Protein 1RU4 (pdb70)

Nearest PDB structures (foldseek):
  1ru4-assembly1_A  TM=1.003E+00  e=2.182E-68  Dickeya chrysanthemi
  5olq-assembly3_C  TM=8.728E-01  e=2.268E-19  Bacteroides thetaiotaomicron
  6k0v-assembly4_D  TM=4.420E-01  e=9.194E-05  Paenibacillus glycanilyticus
  7w1d-assembly1_C  TM=5.650E-01  e=5.476E-02  Klebsiella phage NTUH-K2044-K1-1
  4pew-assembly2_B  TM=5.636E-01  e=8.466E-01  Streptomyces sp. SirexAA-E

Foldseek 3Di:
DQQLVFFQLPADADEEAAAELPADDVARRPDVVGHHHPVVCLVPFAFRYEYEYAADEREFDDDAADARADENADAHDVVTAYEYEYTSLHAYEYEDDADLLAAYVPNEHYEYAYARHEYGRYEFEATREEPYEHAYENYEAELYEFEHYQAERYAAANAYAQYEYYLYEFEHHAHSVQQQAGYERYHDEDHGHENYEYENYEAEHRQAEHYAHEHDQHEYEYELYEFEHYNDDPPPRPPHDHHFERHAPYEDQHAYAYEYALYEAEHTAAEPAHPHNHQAAYEYEFAEAEHYQADADQPDHHDPVHAYEYWLEEYEDHHYDHPRYDDDCYLPHPNPHDDPLQFPDCPVVQQPPDAHSSSHGDDDRHRAGDPPDPQAQGTDADPPDDADDNHAGRHSDHHD

CATH classification: 2.160.20.10

Organism: Dickeya dadantii (strain 3937) (NCBI:txid198628)

Solvent-accessible surface area: 15024 Å² total; per-residue (Å²): 82,108,24,52,112,54,68,21,1,57,17,101,41,161,118,41,20,33,0,3,68,115,13,66,120,97,41,101,1,71,37,64,146,23,14,18,30,22,81,38,0,24,82,43,0,76,37,12,17,0,0,0,0,98,61,31,71,14,88,29,105,60,71,120,50,132,46,24,45,35,63,0,102,69,53,6,138,123,78,27,23,0,36,0,0,1,0,58,9,19,82,0,33,2,20,0,20,0,51,117,84,56,82,30,107,50,3,29,0,4,62,0,43,4,50,50,1,52,2,24,4,3,23,0,12,84,0,0,5,6,0,0,22,0,49,3,19,75,0,19,2,31,5,4,2,4,20,76,0,14,0,1,0,0,10,0,6,76,43,0,13,110,0,40,0,45,28,0,13,0,47,70,0,25,0,32,79,102,53,0,37,48,0,0,0,0,0,0,19,73,153,5,7,51,28,1,102,0,44,4,0,10,0,23,17,0,0,6,0,0,0,8,0,73,50,2,87,59,107,1,23,1,39,67,0,17,0,0,54,0,7,55,64,79,70,150,24,126,59,49,52,18,74,0,9,0,0,16,0,2,0,96,137,17,44,0,72,2,54,0,8,26,0,0,0,5,25,3,86,36,47,0,0,5,1,35,76,0,10,0,8,0,32,0,5,0,0,2,0,18,114,10,48,63,0,0,3,0,52,34,136,29,105,115,80,48,127,0,67,0,13,0,0,0,15,19,65,33,69,36,71,32,51,66,26,50,37,100,14,0,18,73,58,106,13,34,85,21,55,62,92,13,14,79,22,48,72,46,79,47,4,53,50,96,25,58,52,31,0,61,42,23,176,26,46,0,2,50,4,23,64,146,12,174,0,45,60,36,10,38,140,29,89,147,16,84,96,46,64,75,10,0,1,0,2,4,43,29,98,164

GO terms:
  GO:0030570 pectate lyase activity (F, IDA)
  GO:0052009 symbiont-mediated disruption of host cell wall (P, IDA)

Secondary structure (DSSP, 8-state):
---TT-TTTT---S-EEEE-TT--TT--SSSTTSPBPHHHHHHH--TT-EEEEPSEEEEPP-BTTB--PEEE----BTTB-EEEEEGGG--EEEE----TT---TT--SEEE-SS-EEEESEEEES-SS-SEEE-SSS-EEES-EEES-SS-SEEE-TT--S-EEES-EEE----TTTTTSS--SEEE-TT--S--EEES-EEES-SS-SEE-TT--S--EEES-EEESTT---S--TT------SEE---TT-----EEES-EEES-SSEEEE-TT-SS--EEES-EEESSSEEEEE-S---TT--EEEES-EEESS-EEE-SEEEESSTTTTSPP--GGGBSB--GGGGGPPPPTT-PPP--SBTPBPTT-TTTT-S---TT---STTSPPSSS----

Radius of gyration: 21.17 Å; Cα contacts (8 Å, |Δi|>4): 1353; chains: 1; bounding box: 63×59×49 Å

Sequence (400 aa):
ADCSSDLTSGISTKRIYYVAPNGNSSNNGSSFNAPMSFSAAMAAVNPGELILLKPGTYTIPYTQGKGNTITFNKSGKDGAPIYVAAANCGRAVFDFSFPDSQWVQASYGFYVTGDYWYFKGVEVTRAGYQGAYVIGSHNTFENTAFHHNRNTGLEINNGGSYNTVINSDAYRNYDPKKNGSMADGFGPKQKQGPGNRFVGCRAWENSDDGFDLFDSPQKVVIENSWAFRNGINYWNDSAFAGNGNGFKLGGNQAVGNHRITRSVAFGNVSKGFDQNNNAGGVTVINNTSYKNGINYGFGSNVQSGQKHYFRNNVSLSASVTVSNADAKSNSWDTGPAASASDFVSLDTSLATVSRDNDGTLPETSLFRLSANSKLINAGTKESNISYSGSAPDLGAFERN

InterPro domains:
  IPR006626 Parallel beta-helix repeat [SM00710] (161-183)
  IPR006626 Parallel beta-helix repeat [SM00710] (185-215)
  IPR006626 Parallel beta-helix repeat [SM00710] (218-240)
  IPR006626 Parallel beta-helix repeat [SM00710] (304-327)
  IPR011050 Pectin lyase fold/virulence factor [SSF51126] (32-424)
  IPR012334 Pectin lyase fold [G3DSA:2.160.20.10] (26-425)
  IPR052052 Polysaccharide Lyase 9 [PTHR40088] (20-399)
  IPR053868 Pel9A-like, right handed beta-helix region [PF22842] (42-326)

B-factor: mean 10.75, std 8.22, range [1.51, 46.59]

Structure (mmCIF, N/CA/C/O backbone):
data_1RU4
#
_entry.id   1RU4
#
_cell.length_a   55.330
_cell.length_b   57.830
_cell.length_c   114.930
_cell.angle_alpha   90.00
_cell.angle_beta   90.00
_cell.angle_gamma   90.00
#
_symmetry.space_group_name_H-M   'P 21 21 21'
#
loop_
_entity.id
_entity.type
_entity.pdbx_description
1 polymer 'Pectate lyase'
2 non-polymer 'CALCIUM ION'
3 water water
#
loop_
_atom_site.group_PDB
_atom_site.id
_atom_site.type_symbol
_atom_site.label_atom_id
_atom_site.label_alt_id
_atom_site.label_comp_id
_atom_site.label_asym_id
_atom_site.label_entity_id
_atom_site.label_seq_id
_atom_site.pdbx_PDB_ins_code
_atom_site.Cartn_x
_atom_site.Cartn_y
_atom_site.Cartn_z
_atom_site.occupancy
_atom_site.B_iso_or_equiv
_atom_site.auth_seq_id
_atom_site.auth_comp_id
_atom_site.auth_asym_id
_atom_site.auth_atom_id
_atom_site.pdbx_PDB_model_num
ATOM 1 N N . ALA A 1 1 ? 56.862 18.028 20.035 1.00 8.48 26 ALA A N 1
ATOM 2 C CA . ALA A 1 1 ? 58.245 18.365 20.470 1.00 8.66 26 ALA A CA 1
ATOM 3 C C . ALA A 1 1 ? 59.231 17.286 20.045 1.00 9.04 26 ALA A C 1
ATOM 4 O O . ALA A 1 1 ? 58.843 16.237 19.526 1.00 8.27 26 ALA A O 1
ATOM 6 N N . ASP A 1 2 ? 60.511 17.559 20.279 1.00 9.15 27 ASP A N 1
ATOM 7 C CA . ASP A 1 2 ? 61.596 16.649 19.929 1.00 8.42 27 ASP A CA 1
ATOM 8 C C . ASP A 1 2 ? 62.064 15.916 21.186 1.00 7.93 27 ASP A C 1
ATOM 9 O O . ASP A 1 2 ? 62.719 16.510 22.047 1.00 10.69 27 ASP A O 1
ATOM 14 N N . CYS A 1 3 ? 61.726 14.631 21.286 1.00 6.94 28 CYS A N 1
ATOM 15 C CA . CYS A 1 3 ? 62.140 13.816 22.428 1.00 5.80 28 CYS A CA 1
ATOM 16 C C . CYS A 1 3 ? 63.259 12.823 22.111 1.00 5.91 28 CYS A C 1
ATOM 17 O O . CYS A 1 3 ? 63.437 11.839 22.828 1.00 6.12 28 CYS A O 1
ATOM 20 N N . SER A 1 4 ? 64.041 13.109 21.071 1.00 7.74 29 SER A N 1
ATOM 21 C CA . SER A 1 4 ? 65.136 12.221 20.674 1.00 7.63 29 SER A CA 1
ATOM 22 C C . SER A 1 4 ? 66.240 12.076 21.725 1.00 8.89 29 SER A C 1
ATOM 23 O O . SER A 1 4 ? 66.951 11.074 21.740 1.00 8.81 29 SER A O 1
ATOM 26 N N . SER A 1 5 ? 66.373 13.062 22.610 1.00 7.98 30 SER A N 1
ATOM 27 C CA . SER A 1 5 ? 67.399 13.011 23.652 1.00 9.91 30 SER A CA 1
ATOM 28 C C . SER A 1 5 ? 66.997 12.167 24.865 1.00 9.70 30 SER A C 1
ATOM 29 O O . SER A 1 5 ? 67.801 11.954 25.773 1.00 11.50 30 SER A O 1
ATOM 32 N N . ASP A 1 6 ? 65.756 11.688 24.871 1.00 8.35 31 ASP A N 1
ATOM 33 C CA . ASP A 1 6 ? 65.230 10.890 25.974 1.00 8.37 31 ASP A CA 1
ATOM 34 C C . ASP A 1 6 ? 65.285 9.402 25.636 1.00 7.37 31 ASP A C 1
ATOM 35 O O . ASP A 1 6 ? 64.519 8.920 24.800 1.00 7.33 31 ASP A O 1
ATOM 40 N N . LEU A 1 7 ? 66.171 8.678 26.317 1.00 7.19 32 LEU A N 1
ATOM 41 C CA . LEU A 1 7 ? 66.336 7.241 26.099 1.00 7.07 32 LEU A CA 1
ATOM 42 C C . LEU A 1 7 ? 65.012 6.481 26.133 1.00 6.77 32 LEU A C 1
ATOM 43 O O . LEU A 1 7 ? 64.716 5.709 25.221 1.00 6.18 32 LEU A O 1
ATOM 48 N N . THR A 1 8 ? 64.215 6.720 27.173 1.00 6.98 33 THR A N 1
ATOM 49 C CA . THR A 1 8 ? 62.952 6.007 27.360 1.00 7.03 33 THR A CA 1
ATOM 50 C C . THR A 1 8 ? 61.737 6.662 26.707 1.00 7.53 33 THR A C 1
ATOM 51 O O . THR A 1 8 ? 60.596 6.304 27.011 1.00 7.20 33 THR A O 1
ATOM 55 N N . SER A 1 9 ? 61.982 7.645 25.845 1.00 5.89 34 SER A N 1
ATOM 56 C CA . SER A 1 9 ? 60.920 8.275 25.068 1.00 5.84 34 SER A CA 1
ATOM 57 C C . SER A 1 9 ? 59.749 8.813 25.900 1.00 7.94 34 SER A C 1
ATOM 58 O O . SER A 1 9 ? 58.586 8.641 25.532 1.00 7.61 34 SER A O 1
ATOM 61 N N . GLY A 1 10 ? 60.066 9.452 27.023 1.00 8.28 35 GLY A N 1
ATOM 62 C CA . GLY A 1 10 ? 59.040 10.048 27.865 1.00 10.17 35 GLY A CA 1
ATOM 63 C C . GLY A 1 10 ? 58.450 9.156 28.943 1.00 10.73 35 GLY A C 1
ATOM 64 O O . GLY A 1 10 ? 57.649 9.614 29.761 1.00 13.36 35 GLY A O 1
ATOM 65 N N . ILE A 1 11 ? 58.864 7.894 28.966 1.00 9.40 36 ILE A N 1
ATOM 66 C CA . ILE A 1 11 ? 58.331 6.918 29.912 1.00 9.55 36 ILE A CA 1
ATOM 67 C C . ILE A 1 11 ? 59.120 6.827 31.221 1.00 10.19 36 ILE A C 1
ATOM 68 O O . ILE A 1 11 ? 60.348 6.769 31.213 1.00 10.31 36 ILE A O 1
ATOM 73 N N . SER A 1 12 ? 58.398 6.836 32.341 1.00 11.87 37 SER A N 1
ATOM 74 C CA . SER A 1 12 ? 58.998 6.649 33.663 1.00 13.53 37 SER A CA 1
ATOM 75 C C . SER A 1 12 ? 58.820 5.189 34.062 1.00 14.15 37 SER A C 1
ATOM 76 O O . SER A 1 12 ? 57.694 4.696 34.135 1.00 15.10 37 SER A O 1
ATOM 79 N N . THR A 1 13 ? 59.926 4.498 34.325 1.00 13.98 38 THR A N 1
ATOM 80 C CA . THR A 1 13 ? 59.862 3.078 34.660 1.00 15.32 38 THR A CA 1
ATOM 81 C C . THR A 1 13 ? 60.901 2.642 35.692 1.00 16.34 38 THR A C 1
ATOM 82 O O . THR A 1 13 ? 61.958 3.259 35.831 1.00 16.57 38 THR A O 1
ATOM 86 N N . LYS A 1 14 ? 60.586 1.564 36.406 1.00 17.45 39 LYS A N 1
ATOM 87 C CA . LYS A 1 14 ? 61.466 1.027 37.441 1.00 18.29 39 LYS A CA 1
ATOM 88 C C . LYS A 1 14 ? 62.439 -0.021 36.907 1.00 18.27 39 LYS A C 1
ATOM 89 O O . LYS A 1 14 ? 63.388 -0.400 37.595 1.00 20.04 39 LYS A O 1
ATOM 95 N N . ARG A 1 15 ? 62.206 -0.483 35.681 1.00 17.09 40 ARG A N 1
ATOM 96 C CA . ARG A 1 15 ? 63.031 -1.529 35.089 1.00 16.19 40 ARG A CA 1
ATOM 97 C C . ARG A 1 15 ? 62.958 -1.502 33.566 1.00 14.00 40 ARG A C 1
ATOM 98 O O . ARG A 1 15 ? 61.873 -1.459 32.986 1.00 13.73 40 ARG A O 1
ATOM 106 N N . ILE A 1 16 ? 64.124 -1.538 32.929 1.00 11.51 41 ILE A N 1
ATOM 107 C CA . ILE A 1 16 ? 64.218 -1.530 31.475 1.00 11.11 41 ILE A CA 1
ATOM 108 C C . ILE A 1 16 ? 64.781 -2.845 30.947 1.00 10.99 41 ILE A C 1
ATOM 109 O O . ILE A 1 16 ? 65.807 -3.332 31.427 1.00 11.96 41 ILE A O 1
ATOM 114 N N . TYR A 1 17 ? 64.088 -3.422 29.971 1.00 10.02 42 TYR A N 1
ATOM 115 C CA . TYR A 1 17 ? 64.574 -4.607 29.271 1.00 9.32 42 TYR A CA 1
ATOM 116 C C . TYR A 1 17 ? 65.000 -4.154 27.881 1.00 9.58 42 TYR A C 1
ATOM 117 O O . TYR A 1 17 ? 64.161 -3.783 27.056 1.00 9.51 42 TYR A O 1
ATOM 126 N N . TYR A 1 18 ? 66.308 -4.147 27.637 1.00 7.35 43 TYR A N 1
ATOM 127 C CA . TYR A 1 18 ? 66.846 -3.731 26.347 1.00 8.81 43 TYR A CA 1
ATOM 128 C C . TYR A 1 18 ? 66.708 -4.830 25.300 1.00 8.87 43 TYR A C 1
ATOM 129 O O . TYR A 1 18 ? 67.213 -5.945 25.473 1.00 8.82 43 TYR A O 1
ATOM 138 N N . VAL A 1 19 ? 66.026 -4.495 24.209 1.00 7.28 44 VAL A N 1
ATOM 139 C CA . VAL A 1 19 ? 65.738 -5.433 23.133 1.00 7.64 44 VAL A CA 1
ATOM 140 C C . VAL A 1 19 ? 66.226 -4.888 21.791 1.00 6.99 44 VAL A C 1
ATOM 141 O O . VAL A 1 19 ? 66.219 -3.679 21.562 1.00 6.37 44 VAL A O 1
ATOM 145 N N . ALA A 1 20 ? 66.675 -5.792 20.923 1.00 7.94 45 ALA A N 1
ATOM 146 C CA . ALA A 1 20 ? 67.116 -5.436 19.578 1.00 8.05 45 ALA A CA 1
ATOM 147 C C . ALA A 1 20 ? 66.733 -6.570 18.630 1.00 8.31 45 ALA A C 1
ATOM 148 O O . ALA A 1 20 ? 66.443 -7.680 19.075 1.00 9.13 45 ALA A O 1
ATOM 150 N N . PRO A 1 21 ? 66.697 -6.298 17.312 1.00 9.89 46 PRO A N 1
ATOM 151 C CA . PRO A 1 21 ? 66.340 -7.331 16.333 1.00 10.92 46 PRO A CA 1
ATOM 152 C C . PRO A 1 21 ? 67.228 -8.576 16.407 1.00 13.33 46 PRO A C 1
ATOM 153 O O . PRO A 1 21 ? 66.755 -9.694 16.199 1.00 14.14 46 PRO A O 1
ATOM 157 N N . ASN A 1 22 ? 68.510 -8.377 16.705 1.00 14.61 47 ASN A N 1
ATOM 158 C CA . ASN A 1 22 ? 69.449 -9.490 16.816 1.00 16.56 47 ASN A CA 1
ATOM 159 C C . ASN A 1 22 ? 69.644 -9.965 18.257 1.00 17.89 47 ASN A C 1
ATOM 160 O O . ASN A 1 22 ? 70.608 -10.672 18.558 1.00 18.11 47 ASN A O 1
ATOM 165 N N . GLY A 1 23 ? 68.729 -9.572 19.142 1.00 18.08 48 GLY A N 1
ATOM 166 C CA . GLY A 1 23 ? 68.804 -9.989 20.532 1.00 19.73 48 GLY A CA 1
ATOM 167 C C . GLY A 1 23 ? 68.654 -11.492 20.683 1.00 21.06 48 GLY A C 1
ATOM 168 O O . GLY A 1 23 ? 67.929 -12.125 19.914 1.00 20.49 48 GLY A O 1
ATOM 169 N N . ASN A 1 24 ? 69.336 -12.069 21.669 1.00 22.87 49 ASN A N 1
ATOM 170 C CA . ASN A 1 24 ? 69.290 -13.515 21.870 1.00 26.32 49 ASN A CA 1
ATOM 171 C C . ASN A 1 24 ? 69.533 -13.964 23.310 1.00 28.48 49 ASN A C 1
ATOM 172 O O . ASN A 1 24 ? 69.860 -13.157 24.182 1.00 28.54 49 ASN A O 1
ATOM 177 N N . SER A 1 25 ? 69.399 -15.271 23.529 1.00 30.35 50 SER A N 1
ATOM 178 C CA . SER A 1 25 ? 69.502 -15.889 24.851 1.00 31.91 50 SER A CA 1
ATOM 179 C C . SER A 1 25 ? 70.840 -15.748 25.578 1.00 32.84 50 SER A C 1
ATOM 180 O O . SER A 1 25 ? 70.915 -15.988 26.785 1.00 32.72 50 SER A O 1
ATOM 183 N N . SER A 1 26 ? 71.896 -15.382 24.855 1.00 33.10 51 SER A N 1
ATOM 184 C CA . SER A 1 26 ? 73.207 -15.205 25.477 1.00 33.24 51 SER A CA 1
ATOM 185 C C . SER A 1 26 ? 73.331 -13.830 26.139 1.00 33.11 51 SER A C 1
ATOM 186 O O . SER A 1 26 ? 74.409 -13.451 26.603 1.00 33.39 51 SER A O 1
ATOM 189 N N . ASN A 1 27 ? 72.219 -13.099 26.189 1.00 31.78 52 ASN A N 1
ATOM 190 C CA . ASN A 1 27 ? 72.186 -11.760 26.772 1.00 30.28 52 ASN A CA 1
ATOM 191 C C . ASN A 1 27 ? 71.086 -11.631 27.828 1.00 28.39 52 ASN A C 1
ATOM 192 O O . ASN A 1 27 ? 70.099 -12.367 27.799 1.00 28.65 52 ASN A O 1
ATOM 197 N N . ASN A 1 28 ? 71.257 -10.681 28.747 1.00 24.87 53 ASN A N 1
ATOM 198 C CA . ASN A 1 28 ? 70.293 -10.457 29.826 1.00 21.25 53 ASN A CA 1
ATOM 199 C C . ASN A 1 28 ? 69.465 -9.179 29.661 1.00 19.32 53 ASN A C 1
ATOM 200 O O . ASN A 1 28 ? 68.641 -8.853 30.516 1.00 20.29 53 ASN A O 1
ATOM 205 N N . GLY A 1 29 ? 69.700 -8.455 28.569 1.00 18.60 54 GLY A N 1
ATOM 206 C CA . GLY A 1 29 ? 68.962 -7.229 28.307 1.00 15.67 54 GLY A CA 1
ATOM 207 C C . GLY A 1 29 ? 69.304 -6.073 29.231 1.00 14.02 54 GLY A C 1
ATOM 208 O O . GLY A 1 29 ? 68.454 -5.225 29.508 1.00 12.24 54 GLY A O 1
ATOM 209 N N . SER A 1 30 ? 70.547 -6.035 29.705 1.00 13.14 55 SER A N 1
ATOM 210 C CA . SER A 1 30 ? 70.998 -4.983 30.615 1.00 12.57 55 SER A CA 1
ATOM 211 C C . SER A 1 30 ? 71.396 -3.685 29.911 1.00 11.46 55 SER A C 1
ATOM 212 O O . SER A 1 30 ? 71.549 -2.648 30.556 1.00 12.31 55 SER A O 1
ATOM 215 N N . SER A 1 31 ? 71.587 -3.759 28.596 1.00 11.59 56 SER A N 1
ATOM 216 C CA . SER A 1 31 ? 71.907 -2.594 27.768 1.00 11.72 56 SER A CA 1
ATOM 217 C C . SER A 1 31 ? 71.803 -3.007 26.305 1.00 12.04 56 SER A C 1
ATOM 218 O O . SER A 1 31 ? 71.547 -4.173 26.006 1.00 11.15 56 SER A O 1
ATOM 221 N N . PHE A 1 32 ? 71.979 -2.051 25.396 1.00 13.56 57 PHE A N 1
ATOM 222 C CA . PHE A 1 32 ? 71.951 -2.358 23.970 1.00 14.80 57 PHE A CA 1
ATOM 223 C C . PHE A 1 32 ? 73.212 -3.096 23.508 1.00 16.56 57 PHE A C 1
ATOM 224 O O . PHE A 1 32 ? 73.307 -3.517 22.356 1.00 18.08 57 PHE A O 1
ATOM 232 N N . ASN A 1 33 ? 74.173 -3.256 24.416 1.00 18.17 58 ASN A N 1
ATOM 233 C CA . ASN A 1 33 ? 75.377 -4.034 24.136 1.00 19.04 58 ASN A CA 1
ATOM 234 C C . ASN A 1 33 ? 75.143 -5.502 24.490 1.00 19.67 58 ASN A C 1
ATOM 235 O O . ASN A 1 33 ? 75.926 -6.379 24.115 1.00 20.84 58 ASN A O 1
ATOM 240 N N . ALA A 1 34 ? 74.050 -5.757 25.206 1.00 18.12 59 ALA A N 1
ATOM 241 C CA . ALA A 1 34 ? 73.640 -7.109 25.580 1.00 18.16 59 ALA A CA 1
ATOM 242 C C . ALA A 1 34 ? 72.117 -7.218 25.443 1.00 17.34 59 ALA A C 1
ATOM 243 O O . ALA A 1 34 ? 71.419 -7.560 26.399 1.00 15.67 59 ALA A O 1
ATOM 245 N N . PRO A 1 35 ? 71.588 -6.965 24.231 1.00 17.11 60 PRO A N 1
ATOM 246 C CA . PRO A 1 35 ? 70.146 -7.026 23.973 1.00 16.61 60 PRO A CA 1
ATOM 247 C C . PRO A 1 35 ? 69.542 -8.425 23.976 1.00 15.83 60 PRO A C 1
ATOM 248 O O . PRO A 1 35 ? 70.125 -9.369 23.441 1.00 16.21 60 PRO A O 1
ATOM 252 N N . MET A 1 36 ? 68.366 -8.547 24.583 1.00 15.21 61 MET A N 1
ATOM 253 C CA . MET A 1 36 ? 67.635 -9.807 24.590 1.00 14.80 61 MET A CA 1
ATOM 254 C C . MET A 1 36 ? 66.610 -9.780 23.455 1.00 13.33 61 MET A C 1
ATOM 255 O O . MET A 1 36 ? 66.394 -8.736 22.830 1.00 12.39 61 MET A O 1
ATOM 260 N N . SER A 1 37 ? 66.012 -10.931 23.161 1.00 12.19 62 SER A N 1
ATOM 261 C CA . SER A 1 37 ? 65.004 -11.011 22.107 1.00 11.56 62 SER A CA 1
ATOM 262 C C . SER A 1 37 ? 63.681 -10.430 22.595 1.00 11.10 62 SER A C 1
ATOM 263 O O . SER A 1 37 ? 63.457 -10.302 23.802 1.00 11.65 62 SER A O 1
ATOM 266 N N . PHE A 1 38 ? 62.803 -10.090 21.656 1.00 10.71 63 PHE A N 1
ATOM 267 C CA . PHE A 1 38 ? 61.496 -9.549 22.011 1.00 10.35 63 PHE A CA 1
ATOM 268 C C . PHE A 1 38 ? 60.698 -10.562 22.826 1.00 10.76 63 PHE A C 1
ATOM 269 O O . PHE A 1 38 ? 60.064 -10.202 23.816 1.00 8.97 63 PHE A O 1
ATOM 277 N N . SER A 1 39 ? 60.753 -11.830 22.419 1.00 10.72 64 SER A N 1
ATOM 278 C CA . SER A 1 39 ? 60.040 -12.893 23.123 1.00 11.41 64 SER A CA 1
ATOM 279 C C . SER A 1 39 ? 60.531 -13.079 24.561 1.00 10.12 64 SER A C 1
ATOM 280 O O . SER A 1 39 ? 59.729 -13.291 25.470 1.00 10.56 64 SER A O 1
ATOM 283 N N . ALA A 1 40 ? 61.844 -12.981 24.765 1.00 11.22 65 ALA A N 1
ATOM 284 C CA . ALA A 1 40 ? 62.422 -13.120 26.102 1.00 10.33 65 ALA A CA 1
ATOM 285 C C . ALA A 1 40 ? 61.960 -11.980 27.008 1.00 10.48 65 ALA A C 1
ATOM 286 O O . ALA A 1 40 ? 61.613 -12.200 28.171 1.00 9.74 65 ALA A O 1
ATOM 288 N N . ALA A 1 41 ? 61.935 -10.767 26.461 1.00 7.79 66 ALA A N 1
ATOM 289 C CA . ALA A 1 41 ? 61.484 -9.598 27.213 1.00 7.98 66 ALA A CA 1
ATOM 290 C C . ALA A 1 41 ? 60.008 -9.722 27.576 1.00 7.88 66 ALA A C 1
ATOM 291 O O . ALA A 1 41 ? 59.606 -9.401 28.694 1.00 8.54 66 ALA A O 1
ATOM 293 N N . MET A 1 42 ? 59.205 -10.195 26.626 1.00 8.16 67 MET A N 1
ATOM 294 C CA . MET A 1 42 ? 57.779 -10.413 26.850 1.00 8.62 67 MET A CA 1
ATOM 295 C C . MET A 1 42 ? 57.523 -11.399 27.991 1.00 9.25 67 MET A C 1
ATOM 296 O O . MET A 1 42 ? 56.586 -11.229 28.772 1.00 8.24 67 MET A O 1
ATOM 301 N N . ALA A 1 43 ? 58.365 -12.424 28.085 1.00 9.09 68 ALA A N 1
ATOM 302 C CA . ALA A 1 43 ? 58.233 -13.424 29.137 1.00 8.78 68 ALA A CA 1
ATOM 303 C C . ALA A 1 43 ? 58.557 -12.856 30.519 1.00 9.84 68 ALA A C 1
ATOM 304 O O . ALA A 1 43 ? 57.893 -13.183 31.501 1.00 9.52 68 ALA A O 1
ATOM 306 N N . ALA A 1 44 ? 59.550 -11.971 30.577 1.00 9.79 69 ALA A N 1
ATOM 307 C CA . ALA A 1 44 ? 60.022 -11.411 31.842 1.00 10.12 69 ALA A CA 1
ATOM 308 C C . ALA A 1 44 ? 59.281 -10.179 32.364 1.00 9.65 69 ALA A C 1
ATOM 309 O O . ALA A 1 44 ? 59.132 -10.010 33.575 1.00 10.23 69 ALA A O 1
ATOM 311 N N . VAL A 1 45 ? 58.817 -9.325 31.456 1.00 9.14 70 VAL A N 1
ATOM 312 C CA . VAL A 1 45 ? 58.226 -8.040 31.830 1.00 8.12 70 VAL A CA 1
ATOM 313 C C . VAL A 1 45 ? 57.042 -8.096 32.803 1.00 8.43 70 VAL A C 1
ATOM 314 O O . VAL A 1 45 ? 56.173 -8.963 32.703 1.00 9.78 70 VAL A O 1
ATOM 318 N N . ASN A 1 46 ? 57.027 -7.154 33.743 1.00 8.55 71 ASN A N 1
ATOM 319 C CA . ASN A 1 46 ? 55.969 -7.046 34.745 1.00 8.79 71 ASN A CA 1
ATOM 320 C C . ASN A 1 46 ? 55.352 -5.645 34.735 1.00 8.59 71 ASN A C 1
ATOM 321 O O . ASN A 1 46 ? 55.913 -4.725 34.136 1.00 8.31 71 ASN A O 1
ATOM 326 N N . PRO A 1 47 ? 54.183 -5.466 35.383 1.00 7.97 72 PRO A N 1
ATOM 327 C CA . PRO A 1 47 ? 53.515 -4.158 35.425 1.00 8.86 72 PRO A CA 1
ATOM 328 C C . PRO A 1 47 ? 54.431 -3.014 35.850 1.00 9.24 72 PRO A C 1
ATOM 329 O O . PRO A 1 47 ? 55.174 -3.129 36.828 1.00 11.24 72 PRO A O 1
ATOM 333 N N . GLY A 1 48 ? 54.394 -1.928 35.082 1.00 8.74 73 GLY A N 1
ATOM 334 C CA . GLY A 1 48 ? 55.212 -0.764 35.377 1.00 8.54 73 GLY A CA 1
ATOM 335 C C . GLY A 1 48 ? 56.598 -0.788 34.758 1.00 9.46 73 GLY A C 1
ATOM 336 O O . GLY A 1 48 ? 57.337 0.194 34.849 1.00 11.40 73 GLY A O 1
ATOM 337 N N . GLU A 1 49 ? 56.958 -1.911 34.144 1.00 8.01 74 GLU A N 1
ATOM 338 C CA . GLU A 1 49 ? 58.267 -2.062 33.519 1.00 7.68 74 GLU A CA 1
ATOM 339 C C . GLU A 1 49 ? 58.207 -1.782 32.019 1.00 7.62 74 GLU A C 1
ATOM 340 O O . GLU A 1 49 ? 57.121 -1.680 31.443 1.00 7.81 74 GLU A O 1
ATOM 346 N N . LEU A 1 50 ? 59.376 -1.671 31.395 1.00 7.42 75 LEU A N 1
ATOM 347 C CA . LEU A 1 50 ? 59.466 -1.260 29.998 1.00 6.85 75 LEU A CA 1
ATOM 348 C C . LEU A 1 50 ? 60.321 -2.151 29.106 1.00 7.35 75 LEU A C 1
ATOM 349 O O . LEU A 1 50 ? 61.482 -2.436 29.412 1.00 7.66 75 LEU A O 1
ATOM 354 N N . ILE A 1 51 ? 59.736 -2.574 27.989 1.00 7.01 76 ILE A N 1
ATOM 355 C CA . ILE A 1 51 ? 60.480 -3.279 26.954 1.00 6.56 76 ILE A CA 1
ATOM 356 C C . ILE A 1 51 ? 60.952 -2.184 25.995 1.00 8.00 76 ILE A C 1
ATOM 357 O O . ILE A 1 51 ? 60.157 -1.616 25.237 1.00 7.31 76 ILE A O 1
ATOM 362 N N . LEU A 1 52 ? 62.231 -1.839 26.092 1.00 7.43 77 LEU A N 1
ATOM 363 C CA . LEU A 1 52 ? 62.805 -0.774 25.279 1.00 6.68 77 LEU A CA 1
ATOM 364 C C . LEU A 1 52 ? 63.424 -1.335 24.004 1.00 5.50 77 LEU A C 1
ATOM 365 O O . LEU A 1 52 ? 64.409 -2.078 24.045 1.00 6.82 77 LEU A O 1
ATOM 370 N N . LEU A 1 53 ? 62.829 -0.968 22.875 1.00 5.63 78 LEU A N 1
ATOM 371 C CA . LEU A 1 53 ? 63.243 -1.467 21.572 1.00 4.90 78 LEU A CA 1
ATOM 372 C C . LEU A 1 53 ? 64.258 -0.571 20.872 1.00 5.97 78 LEU A C 1
ATOM 373 O O . LEU A 1 53 ? 64.048 0.633 20.734 1.00 5.63 78 LEU A O 1
ATOM 378 N N . LYS A 1 54 ? 65.359 -1.163 20.425 1.00 6.43 79 LYS A N 1
ATOM 379 C CA . LYS A 1 54 ? 66.320 -0.433 19.609 1.00 6.84 79 LYS A CA 1
ATOM 380 C C . LYS A 1 54 ? 65.602 -0.108 18.300 1.00 6.59 79 LYS A C 1
ATOM 381 O O . LYS A 1 54 ? 64.919 -0.967 17.737 1.00 7.13 79 LYS A O 1
ATOM 387 N N . PRO A 1 55 ? 65.699 1.146 17.826 1.00 6.61 80 PRO A N 1
ATOM 388 C CA . PRO A 1 55 ? 65.029 1.500 16.569 1.00 6.08 80 PRO A CA 1
ATOM 389 C C . PRO A 1 55 ? 65.497 0.591 15.431 1.00 7.17 80 PRO A C 1
ATOM 390 O O . PRO A 1 55 ? 66.687 0.296 15.311 1.00 8.14 80 PRO A O 1
ATOM 394 N N . GLY A 1 56 ? 64.545 0.119 14.631 1.00 6.38 81 GLY A N 1
ATOM 395 C CA . GLY A 1 56 ? 64.866 -0.773 13.532 1.00 6.21 81 GLY A CA 1
ATOM 396 C C . GLY A 1 56 ? 63.672 -1.614 13.126 1.00 6.27 81 GLY A C 1
ATOM 397 O O . GLY A 1 56 ? 62.533 -1.295 13.476 1.00 6.39 81 GLY A O 1
ATOM 398 N N . THR A 1 57 ? 63.939 -2.689 12.388 1.00 5.63 82 THR A N 1
ATOM 399 C CA . THR A 1 57 ? 62.894 -3.593 11.920 1.00 5.71 82 THR A CA 1
ATOM 400 C C . THR A 1 57 ? 63.003 -4.954 12.599 1.00 5.20 82 THR A C 1
ATOM 401 O O . THR A 1 57 ? 64.078 -5.562 12.642 1.00 6.91 82 THR A O 1
ATOM 405 N N . TYR A 1 58 ? 61.877 -5.401 13.148 1.00 5.31 83 TYR A N 1
ATOM 406 C CA . TYR A 1 58 ? 61.759 -6.693 13.807 1.00 5.77 83 TYR A CA 1
ATOM 407 C C . TYR A 1 58 ? 60.943 -7.593 12.882 1.00 6.10 83 TYR A C 1
ATOM 408 O O . TYR A 1 58 ? 59.740 -7.398 12.711 1.00 6.70 83 TYR A O 1
ATOM 417 N N . THR A 1 59 ? 61.621 -8.547 12.250 1.00 7.10 84 THR A N 1
ATOM 418 C CA . THR A 1 59 ? 60.989 -9.394 11.243 1.00 7.05 84 THR A CA 1
ATOM 419 C C . THR A 1 59 ? 60.498 -10.742 11.767 1.00 6.63 84 THR A C 1
ATOM 420 O O . THR A 1 59 ? 61.280 -11.552 12.265 1.00 8.54 84 THR A O 1
ATOM 424 N N . ILE A 1 60 ? 59.190 -10.964 11.664 1.00 5.93 85 ILE A N 1
ATOM 425 C CA . ILE A 1 60 ? 58.588 -12.242 12.037 1.00 6.78 85 ILE A CA 1
ATOM 426 C C . ILE A 1 60 ? 58.467 -13.072 10.759 1.00 6.73 85 ILE A C 1
ATOM 427 O O . ILE A 1 60 ? 57.826 -12.647 9.798 1.00 7.12 85 ILE A O 1
ATOM 432 N N . PRO A 1 61 ? 59.099 -14.259 10.725 1.00 7.45 86 PRO A N 1
ATOM 433 C CA . PRO A 1 61 ? 59.055 -15.137 9.551 1.00 8.17 86 PRO A CA 1
ATOM 434 C C . PRO A 1 61 ? 57.645 -15.520 9.111 1.00 8.11 86 PRO A C 1
ATOM 435 O O . PRO A 1 61 ? 56.751 -15.718 9.938 1.00 8.33 86 PRO A O 1
ATOM 439 N N . TYR A 1 62 ? 57.466 -15.620 7.799 1.00 9.05 87 TYR A N 1
ATOM 440 C CA . TYR A 1 62 ? 56.201 -16.028 7.203 1.00 8.77 87 TYR A CA 1
ATOM 441 C C . TYR A 1 62 ? 56.297 -17.467 6.705 1.00 10.02 87 TYR A C 1
ATOM 442 O O . TYR A 1 62 ? 57.325 -17.880 6.165 1.00 11.28 87 TYR A O 1
ATOM 451 N N . THR A 1 63 ? 55.221 -18.222 6.908 1.00 9.65 88 THR A N 1
ATOM 452 C CA . THR A 1 63 ? 55.104 -19.586 6.402 1.00 11.51 88 THR A CA 1
ATOM 453 C C . THR A 1 63 ? 53.722 -19.699 5.765 1.00 11.09 88 THR A C 1
ATOM 454 O O . THR A 1 63 ? 52.712 -19.428 6.415 1.00 11.28 88 THR A O 1
ATOM 458 N N . GLN A 1 64 ? 53.687 -20.083 4.491 1.00 11.30 89 GLN A N 1
ATOM 459 C CA . GLN A 1 64 ? 52.440 -20.164 3.729 1.00 12.29 89 GLN A CA 1
ATOM 460 C C . GLN A 1 64 ? 51.354 -20.963 4.448 1.00 11.40 89 GLN A C 1
ATOM 461 O O . GLN A 1 64 ? 51.591 -22.081 4.911 1.00 12.62 89 GLN A O 1
ATOM 467 N N . GLY A 1 65 ? 50.171 -20.361 4.557 1.00 11.05 90 GLY A N 1
ATOM 468 C CA . GLY A 1 65 ? 49.034 -21.025 5.172 1.00 10.48 90 GLY A CA 1
ATOM 469 C C . GLY A 1 65 ? 49.035 -21.094 6.689 1.00 8.92 90 GLY A C 1
ATOM 470 O O . GLY A 1 65 ? 48.210 -21.794 7.273 1.00 10.40 90 GLY A O 1
ATOM 471 N N . LYS A 1 66 ? 49.950 -20.374 7.334 1.00 10.32 91 LYS A N 1
ATOM 472 C CA . LYS A 1 66 ? 50.041 -20.384 8.792 1.00 10.31 91 LYS A CA 1
ATOM 473 C C . LYS A 1 66 ? 50.116 -18.974 9.370 1.00 10.13 91 LYS A C 1
ATOM 474 O O . LYS A 1 66 ? 50.758 -18.094 8.795 1.00 11.81 91 LYS A O 1
ATOM 480 N N . GLY A 1 67 ? 49.447 -18.768 10.502 1.00 8.49 92 GLY A N 1
ATOM 481 C CA . GLY A 1 67 ? 49.497 -17.478 11.173 1.00 6.58 92 GLY A CA 1
ATOM 482 C C . GLY A 1 67 ? 50.790 -17.304 11.950 1.00 7.47 92 GLY A C 1
ATOM 483 O O . GLY A 1 67 ? 51.411 -18.291 12.351 1.00 9.47 92 GLY A O 1
ATOM 484 N N . ASN A 1 68 ? 51.207 -16.057 12.161 1.00 6.13 93 ASN A N 1
ATOM 485 C CA . ASN A 1 68 ? 52.437 -15.775 12.906 1.00 6.29 93 ASN A CA 1
ATOM 486 C C . ASN A 1 68 ? 52.254 -14.643 13.925 1.00 7.16 93 ASN A C 1
ATOM 487 O O . ASN A 1 68 ? 53.210 -13.966 14.315 1.00 7.30 93 ASN A O 1
ATOM 492 N N . THR A 1 69 ? 51.014 -14.508 14.385 1.00 5.00 94 THR A N 1
ATOM 493 C CA . THR A 1 69 ? 50.578 -13.511 15.363 1.00 6.07 94 THR A CA 1
ATOM 494 C C . THR A 1 69 ? 51.385 -13.507 16.662 1.00 6.25 94 THR A C 1
ATOM 495 O O . THR A 1 69 ? 51.801 -14.559 17.146 1.00 6.80 94 THR A O 1
ATOM 499 N N . ILE A 1 70 ? 51.612 -12.315 17.208 1.00 6.32 95 ILE A N 1
ATOM 500 C CA . ILE A 1 70 ? 52.192 -12.180 18.541 1.00 5.82 95 ILE A CA 1
ATOM 501 C C . ILE A 1 70 ? 51.036 -11.810 19.468 1.00 6.60 95 ILE A C 1
ATOM 502 O O . ILE A 1 70 ? 50.352 -10.806 19.247 1.00 5.75 95 ILE A O 1
ATOM 507 N N . THR A 1 71 ? 50.798 -12.641 20.478 1.00 6.69 96 THR A N 1
ATOM 508 C CA . THR A 1 71 ? 49.712 -12.409 21.425 1.00 7.54 96 THR A CA 1
ATOM 509 C C . THR A 1 71 ? 50.188 -11.703 22.692 1.00 8.32 96 THR A C 1
ATOM 510 O O . THR A 1 71 ? 51.163 -12.115 23.323 1.00 9.22 96 THR A O 1
ATOM 514 N N . PHE A 1 72 ? 49.490 -10.628 23.045 1.00 7.80 97 PHE A N 1
ATOM 515 C CA . PHE A 1 72 ? 49.768 -9.872 24.260 1.00 7.20 97 PHE A CA 1
ATOM 516 C C . PHE A 1 72 ? 48.665 -10.195 25.266 1.00 8.25 97 PHE A C 1
ATOM 517 O O . PHE A 1 72 ? 47.646 -9.504 25.330 1.00 7.58 97 PHE A O 1
ATOM 525 N N . ASN A 1 73 ? 48.858 -11.271 26.027 1.00 8.73 98 ASN A N 1
ATOM 526 C CA . ASN A 1 73 ? 47.839 -11.721 26.973 1.00 9.20 98 ASN A 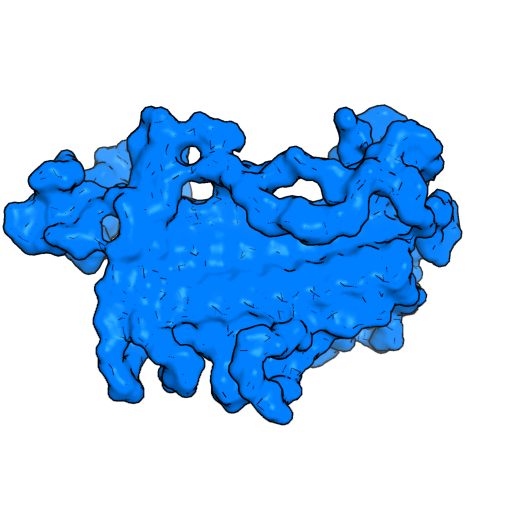CA 1
ATOM 527 C C . ASN A 1 73 ? 48.101 -11.326 28.421 1.00 8.52 98 ASN A C 1
ATOM 528 O O . ASN A 1 73 ? 47.188 -11.349 29.246 1.00 9.07 98 ASN A O 1
ATOM 533 N N . LYS A 1 74 ? 49.349 -10.991 28.737 1.00 9.04 99 LYS A N 1
ATOM 534 C CA . LYS A 1 74 ? 49.685 -10.513 30.076 1.00 9.04 99 LYS A CA 1
ATOM 535 C C . LYS A 1 74 ? 49.046 -9.141 30.282 1.00 10.49 99 LYS A C 1
ATOM 536 O O . LYS A 1 74 ? 48.660 -8.478 29.316 1.00 9.79 99 LYS A O 1
ATOM 542 N N . SER A 1 75 ? 48.895 -8.735 31.537 1.00 9.76 100 SER A N 1
ATOM 543 C CA . SER A 1 75 ? 48.268 -7.453 31.835 1.00 9.68 100 SER A CA 1
ATOM 544 C C . SER A 1 75 ? 49.088 -6.571 32.763 1.00 9.95 100 SER A C 1
ATOM 545 O O . SER A 1 75 ? 49.777 -7.059 33.663 1.00 10.97 100 SER A O 1
ATOM 548 N N . GLY A 1 76 ? 49.027 -5.267 32.508 1.00 9.98 101 GLY A N 1
ATOM 549 C CA . GLY A 1 76 ? 49.598 -4.300 33.425 1.00 10.00 101 GLY A CA 1
ATOM 550 C C . GLY A 1 76 ? 48.522 -3.964 34.445 1.00 11.31 101 GLY A C 1
ATOM 551 O O . GLY A 1 76 ? 47.515 -4.672 34.541 1.00 11.49 101 GLY A O 1
ATOM 552 N N . LYS A 1 77 ? 48.721 -2.885 35.196 1.00 12.18 102 LYS A N 1
ATOM 553 C CA . LYS A 1 77 ? 47.756 -2.442 36.201 1.00 13.07 102 LYS A CA 1
ATOM 554 C C . LYS A 1 77 ? 47.530 -0.940 36.090 1.00 13.01 102 LYS A C 1
ATOM 555 O O . LYS A 1 77 ? 48.294 -0.239 35.427 1.00 12.09 102 LYS A O 1
ATOM 561 N N . ASP A 1 78 ? 46.481 -0.450 36.746 1.00 13.51 103 ASP A N 1
ATOM 562 C CA . ASP A 1 78 ? 46.212 0.983 36.785 1.00 15.90 103 ASP A CA 1
ATOM 563 C C . ASP A 1 78 ? 47.383 1.667 37.490 1.00 15.90 103 ASP A C 1
ATOM 564 O O . ASP A 1 78 ? 47.722 1.319 38.623 1.00 17.44 103 ASP A O 1
ATOM 569 N N . GLY A 1 79 ? 48.016 2.611 36.799 1.00 15.17 104 GLY A N 1
ATOM 570 C CA . GLY A 1 79 ? 49.171 3.295 37.356 1.00 14.71 104 GLY A CA 1
ATOM 571 C C . GLY A 1 79 ? 50.472 2.541 37.141 1.00 13.70 104 GLY A C 1
ATOM 572 O O . GLY A 1 79 ? 51.543 3.015 37.525 1.00 14.68 104 GLY A O 1
ATOM 573 N N . ALA A 1 80 ? 50.380 1.364 36.525 1.00 12.11 105 ALA A N 1
ATOM 574 C CA . ALA A 1 80 ? 51.549 0.536 36.252 1.00 11.44 105 ALA A CA 1
ATOM 575 C C . ALA A 1 80 ? 51.347 -0.278 34.977 1.00 10.33 105 ALA A C 1
ATOM 576 O O . ALA A 1 80 ? 51.223 -1.503 35.019 1.00 10.01 105 ALA A O 1
ATOM 578 N N . PRO A 1 81 ? 51.291 0.399 33.819 1.00 9.56 106 PRO A N 1
ATOM 579 C CA . PRO A 1 81 ? 51.099 -0.310 32.549 1.00 8.99 106 PRO A CA 1
ATOM 580 C C . PRO A 1 81 ? 52.361 -1.067 32.157 1.00 8.53 106 PRO A C 1
ATOM 5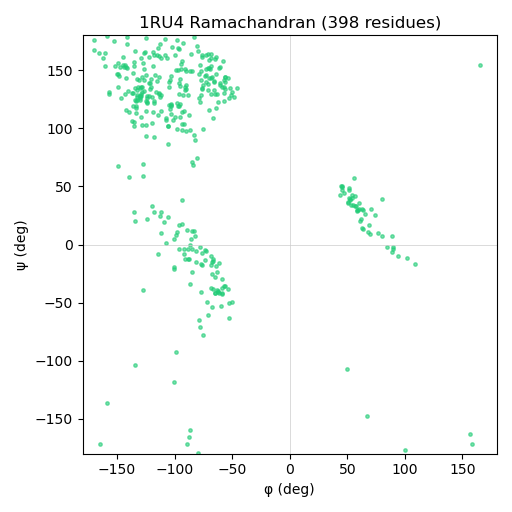81 O O . PRO A 1 81 ? 53.433 -0.824 32.716 1.00 8.95 106 PRO A O 1
ATOM 585 N N . ILE A 1 82 ? 52.223 -2.016 31.235 1.00 7.44 107 ILE A N 1
ATOM 586 C CA . ILE A 1 82 ? 53.393 -2.669 30.658 1.00 7.63 107 ILE A CA 1
ATOM 587 C C . ILE A 1 82 ? 53.735 -1.853 29.417 1.00 7.61 107 ILE A C 1
ATOM 588 O O . ILE A 1 82 ? 52.940 -1.769 28.478 1.00 8.11 107 ILE A O 1
ATOM 593 N N . TYR A 1 83 ? 54.896 -1.210 29.449 1.00 6.85 108 TYR A N 1
ATOM 594 C CA . TYR A 1 83 ? 55.338 -0.346 28.358 1.00 7.02 108 TYR A CA 1
ATOM 595 C C . TYR A 1 83 ? 56.148 -1.080 27.294 1.00 7.27 108 TYR A C 1
ATOM 596 O O . TYR A 1 83 ? 57.012 -1.894 27.610 1.00 7.36 108 TYR A O 1
ATOM 605 N N . VAL A 1 84 ? 55.866 -0.773 26.030 1.00 5.74 109 VAL A N 1
ATOM 606 C CA . VAL A 1 84 ? 56.626 -1.303 24.900 1.00 5.71 109 VAL A CA 1
ATOM 607 C C . VAL A 1 84 ? 56.904 -0.090 24.017 1.00 6.25 109 VAL A C 1
ATOM 608 O O . VAL A 1 84 ? 55.975 0.508 23.471 1.00 5.88 109 VAL A O 1
ATOM 612 N N . ALA A 1 85 ? 58.172 0.294 23.898 1.00 5.70 110 ALA A N 1
ATOM 613 C CA . ALA A 1 85 ? 58.502 1.512 23.164 1.00 5.67 110 ALA A CA 1
ATOM 614 C C . ALA A 1 85 ? 59.860 1.522 22.476 1.00 5.93 110 ALA A C 1
ATOM 615 O O . ALA A 1 85 ? 60.828 0.939 22.967 1.00 6.52 110 ALA A O 1
ATOM 617 N N . ALA A 1 86 ? 59.916 2.194 21.328 1.00 5.72 111 ALA A N 1
ATOM 618 C CA . ALA A 1 86 ? 61.170 2.395 20.615 1.00 5.69 111 ALA A CA 1
ATOM 619 C C . ALA A 1 86 ? 61.952 3.484 21.347 1.00 6.33 111 ALA A C 1
ATOM 620 O O . ALA A 1 86 ? 61.390 4.513 21.728 1.00 5.73 111 ALA A O 1
ATOM 622 N N . ALA A 1 87 ? 63.244 3.245 21.545 1.00 5.29 112 ALA A N 1
ATOM 623 C CA . ALA A 1 87 ? 64.107 4.169 22.280 1.00 4.86 112 ALA A CA 1
ATOM 624 C C . ALA A 1 87 ? 64.358 5.497 21.576 1.00 4.34 112 ALA A C 1
ATOM 625 O O . ALA A 1 87 ? 64.304 5.581 20.349 1.00 4.94 112 ALA A O 1
ATOM 627 N N . ASN A 1 88 ? 64.644 6.526 22.374 1.00 4.45 113 ASN A N 1
ATOM 628 C CA . ASN A 1 88 ? 64.990 7.857 21.874 1.00 5.26 113 ASN A CA 1
ATOM 629 C C . ASN A 1 88 ? 64.007 8.403 20.842 1.00 5.09 113 ASN A C 1
ATOM 630 O O . ASN A 1 88 ? 64.399 9.079 19.888 1.00 5.98 113 ASN A O 1
ATOM 635 N N . CYS A 1 89 ? 62.727 8.103 21.048 1.00 4.95 114 CYS A N 1
ATOM 636 C CA . CYS A 1 89 ? 61.661 8.525 20.146 1.00 5.14 114 CYS A CA 1
ATOM 637 C C . CYS A 1 89 ? 61.892 8.146 18.686 1.00 5.35 114 CYS A C 1
ATOM 638 O O . CYS A 1 89 ? 61.491 8.860 17.763 1.00 6.17 114 CYS A O 1
ATOM 641 N N . GLY A 1 90 ? 62.534 6.994 18.503 1.00 6.09 115 GLY A N 1
ATOM 642 C CA . GLY A 1 90 ? 62.739 6.435 17.180 1.00 5.75 115 GLY A CA 1
ATOM 643 C C . GLY A 1 90 ? 61.542 5.586 16.783 1.00 5.07 115 GLY A C 1
ATOM 644 O O . GLY A 1 90 ? 60.452 5.726 17.354 1.00 5.27 115 GLY A O 1
ATOM 645 N N . ARG A 1 91 ? 61.746 4.688 15.823 1.00 5.94 116 ARG A N 1
ATOM 646 C CA . ARG A 1 91 ? 60.671 3.829 15.324 1.00 5.55 116 ARG A CA 1
ATOM 647 C C . ARG A 1 91 ? 61.073 2.358 15.350 1.00 5.16 116 ARG A C 1
ATOM 648 O O . ARG A 1 91 ? 62.181 2.008 14.941 1.00 6.28 116 ARG A O 1
ATOM 656 N N . ALA A 1 92 ? 60.167 1.506 15.824 1.00 5.82 117 ALA A N 1
ATOM 657 C CA . ALA A 1 92 ? 60.366 0.059 15.795 1.00 4.98 117 ALA A CA 1
ATOM 658 C C . ALA A 1 92 ? 59.258 -0.543 14.936 1.00 5.67 117 ALA A C 1
ATOM 659 O O . ALA A 1 92 ? 58.075 -0.473 15.287 1.00 5.68 117 ALA A O 1
ATOM 661 N N . VAL A 1 93 ? 59.648 -1.116 13.803 1.00 5.05 118 VAL A N 1
ATOM 662 C CA . VAL A 1 93 ? 58.693 -1.678 12.851 1.00 5.95 118 VAL A CA 1
ATOM 663 C C . VAL A 1 93 ? 58.647 -3.201 12.929 1.00 6.10 118 VAL A C 1
ATOM 664 O O . VAL A 1 93 ? 59.660 -3.869 12.725 1.00 7.17 118 VAL A O 1
ATOM 668 N N . PHE A 1 94 ? 57.472 -3.738 13.249 1.00 4.97 119 PHE A N 1
ATOM 669 C CA . PHE A 1 94 ? 57.261 -5.184 13.284 1.00 5.66 119 PHE A CA 1
ATOM 670 C C . PHE A 1 94 ? 56.671 -5.636 11.953 1.00 5.86 119 PHE A C 1
ATOM 671 O O . PHE A 1 94 ? 55.523 -5.318 11.627 1.00 5.52 119 PHE A O 1
ATOM 679 N N . ASP A 1 95 ? 57.485 -6.353 11.181 1.00 4.75 120 ASP A N 1
ATOM 680 C CA . ASP A 1 95 ? 57.121 -6.809 9.843 1.00 5.36 120 ASP A CA 1
ATOM 681 C C . ASP A 1 95 ? 56.755 -8.290 9.881 1.00 5.73 120 ASP A C 1
ATOM 682 O O . ASP A 1 95 ? 57.615 -9.142 10.102 1.00 6.54 120 ASP A O 1
ATOM 687 N N . PHE A 1 96 ? 55.479 -8.585 9.646 1.00 5.59 121 PHE A N 1
ATOM 688 C CA . PHE A 1 96 ? 54.988 -9.960 9.688 1.00 5.31 121 PHE A CA 1
ATOM 689 C C . PHE A 1 96 ? 55.141 -10.744 8.384 1.00 5.66 121 PHE A C 1
ATOM 690 O O . PHE A 1 96 ? 54.670 -11.877 8.264 1.00 5.72 121 PHE A O 1
ATOM 698 N N . SER A 1 97 ? 55.786 -10.110 7.407 1.00 5.44 122 SER A N 1
ATOM 699 C CA . SER A 1 97 ? 56.270 -10.768 6.191 1.00 6.10 122 SER A CA 1
ATOM 700 C C . SER A 1 97 ? 55.303 -11.427 5.203 1.00 6.77 122 SER A C 1
ATOM 701 O O . SER A 1 97 ? 55.745 -12.179 4.330 1.00 6.90 122 SER A O 1
ATOM 704 N N . PHE A 1 98 ? 54.008 -11.152 5.303 1.00 6.47 123 PHE A N 1
ATOM 705 C CA . PHE A 1 98 ? 53.065 -11.766 4.371 1.00 5.53 123 PHE A CA 1
ATOM 706 C C . PHE A 1 98 ? 53.165 -11.225 2.950 1.00 5.81 123 PHE A C 1
ATOM 707 O O . PHE A 1 98 ? 53.280 -10.016 2.746 1.00 5.49 123 PHE A O 1
ATOM 715 N N . PRO A 1 99 ? 53.195 -12.122 1.946 1.00 5.90 124 PRO A N 1
ATOM 716 C CA . PRO A 1 99 ? 53.270 -11.667 0.556 1.00 6.18 124 PRO A CA 1
ATOM 717 C C . PRO A 1 99 ? 51.973 -10.909 0.272 1.00 5.28 124 PRO A C 1
ATOM 718 O O . PRO A 1 99 ? 50.973 -11.094 0.976 1.00 6.37 124 PRO A O 1
ATOM 722 N N . ASP A 1 100 ? 51.983 -10.069 -0.754 1.00 7.09 125 ASP A N 1
ATOM 723 C CA . ASP A 1 100 ? 50.825 -9.236 -1.071 1.00 8.06 125 ASP A CA 1
ATOM 724 C C . ASP A 1 100 ? 49.525 -10.001 -1.328 1.00 9.00 125 ASP A C 1
ATOM 725 O O . ASP A 1 100 ? 48.449 -9.545 -0.946 1.00 10.56 125 ASP A O 1
ATOM 730 N N . SER A 1 101 ? 49.632 -11.172 -1.947 1.00 10.07 126 SER A N 1
ATOM 731 C CA . SER A 1 101 ? 48.455 -11.962 -2.307 1.00 10.99 126 SER A CA 1
ATOM 732 C C . SER A 1 101 ? 47.964 -12.903 -1.208 1.00 11.14 126 SER A C 1
ATOM 733 O O . SER A 1 101 ? 46.862 -13.447 -1.299 1.00 11.85 126 SER A O 1
ATOM 736 N N . GLN A 1 102 ? 48.778 -13.088 -0.173 1.00 8.30 127 GLN A N 1
ATOM 737 C CA . GLN A 1 102 ? 48.463 -14.038 0.890 1.00 8.33 127 GLN A CA 1
ATOM 738 C C . GLN A 1 102 ? 47.824 -13.409 2.121 1.00 7.94 127 GLN A C 1
ATOM 739 O O . GLN A 1 102 ? 48.089 -12.258 2.455 1.00 8.41 127 GLN A O 1
ATOM 745 N N . TRP A 1 103 ? 46.991 -14.195 2.798 1.00 6.53 128 TRP A N 1
ATOM 746 C CA . TRP A 1 103 ? 46.356 -13.787 4.047 1.00 6.03 128 TRP A CA 1
ATOM 747 C C . TRP A 1 103 ? 45.879 -15.032 4.791 1.00 7.16 128 TRP A C 1
ATOM 748 O O . TRP A 1 103 ? 45.640 -16.080 4.179 1.00 6.31 128 TRP A O 1
ATOM 759 N N . VAL A 1 104 ? 45.784 -14.919 6.113 1.00 6.32 129 VAL A N 1
ATOM 760 C CA . VAL A 1 104 ? 45.329 -16.011 6.968 1.00 6.06 129 VAL A CA 1
ATOM 761 C C . VAL A 1 104 ? 44.289 -15.487 7.956 1.00 6.34 129 VAL A C 1
ATOM 762 O O . VAL A 1 104 ? 44.522 -14.501 8.662 1.00 6.21 129 VAL A O 1
ATOM 766 N N . GLN A 1 105 ? 43.134 -16.148 7.986 1.00 6.10 130 GLN A N 1
ATOM 767 C CA . GLN A 1 105 ? 42.046 -15.788 8.890 1.00 5.70 130 GLN A CA 1
ATOM 768 C C . GLN A 1 105 ? 42.548 -15.720 10.332 1.00 6.80 130 GLN A C 1
ATOM 769 O O . GLN A 1 105 ? 43.164 -16.663 10.831 1.00 6.12 130 GLN A O 1
ATOM 775 N N . ALA A 1 106 ? 42.300 -14.582 10.976 1.00 5.75 131 ALA A N 1
ATOM 776 C CA . ALA A 1 106 ? 42.697 -14.334 12.362 1.00 6.52 131 ALA A CA 1
ATOM 777 C C . ALA A 1 106 ? 44.202 -14.225 12.612 1.00 6.80 131 ALA A C 1
ATOM 778 O O . ALA A 1 106 ? 44.640 -14.230 13.765 1.00 6.54 131 ALA A O 1
ATOM 780 N N . SER A 1 107 ? 44.998 -14.136 11.547 1.00 5.09 132 SER A N 1
ATOM 781 C CA . SER A 1 107 ? 46.435 -13.940 11.714 1.00 5.21 132 SER A CA 1
ATOM 782 C C . SER A 1 107 ? 46.739 -12.455 11.882 1.00 5.27 132 SER A C 1
ATOM 783 O O . SER A 1 107 ? 47.286 -11.806 10.985 1.00 5.90 132 SER A O 1
ATOM 786 N N . TYR A 1 108 ? 46.359 -11.923 13.037 1.00 5.40 133 TYR A N 1
ATOM 787 C CA . TYR A 1 108 ? 46.618 -10.527 13.365 1.00 5.21 133 TYR A CA 1
ATOM 788 C C . TYR A 1 108 ? 48.121 -10.344 13.554 1.00 5.25 133 TYR A C 1
ATOM 789 O O . TYR A 1 108 ? 48.861 -11.322 13.680 1.00 4.97 133 TYR A O 1
ATOM 798 N N . GLY A 1 109 ? 48.573 -9.095 13.531 1.00 4.00 134 GLY A N 1
ATOM 799 C CA . GLY A 1 109 ? 49.958 -8.810 13.861 1.00 3.69 134 GLY A CA 1
ATOM 800 C C . GLY A 1 109 ? 50.068 -8.868 15.375 1.00 4.76 134 GLY A C 1
ATOM 801 O O . GLY A 1 109 ? 50.650 -9.804 15.936 1.00 5.43 134 GLY A O 1
ATOM 802 N N . PHE A 1 110 ? 49.490 -7.867 16.036 1.00 4.77 135 PHE A N 1
ATOM 803 C CA . PHE A 1 110 ? 49.416 -7.823 17.498 1.00 5.60 135 PHE A CA 1
ATOM 804 C C . PHE A 1 110 ? 47.999 -8.200 17.938 1.00 5.67 135 PHE A C 1
ATOM 805 O O . PHE A 1 110 ? 47.036 -7.529 17.575 1.00 8.18 135 PHE A O 1
ATOM 813 N N . TYR A 1 111 ? 47.872 -9.277 18.708 1.00 5.53 136 TYR A N 1
ATOM 814 C CA . TYR A 1 111 ? 46.579 -9.680 19.256 1.00 5.71 136 TYR A CA 1
ATOM 815 C C . TYR A 1 111 ? 46.608 -9.316 20.739 1.00 5.77 136 TYR A C 1
ATOM 816 O O . TYR A 1 111 ? 47.252 -9.992 21.542 1.00 6.28 136 TYR A O 1
ATOM 825 N N . VAL A 1 112 ? 45.953 -8.211 21.085 1.00 5.67 137 VAL A N 1
ATOM 826 C CA . VAL A 1 112 ? 45.983 -7.701 22.454 1.00 6.24 137 VAL A CA 1
ATOM 827 C C . VAL A 1 112 ? 44.752 -8.126 23.250 1.00 6.74 137 VAL A C 1
ATOM 828 O O . VAL A 1 112 ? 43.679 -7.538 23.119 1.00 6.75 137 VAL A O 1
ATOM 832 N N . THR A 1 113 ? 44.916 -9.165 24.066 1.00 6.26 138 THR A N 1
ATOM 833 C CA . THR A 1 113 ? 43.822 -9.682 24.885 1.00 7.32 138 THR A CA 1
ATOM 834 C C . THR A 1 113 ? 43.927 -9.205 26.329 1.00 7.30 138 THR A C 1
ATOM 835 O O . THR A 1 113 ? 42.938 -9.212 27.067 1.00 8.55 138 THR A O 1
ATOM 839 N N . GLY A 1 114 ? 45.135 -8.804 26.723 1.00 7.17 139 GLY A N 1
ATOM 840 C CA . GLY A 1 114 ? 45.367 -8.309 28.068 1.00 7.97 139 GLY A CA 1
ATOM 841 C C . GLY A 1 114 ? 45.011 -6.843 28.232 1.00 7.15 139 GLY A C 1
ATOM 842 O O . GLY A 1 114 ? 44.602 -6.183 27.272 1.00 7.36 139 GLY A O 1
ATOM 843 N N . ASP A 1 115 ? 45.172 -6.339 29.453 1.00 7.54 140 ASP A N 1
ATOM 844 C CA . ASP A 1 115 ? 44.838 -4.958 29.790 1.00 8.13 140 ASP A CA 1
ATOM 845 C C . ASP A 1 115 ? 46.079 -4.138 30.136 1.00 8.11 140 ASP A C 1
ATOM 846 O O . ASP A 1 115 ? 47.135 -4.685 30.451 1.00 8.61 140 ASP A O 1
ATOM 851 N N . TYR A 1 116 ? 45.919 -2.819 30.100 1.00 8.38 141 TYR A N 1
ATOM 852 C CA . TYR A 1 116 ? 46.950 -1.873 30.521 1.00 8.04 141 TYR A CA 1
ATOM 853 C C . TYR A 1 116 ? 48.308 -1.966 29.830 1.00 8.59 141 TYR A C 1
ATOM 854 O O . TYR A 1 116 ? 49.355 -1.877 30.477 1.00 9.47 141 TYR A O 1
ATOM 863 N N . TRP A 1 117 ? 48.286 -2.158 28.516 1.00 7.19 142 TRP A N 1
ATOM 864 C CA . TRP A 1 117 ? 49.508 -2.101 27.720 1.00 5.99 142 TRP A CA 1
ATOM 865 C C . TRP A 1 117 ? 49.681 -0.656 27.269 1.00 5.40 142 TRP A C 1
ATOM 866 O O . TRP A 1 117 ? 48.697 0.064 27.095 1.00 6.74 142 TRP A O 1
ATOM 877 N N . TYR A 1 118 ? 50.927 -0.228 27.097 1.00 6.57 143 TYR A N 1
ATOM 878 C CA . TYR A 1 118 ? 51.195 1.121 26.611 1.00 5.44 143 TYR A CA 1
ATOM 879 C C . TYR A 1 118 ? 52.281 1.063 25.539 1.00 6.38 143 TYR A C 1
ATOM 880 O O . TYR A 1 118 ? 53.463 0.914 25.845 1.00 6.67 143 TYR A O 1
ATOM 889 N N . PHE A 1 119 ? 51.856 1.153 24.280 1.00 5.79 144 PHE A N 1
ATOM 890 C CA . PHE A 1 119 ? 52.765 1.109 23.133 1.00 5.66 144 PHE A CA 1
ATOM 891 C C . PHE A 1 119 ? 53.120 2.518 22.669 1.00 5.77 144 PHE A C 1
ATOM 892 O O . PHE A 1 119 ? 52.250 3.382 22.595 1.00 5.96 144 PHE A O 1
ATOM 900 N N . LYS A 1 120 ? 54.387 2.739 22.326 1.00 5.13 145 LYS A N 1
ATOM 901 C CA . LYS A 1 120 ? 54.819 4.041 21.819 1.00 4.46 145 LYS A CA 1
ATOM 902 C C . LYS A 1 120 ? 55.933 3.907 20.783 1.00 4.99 145 LYS A C 1
ATOM 903 O O . LYS A 1 120 ? 56.946 3.255 21.030 1.00 5.13 145 LYS A O 1
ATOM 909 N N . GLY A 1 121 ? 55.720 4.498 19.610 1.00 4.39 146 GLY A N 1
ATOM 910 C CA . GLY A 1 121 ? 56.729 4.476 18.560 1.00 5.37 146 GLY A CA 1
ATOM 911 C C . GLY A 1 121 ? 56.896 3.146 17.849 1.00 5.90 146 GLY A C 1
ATOM 912 O O . GLY A 1 121 ? 57.953 2.870 17.277 1.00 7.25 146 GLY A O 1
ATOM 913 N N . VAL A 1 122 ? 55.837 2.342 17.855 1.00 5.15 147 VAL A N 1
ATOM 914 C CA . VAL A 1 122 ? 55.852 1.007 17.260 1.00 4.97 147 VAL A CA 1
ATOM 915 C C . VAL A 1 122 ? 54.922 0.932 16.045 1.00 3.89 147 VAL A C 1
ATOM 916 O O . VAL A 1 122 ? 53.877 1.580 16.016 1.00 5.60 147 VAL A O 1
ATOM 920 N N . GLU A 1 123 ? 55.326 0.162 15.035 1.00 2.69 148 GLU A N 1
ATOM 921 C CA . GLU A 1 123 ? 54.516 -0.033 13.832 1.00 4.94 148 GLU A CA 1
ATOM 922 C C . GLU A 1 123 ? 54.291 -1.511 13.541 1.00 4.59 148 GLU A C 1
ATOM 923 O O . GLU A 1 123 ? 55.118 -2.353 13.887 1.00 5.96 148 GLU A O 1
ATOM 929 N N . VAL A 1 124 ? 53.161 -1.816 12.908 1.00 4.82 149 VAL A N 1
ATOM 930 C CA . VAL A 1 124 ? 52.850 -3.176 12.469 1.00 4.29 149 VAL A CA 1
ATOM 931 C C . VAL A 1 124 ? 52.575 -3.130 10.970 1.00 4.59 149 VAL A C 1
ATOM 932 O O . VAL A 1 124 ? 51.762 -2.325 10.502 1.00 5.34 149 VAL A O 1
ATOM 936 N N . THR A 1 125 ? 53.257 -3.992 10.224 1.00 3.25 150 THR A N 1
ATOM 937 C CA . THR A 1 125 ? 53.090 -4.050 8.777 1.00 4.93 150 THR A CA 1
ATOM 938 C C . THR A 1 125 ? 53.135 -5.489 8.265 1.00 4.66 150 THR A C 1
ATOM 939 O O . THR A 1 125 ? 53.751 -6.362 8.880 1.00 4.87 150 THR A O 1
ATOM 943 N N . ARG A 1 126 ? 52.441 -5.719 7.153 1.00 3.31 151 ARG A N 1
ATOM 944 C CA . ARG A 1 126 ? 52.367 -7.016 6.477 1.00 4.04 151 ARG A CA 1
ATOM 945 C C . ARG A 1 126 ? 51.844 -8.176 7.324 1.00 3.66 151 ARG A C 1
ATOM 946 O O . ARG A 1 126 ? 52.256 -9.326 7.149 1.00 4.35 151 ARG A O 1
ATOM 954 N N . ALA A 1 127 ? 50.923 -7.867 8.235 1.00 4.08 152 ALA A N 1
ATOM 955 C CA . ALA A 1 127 ? 50.243 -8.892 9.023 1.00 4.51 152 ALA A CA 1
ATOM 956 C C . ALA A 1 127 ? 49.302 -9.674 8.105 1.00 5.68 152 ALA A C 1
ATOM 957 O O . ALA A 1 127 ? 48.813 -9.137 7.107 1.00 5.83 152 ALA A O 1
ATOM 959 N N . GLY A 1 128 ? 49.050 -10.936 8.450 1.00 6.67 153 GLY A N 1
ATOM 960 C CA . GLY A 1 128 ? 48.189 -11.787 7.639 1.00 5.84 153 GLY A CA 1
ATOM 961 C C . GLY A 1 128 ? 46.707 -11.466 7.699 1.00 5.25 153 GLY A C 1
ATOM 962 O O . GLY A 1 128 ? 45.907 -12.072 6.986 1.00 4.99 153 GLY A O 1
ATOM 963 N N . TYR A 1 129 ? 46.347 -10.528 8.569 1.00 5.91 154 TYR A N 1
ATOM 964 C CA . TYR A 1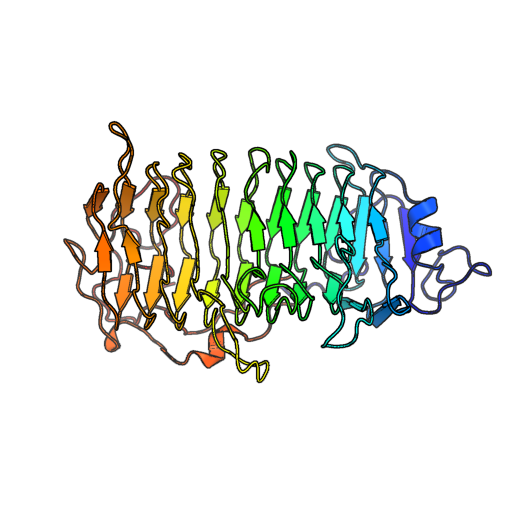 129 ? 44.973 -10.057 8.721 1.00 4.85 154 TYR A CA 1
ATOM 965 C C . TYR A 1 129 ? 45.097 -8.678 9.388 1.00 4.95 154 TYR A C 1
ATOM 966 O O . TYR A 1 129 ? 45.962 -7.898 8.985 1.00 5.33 154 TYR A O 1
ATOM 975 N N . GLN A 1 130 ? 44.272 -8.358 10.385 1.00 4.44 155 GLN A N 1
ATOM 976 C CA . GLN A 1 130 ? 44.372 -7.040 11.032 1.00 3.70 155 GLN A CA 1
ATOM 977 C C . GLN A 1 130 ? 45.761 -6.775 11.607 1.00 3.84 155 GLN A C 1
ATOM 978 O O . GLN A 1 130 ? 46.394 -7.679 12.146 1.00 5.03 155 GLN A O 1
ATOM 984 N N . GLY A 1 131 ? 46.233 -5.535 11.479 1.00 3.49 156 GLY A N 1
ATOM 985 C CA . GLY A 1 131 ? 47.532 -5.183 12.029 1.00 4.20 156 GLY A CA 1
ATOM 986 C C . GLY A 1 131 ? 47.543 -5.412 13.527 1.00 4.01 156 GLY A C 1
ATOM 987 O O . GLY A 1 131 ? 48.408 -6.109 14.062 1.00 4.75 156 GLY A O 1
ATOM 988 N N . ALA A 1 132 ? 46.562 -4.822 14.202 1.00 4.32 157 ALA A N 1
ATOM 989 C CA . ALA A 1 132 ? 46.374 -5.013 15.631 1.00 5.31 157 ALA A CA 1
ATOM 990 C C . ALA A 1 132 ? 44.893 -5.273 15.873 1.00 5.59 157 ALA A C 1
ATOM 991 O O . ALA A 1 132 ? 44.039 -4.608 15.291 1.00 6.01 157 ALA A O 1
ATOM 993 N N . TYR A 1 133 ? 44.599 -6.278 16.691 1.00 6.03 158 TYR A N 1
ATOM 994 C CA . TYR A 1 133 ? 43.225 -6.630 17.032 1.00 6.00 158 TYR A CA 1
ATOM 995 C C . TYR A 1 133 ? 43.141 -6.610 18.554 1.00 5.87 158 TYR A C 1
ATOM 996 O O . TYR A 1 133 ? 43.776 -7.421 19.237 1.00 5.28 158 TYR A O 1
ATOM 1005 N N . VAL A 1 134 ? 42.353 -5.676 19.075 1.00 6.12 159 VAL A N 1
ATOM 1006 C CA . VAL A 1 134 ? 42.301 -5.427 20.510 1.00 5.11 159 VAL A CA 1
ATOM 1007 C C . VAL A 1 134 ? 40.977 -5.815 21.161 1.00 6.59 159 VAL A C 1
ATOM 1008 O O . VAL A 1 134 ? 39.940 -5.217 20.871 1.00 6.71 159 VAL A O 1
ATOM 1012 N N . ILE A 1 135 ? 41.020 -6.809 22.047 1.00 5.63 160 ILE A N 1
ATOM 1013 C CA . ILE A 1 135 ? 39.833 -7.194 22.812 1.00 6.33 160 ILE A CA 1
ATOM 1014 C C . ILE A 1 135 ? 40.024 -6.906 24.301 1.00 7.51 160 ILE A C 1
ATOM 1015 O O . ILE A 1 135 ? 39.081 -7.014 25.089 1.00 8.17 160 ILE A O 1
ATOM 1020 N N . GLY A 1 136 ? 41.251 -6.539 24.670 1.00 6.36 161 GLY A N 1
ATOM 1021 C CA . GLY A 1 136 ? 41.554 -6.153 26.037 1.00 7.63 161 GLY A CA 1
ATOM 1022 C C . GLY A 1 136 ? 41.129 -4.721 26.317 1.00 7.52 161 GLY A C 1
ATOM 1023 O O . GLY A 1 136 ? 40.621 -4.032 25.430 1.00 7.77 161 GLY A O 1
ATOM 1024 N N . SER A 1 137 ? 41.371 -4.253 27.537 1.00 7.58 162 SER A N 1
ATOM 1025 C CA . SER A 1 137 ? 40.923 -2.925 27.947 1.00 7.46 162 SER A CA 1
ATOM 1026 C C . SER A 1 137 ? 42.018 -2.061 28.567 1.00 6.71 162 SER A C 1
ATOM 1027 O O . SER A 1 137 ? 43.051 -2.567 29.010 1.00 6.75 162 SER A O 1
ATOM 1030 N N . HIS A 1 138 ? 41.783 -0.749 28.576 1.00 7.62 163 HIS A N 1
ATOM 1031 C CA . HIS A 1 138 ? 42.699 0.228 29.164 1.00 7.31 163 HIS A CA 1
ATOM 1032 C C . HIS A 1 138 ? 44.085 0.228 28.527 1.00 7.23 163 HIS A C 1
ATOM 1033 O O . HIS A 1 138 ? 45.088 0.525 29.182 1.00 7.92 163 HIS A O 1
ATOM 1040 N N . ASN A 1 139 ? 44.128 -0.101 27.239 1.00 6.01 164 ASN A N 1
ATOM 1041 C CA . ASN A 1 139 ? 45.373 -0.114 26.483 1.00 6.35 164 ASN A CA 1
ATOM 1042 C C . ASN A 1 139 ? 45.562 1.221 25.772 1.00 6.31 164 ASN A C 1
ATOM 1043 O O . ASN A 1 139 ? 44.589 1.902 25.438 1.00 6.96 164 ASN A O 1
ATOM 1048 N N . THR A 1 140 ? 46.817 1.600 25.556 1.00 5.53 165 THR A N 1
ATOM 1049 C CA . THR A 1 140 ? 47.124 2.855 24.881 1.00 5.76 165 THR A CA 1
ATOM 1050 C C . THR A 1 140 ? 48.110 2.626 23.746 1.00 5.44 165 THR A C 1
ATOM 1051 O O . THR A 1 140 ? 49.074 1.876 23.890 1.00 4.62 165 THR A O 1
ATOM 1055 N N . PHE A 1 141 ? 47.831 3.254 22.608 1.00 4.83 166 PHE A N 1
ATOM 1056 C CA . PHE A 1 141 ? 48.691 3.174 21.433 1.00 4.69 166 PHE A CA 1
ATOM 1057 C C . PHE A 1 141 ? 49.036 4.606 21.055 1.00 5.41 166 PHE A C 1
ATOM 1058 O O . PHE A 1 141 ? 48.202 5.324 20.501 1.00 5.87 166 PHE A O 1
ATOM 1066 N N . GLU A 1 142 ? 50.252 5.028 21.390 1.00 3.95 167 GLU A N 1
ATOM 1067 C CA . GLU A 1 142 ? 50.682 6.401 21.143 1.00 4.12 167 GLU A CA 1
ATOM 1068 C C . GLU A 1 142 ? 51.801 6.474 20.114 1.00 3.83 167 GLU A C 1
ATOM 1069 O O . GLU A 1 142 ? 52.806 5.778 20.232 1.00 3.92 167 GLU A O 1
ATOM 1075 N N . ASN A 1 143 ? 51.631 7.345 19.121 1.00 3.79 168 ASN A N 1
ATOM 1076 C CA . ASN A 1 143 ? 52.620 7.523 18.061 1.00 4.09 168 ASN A CA 1
ATOM 1077 C C . ASN A 1 143 ? 52.981 6.170 17.442 1.00 4.76 168 ASN A C 1
ATOM 1078 O O . ASN A 1 143 ? 54.156 5.810 17.322 1.00 5.09 168 ASN A O 1
ATOM 1083 N N . THR A 1 144 ? 51.942 5.410 17.103 1.00 3.89 169 THR A N 1
ATOM 1084 C CA . THR A 1 144 ? 52.092 4.104 16.468 1.00 3.43 169 THR A CA 1
ATOM 1085 C C . THR A 1 144 ? 51.563 4.157 15.035 1.00 4.13 169 THR A C 1
ATOM 1086 O O . THR A 1 144 ? 50.985 5.163 14.617 1.00 4.12 169 THR A O 1
ATOM 1090 N N . ALA A 1 145 ? 51.779 3.084 14.280 1.00 3.73 170 ALA A N 1
ATOM 1091 C CA . ALA A 1 145 ? 51.286 3.012 12.907 1.00 3.63 170 ALA A CA 1
ATOM 1092 C C . ALA A 1 145 ? 50.957 1.585 12.497 1.00 3.56 170 ALA A C 1
ATOM 1093 O O . ALA A 1 145 ? 51.601 0.633 12.939 1.00 3.67 170 ALA A O 1
ATOM 1095 N N . PHE A 1 146 ? 49.939 1.451 11.652 1.00 4.34 171 PHE A N 1
ATOM 1096 C CA . PHE A 1 146 ? 49.466 0.152 11.183 1.00 3.68 171 PHE A CA 1
ATOM 1097 C C . PHE A 1 146 ? 49.208 0.283 9.687 1.00 3.59 171 PHE A C 1
ATOM 1098 O O . PHE A 1 146 ? 48.235 0.914 9.264 1.00 4.04 171 PHE A O 1
ATOM 1106 N N . HIS A 1 147 ? 50.094 -0.305 8.888 1.00 2.89 172 HIS A N 1
ATOM 1107 C CA . HIS A 1 147 ? 50.029 -0.128 7.443 1.00 3.25 172 HIS A CA 1
ATOM 1108 C C . HIS A 1 147 ? 50.397 -1.359 6.627 1.00 3.53 172 HIS A C 1
ATOM 1109 O O . HIS A 1 147 ? 51.147 -2.218 7.082 1.00 4.35 172 HIS A O 1
ATOM 1116 N N . HIS A 1 148 ? 49.871 -1.417 5.405 1.00 3.72 173 HIS A N 1
ATOM 1117 C CA . HIS A 1 148 ? 50.136 -2.519 4.481 1.00 4.03 173 HIS A CA 1
ATOM 1118 C C . HIS A 1 148 ? 49.821 -3.894 5.078 1.00 4.11 173 HIS A C 1
ATOM 1119 O O . HIS A 1 148 ? 50.577 -4.850 4.886 1.00 4.74 173 HIS A O 1
ATOM 1126 N N . ASN A 1 149 ? 48.718 -3.979 5.821 1.00 3.54 174 ASN A N 1
ATOM 1127 C CA . ASN A 1 149 ? 48.259 -5.247 6.389 1.00 2.92 174 ASN A CA 1
ATOM 1128 C C . ASN A 1 149 ? 47.144 -5.827 5.520 1.00 2.52 174 ASN A C 1
ATOM 1129 O O . ASN A 1 149 ? 46.563 -5.114 4.699 1.00 3.21 174 ASN A O 1
ATOM 1134 N N . ARG A 1 150 ? 46.856 -7.118 5.692 1.00 3.37 175 ARG A N 1
ATOM 1135 C CA . ARG A 1 150 ? 45.845 -7.794 4.873 1.00 3.40 175 ARG A CA 1
ATOM 1136 C C . ARG A 1 150 ? 44.410 -7.640 5.386 1.00 3.84 175 ARG A C 1
ATOM 1137 O O . ARG A 1 150 ? 43.495 -8.329 4.924 1.00 5.39 175 ARG A O 1
ATOM 1145 N N . ASN A 1 151 ? 44.227 -6.737 6.345 1.00 3.66 176 ASN A N 1
ATOM 1146 C CA . ASN A 1 151 ? 42.909 -6.382 6.861 1.00 4.35 176 ASN A CA 1
ATOM 1147 C C . ASN A 1 151 ? 43.085 -5.075 7.633 1.00 4.20 176 ASN A C 1
ATOM 1148 O O . ASN A 1 151 ? 44.160 -4.471 7.590 1.00 3.36 176 ASN A O 1
ATOM 1153 N N . THR A 1 152 ? 42.035 -4.653 8.333 1.00 3.50 177 THR A N 1
ATOM 1154 C CA . THR A 1 152 ? 42.021 -3.386 9.071 1.00 3.66 177 THR A CA 1
ATOM 1155 C C . THR A 1 152 ? 43.277 -3.140 9.915 1.00 3.12 177 THR A C 1
ATOM 1156 O O . THR A 1 152 ? 43.759 -4.039 10.607 1.00 3.58 177 THR A O 1
ATOM 1160 N N . GLY A 1 153 ? 43.805 -1.918 9.833 1.00 3.71 178 GLY A N 1
ATOM 1161 C CA . GLY A 1 153 ? 45.025 -1.561 10.546 1.00 3.86 178 GLY A CA 1
ATOM 1162 C C . GLY A 1 153 ? 44.990 -1.859 12.034 1.00 3.67 178 GLY A C 1
ATOM 1163 O O . GLY A 1 153 ? 45.804 -2.634 12.534 1.00 4.38 178 GLY A O 1
ATOM 1164 N N . LEU A 1 154 ? 44.082 -1.200 12.748 1.00 3.34 179 LEU A N 1
ATOM 1165 C CA . LEU A 1 154 ? 43.860 -1.478 14.164 1.00 4.09 179 LEU A CA 1
ATOM 1166 C C . LEU A 1 154 ? 42.359 -1.563 14.405 1.00 4.70 179 LEU A C 1
ATOM 1167 O O . LEU A 1 154 ? 41.613 -0.638 14.077 1.00 5.49 179 LEU A O 1
ATOM 1172 N N . GLU A 1 155 ? 41.926 -2.685 14.973 1.00 4.30 180 GLU A N 1
ATOM 1173 C CA . GLU A 1 155 ? 40.517 -2.915 15.260 1.00 4.08 180 GLU A CA 1
ATOM 1174 C C . GLU A 1 155 ? 40.310 -3.153 16.752 1.00 4.07 180 GLU A C 1
ATOM 1175 O O . GLU A 1 155 ? 41.161 -3.742 17.415 1.00 5.85 180 GLU A O 1
ATOM 1181 N N . ILE A 1 156 ? 39.205 -2.634 17.279 1.00 4.61 181 ILE A N 1
ATOM 1182 C CA . ILE A 1 156 ? 38.816 -2.874 18.669 1.00 5.08 181 ILE A CA 1
ATOM 1183 C C . ILE A 1 156 ? 37.460 -3.568 18.589 1.00 5.80 181 ILE A C 1
ATOM 1184 O O . ILE A 1 156 ? 36.544 -3.082 17.924 1.00 6.32 181 ILE A O 1
ATOM 1189 N N . ASN A 1 157 ? 37.340 -4.718 19.245 1.00 5.90 182 ASN A N 1
ATOM 1190 C CA . ASN A 1 157 ? 36.134 -5.530 19.123 1.00 5.91 182 ASN A CA 1
ATOM 1191 C C . ASN A 1 157 ? 36.012 -6.472 20.320 1.00 6.52 182 ASN A C 1
ATOM 1192 O O . ASN A 1 157 ? 36.837 -6.440 21.234 1.00 7.09 182 ASN A O 1
ATOM 1197 N N . ASN A 1 158 ? 34.939 -7.259 20.328 1.00 7.25 183 ASN A N 1
ATOM 1198 C CA . ASN A 1 158 ? 34.707 -8.304 21.327 1.00 7.60 183 ASN A CA 1
ATOM 1199 C C . ASN A 1 158 ? 34.964 -7.898 22.781 1.00 7.60 183 ASN A C 1
ATOM 1200 O O . ASN A 1 158 ? 35.696 -8.578 23.509 1.00 8.13 183 ASN A O 1
ATOM 1205 N N . GLY A 1 159 ? 34.375 -6.777 23.190 1.00 7.64 184 GLY A N 1
ATOM 1206 C CA . GLY A 1 159 ? 34.482 -6.335 24.571 1.00 7.71 184 GLY A CA 1
ATOM 1207 C C . GLY A 1 159 ? 35.587 -5.350 24.910 1.00 7.81 184 GLY A C 1
ATOM 1208 O O . GLY A 1 159 ? 35.609 -4.819 26.023 1.00 9.29 184 GLY A O 1
ATOM 1209 N N . GLY A 1 160 ? 36.503 -5.108 23.974 1.00 7.64 185 GLY A N 1
ATOM 1210 C CA . GLY A 1 160 ? 37.594 -4.177 24.223 1.00 8.32 185 GLY A CA 1
ATOM 1211 C C . GLY A 1 160 ? 37.078 -2.804 24.607 1.00 7.66 185 GLY A C 1
ATOM 1212 O O . GLY A 1 160 ? 36.319 -2.195 23.854 1.00 7.71 185 GLY A O 1
ATOM 1213 N N . SER A 1 161 ? 37.500 -2.308 25.768 1.00 7.78 186 SER A N 1
ATOM 1214 C CA . SER A 1 161 ? 36.983 -1.043 26.283 1.00 7.13 186 SER A CA 1
ATOM 1215 C C . SER A 1 161 ? 38.048 -0.105 26.844 1.00 6.64 186 SER A C 1
ATOM 1216 O O . SER A 1 161 ? 39.131 -0.537 27.240 1.00 6.77 186 SER A O 1
ATOM 1219 N N . TYR A 1 162 ? 37.712 1.183 26.881 1.00 7.23 187 TYR A N 1
ATOM 1220 C CA . TYR A 1 162 ? 38.573 2.225 27.439 1.00 7.23 187 TYR A CA 1
ATOM 1221 C C . TYR A 1 162 ? 39.985 2.224 26.860 1.00 7.05 187 TYR A C 1
ATOM 1222 O O . TYR A 1 162 ? 40.969 2.418 27.573 1.00 7.39 187 TYR A O 1
ATOM 1231 N N . ASN A 1 163 ? 40.070 1.972 25.559 1.00 5.92 188 ASN A N 1
ATOM 1232 C CA . ASN A 1 163 ? 41.343 2.000 24.853 1.00 5.32 188 ASN A CA 1
ATOM 1233 C C . ASN A 1 163 ? 41.521 3.377 24.224 1.00 6.44 188 ASN A C 1
ATOM 1234 O O . ASN A 1 163 ? 40.552 3.998 23.785 1.00 7.14 188 ASN A O 1
ATOM 1239 N N . THR A 1 164 ? 42.756 3.868 24.227 1.00 5.91 189 THR A N 1
ATOM 1240 C CA . THR A 1 164 ? 43.049 5.196 23.703 1.00 5.26 189 THR A CA 1
ATOM 1241 C C . THR A 1 164 ? 44.115 5.115 22.619 1.00 5.42 189 THR A C 1
ATOM 1242 O O . THR A 1 164 ? 45.184 4.540 22.828 1.00 6.10 189 THR A O 1
ATOM 1246 N N . VAL A 1 165 ? 43.799 5.670 21.453 1.00 4.11 190 VAL A N 1
ATOM 1247 C CA . VAL A 1 165 ? 44.718 5.689 20.317 1.00 3.51 190 VAL A CA 1
ATOM 1248 C C . VAL A 1 165 ? 45.088 7.148 20.060 1.00 4.03 190 VAL A C 1
ATOM 1249 O O . VAL A 1 165 ? 44.248 7.953 19.652 1.00 4.87 190 VAL A O 1
ATOM 1253 N N . ILE A 1 166 ? 46.350 7.474 20.325 1.00 4.71 191 ILE A N 1
ATOM 1254 C CA . ILE A 1 166 ? 46.852 8.847 20.273 1.00 4.54 191 ILE A CA 1
ATOM 1255 C C . ILE A 1 166 ? 47.908 9.031 19.188 1.00 4.24 191 ILE A C 1
ATOM 1256 O O . ILE A 1 166 ? 48.863 8.258 19.113 1.00 4.26 191 ILE A O 1
ATOM 1261 N N . ASN A 1 167 ? 47.749 10.078 18.379 1.00 3.59 192 ASN A N 1
ATOM 1262 C CA . ASN A 1 167 ? 48.734 10.442 17.359 1.00 3.70 192 ASN A CA 1
ATOM 1263 C C . ASN A 1 167 ? 49.238 9.255 16.547 1.00 4.63 192 ASN A C 1
ATOM 1264 O O . ASN A 1 167 ? 50.444 9.108 16.318 1.00 4.51 192 ASN A O 1
ATOM 1269 N N . SER A 1 168 ? 48.307 8.428 16.083 1.00 3.49 193 SER A N 1
ATOM 1270 C CA . SER A 1 168 ? 48.666 7.222 15.348 1.00 3.86 193 SER A CA 1
ATOM 1271 C C . SER A 1 168 ? 48.120 7.198 13.928 1.00 3.46 193 SER A C 1
ATOM 1272 O O . SER A 1 168 ? 47.106 7.835 13.626 1.00 3.68 193 SER A O 1
ATOM 1275 N N . ASP A 1 169 ? 48.813 6.461 13.062 1.00 3.55 194 ASP A N 1
ATOM 1276 C CA . ASP A 1 169 ? 48.479 6.390 11.641 1.00 3.20 194 ASP A CA 1
ATOM 1277 C C . ASP A 1 169 ? 48.078 4.990 11.186 1.00 4.20 194 ASP A C 1
ATOM 1278 O O . ASP A 1 169 ? 48.604 3.992 11.674 1.00 4.33 194 ASP A O 1
ATOM 1283 N N . ALA A 1 170 ? 47.151 4.929 10.234 1.00 4.53 195 ALA A N 1
ATOM 1284 C CA . ALA A 1 170 ? 46.722 3.660 9.651 1.00 4.34 195 ALA A CA 1
ATOM 1285 C C . ALA A 1 170 ? 46.494 3.887 8.165 1.00 4.66 195 ALA A C 1
ATOM 1286 O O . ALA A 1 170 ? 45.621 4.662 7.770 1.00 4.17 195 ALA A O 1
ATOM 1288 N N . TYR A 1 171 ? 47.293 3.220 7.340 1.00 3.62 196 TYR A N 1
ATOM 1289 C CA . TYR A 1 171 ? 47.235 3.456 5.903 1.00 4.48 196 TYR A CA 1
ATOM 1290 C C . TYR A 1 171 ? 47.583 2.251 5.046 1.00 4.56 196 TYR A C 1
ATOM 1291 O O . TYR A 1 171 ? 48.280 1.339 5.487 1.00 3.82 196 TYR A O 1
ATOM 1300 N N . ARG A 1 172 ? 47.078 2.263 3.815 1.00 4.12 197 ARG A N 1
ATOM 1301 C CA . ARG A 1 172 ? 47.354 1.221 2.829 1.00 4.27 197 ARG A CA 1
ATOM 1302 C C . ARG A 1 172 ? 47.001 -0.195 3.280 1.00 4.38 197 ARG A C 1
ATOM 1303 O O . ARG A 1 172 ? 47.671 -1.160 2.912 1.00 5.78 197 ARG A O 1
ATOM 1311 N N . ASN A 1 173 ? 45.950 -0.319 4.083 1.00 4.15 198 ASN A N 1
ATOM 1312 C CA . ASN A 1 173 ? 45.474 -1.640 4.476 1.00 3.55 198 ASN A CA 1
ATOM 1313 C C . ASN A 1 173 ? 44.441 -2.092 3.443 1.00 4.39 198 ASN A C 1
ATOM 1314 O O . ASN A 1 173 ? 43.596 -1.302 3.017 1.00 4.60 198 ASN A O 1
ATOM 1319 N N . TYR A 1 174 ? 44.567 -3.341 2.995 1.00 4.71 199 TYR A N 1
ATOM 1320 C CA . TYR A 1 174 ? 43.709 -3.903 1.949 1.00 5.33 199 TYR A CA 1
ATOM 1321 C C . TYR A 1 174 ? 43.527 -5.402 2.162 1.00 5.76 199 TYR A C 1
ATOM 1322 O O . TYR A 1 174 ? 44.496 -6.122 2.387 1.00 5.84 199 TYR A O 1
ATOM 1331 N N . ASP A 1 175 ? 42.293 -5.874 2.030 1.00 5.93 200 ASP A N 1
ATOM 1332 C CA . ASP A 1 175 ? 42.014 -7.294 2.207 1.00 6.59 200 ASP A CA 1
ATOM 1333 C C . ASP A 1 175 ? 41.779 -8.044 0.898 1.00 7.67 200 ASP A C 1
ATOM 1334 O O . ASP A 1 175 ? 40.863 -7.719 0.144 1.00 8.66 200 ASP A O 1
ATOM 1339 N N . PRO A 1 176 ? 42.649 -9.015 0.578 1.00 7.88 201 PRO A N 1
ATOM 1340 C CA . PRO A 1 176 ? 42.435 -9.762 -0.665 1.00 8.69 201 PRO A CA 1
ATOM 1341 C C . PRO A 1 176 ? 41.162 -10.605 -0.539 1.00 8.94 201 PRO A C 1
ATOM 1342 O O . PRO A 1 176 ? 40.507 -10.898 -1.538 1.00 9.97 201 PRO A O 1
ATOM 1346 N N . LYS A 1 177 ? 40.800 -10.950 0.698 1.00 8.67 202 LYS A N 1
ATOM 1347 C CA . LYS A 1 177 ? 39.638 -11.798 0.974 1.00 8.45 202 LYS A CA 1
ATOM 1348 C C . LYS A 1 177 ? 38.341 -11.318 0.328 1.00 10.35 202 LYS A C 1
ATOM 1349 O O . LYS A 1 177 ? 37.634 -12.102 -0.307 1.00 11.05 202 LYS A O 1
ATOM 1355 N N . LYS A 1 178 ? 38.016 -10.042 0.519 1.00 9.40 203 LYS A N 1
ATOM 1356 C CA . LYS A 1 178 ? 36.790 -9.480 -0.038 1.00 10.02 203 LYS A CA 1
ATOM 1357 C C . LYS A 1 178 ? 37.084 -8.332 -1.001 1.00 9.14 203 LYS A C 1
ATOM 1358 O O . LYS A 1 178 ? 36.309 -7.379 -1.109 1.00 9.66 203 LYS A O 1
ATOM 1364 N N . ASN A 1 179 ? 38.214 -8.440 -1.697 1.00 9.16 204 ASN A N 1
ATOM 1365 C CA . ASN A 1 179 ? 38.634 -7.464 -2.700 1.00 9.88 204 ASN A CA 1
ATOM 1366 C C . ASN A 1 179 ? 38.635 -6.013 -2.220 1.00 10.51 204 ASN A C 1
ATOM 1367 O O . ASN A 1 179 ? 38.236 -5.103 -2.952 1.00 10.63 204 ASN A O 1
ATOM 1372 N N . GLY A 1 180 ? 39.081 -5.808 -0.984 1.00 8.82 205 GLY A N 1
ATOM 1373 C CA . GLY A 1 180 ? 39.204 -4.464 -0.448 1.00 8.58 205 GLY A CA 1
ATOM 1374 C C . GLY A 1 180 ? 37.990 -3.901 0.265 1.00 8.69 205 GLY A C 1
ATOM 1375 O O . GLY A 1 180 ? 38.051 -2.788 0.792 1.00 7.83 205 GLY A O 1
ATOM 1376 N N . SER A 1 181 ? 36.899 -4.661 0.306 1.00 7.83 206 SER A N 1
ATOM 1377 C CA . SER A 1 181 ? 35.666 -4.190 0.932 1.00 9.09 206 SER A CA 1
ATOM 1378 C C . SER A 1 181 ? 35.603 -4.371 2.449 1.00 8.42 206 SER A C 1
ATOM 1379 O O . SER A 1 181 ? 34.546 -4.176 3.052 1.00 10.31 206 SER A O 1
ATOM 1382 N N . MET A 1 182 ? 36.732 -4.695 3.073 1.00 9.23 207 MET A N 1
ATOM 1383 C CA . MET A 1 182 ? 36.753 -4.923 4.515 1.00 8.26 207 MET A CA 1
ATOM 1384 C C . MET A 1 182 ? 37.808 -4.109 5.268 1.00 7.20 207 MET A C 1
ATOM 1385 O O . MET A 1 182 ? 37.542 -3.603 6.359 1.00 7.06 207 MET A O 1
ATOM 1390 N N . ALA A 1 183 ? 38.991 -3.965 4.676 1.00 5.54 208 ALA A N 1
ATOM 1391 C CA . ALA A 1 183 ? 40.115 -3.312 5.347 1.00 4.95 208 ALA A CA 1
ATOM 1392 C C . ALA A 1 183 ? 39.997 -1.804 5.552 1.00 5.60 208 ALA A C 1
ATOM 1393 O O . ALA A 1 183 ? 39.990 -1.027 4.595 1.00 6.20 208 ALA A O 1
ATOM 1395 N N . ASP A 1 184 ? 39.941 -1.407 6.820 1.00 4.05 209 ASP A N 1
ATOM 1396 C CA . ASP A 1 184 ? 39.864 -0.002 7.209 1.00 3.62 209 ASP A CA 1
ATOM 1397 C C . ASP A 1 184 ? 41.176 0.448 7.829 1.00 3.38 209 ASP A C 1
ATOM 1398 O O . ASP A 1 184 ? 42.107 -0.342 7.976 1.00 3.64 209 ASP A O 1
ATOM 1403 N N . GLY A 1 185 ? 41.256 1.732 8.166 1.00 3.18 210 GLY A N 1
ATOM 1404 C CA . GLY A 1 185 ? 42.410 2.223 8.891 1.00 3.88 210 GLY A CA 1
ATOM 1405 C C . GLY A 1 185 ? 42.236 1.851 10.353 1.00 4.50 210 GLY A C 1
ATOM 1406 O O . GLY A 1 185 ? 42.994 1.045 10.899 1.00 4.29 210 GLY A O 1
ATOM 1407 N N . PHE A 1 186 ? 41.215 2.431 10.977 1.00 4.04 211 PHE A N 1
ATOM 1408 C CA . PHE A 1 186 ? 40.885 2.153 12.372 1.00 4.39 211 PHE A CA 1
ATOM 1409 C C . PHE A 1 186 ? 39.464 1.615 12.468 1.00 4.63 211 PHE A C 1
ATOM 1410 O O . PHE A 1 186 ? 38.536 2.177 11.880 1.00 4.64 211 PHE A O 1
ATOM 1418 N N . GLY A 1 187 ? 39.292 0.545 13.240 1.00 4.00 212 GLY A N 1
ATOM 1419 C CA . GLY A 1 187 ? 37.993 -0.090 13.330 1.00 5.21 212 GLY A CA 1
ATOM 1420 C C . GLY A 1 187 ? 37.380 -0.331 14.701 1.00 4.82 212 GLY A C 1
ATOM 1421 O O . GLY A 1 187 ? 37.345 -1.479 15.154 1.00 3.87 212 GLY A O 1
ATOM 1422 N N . PRO A 1 188 ? 36.962 0.726 15.420 1.00 4.66 213 PRO A N 1
ATOM 1423 C CA . PRO A 1 188 ? 36.341 0.558 16.740 1.00 4.67 213 PRO A CA 1
ATOM 1424 C C . PRO A 1 188 ? 34.873 0.235 16.436 1.00 5.43 213 PRO A C 1
ATOM 1425 O O . PRO A 1 188 ? 34.038 1.133 16.299 1.00 5.15 213 PRO A O 1
ATOM 1429 N N . LYS A 1 189 ? 34.573 -1.055 16.300 1.00 5.61 214 LYS A N 1
ATOM 1430 C CA . LYS A 1 189 ? 33.279 -1.474 15.765 1.00 5.61 214 LYS A CA 1
ATOM 1431 C C . LYS A 1 189 ? 32.648 -2.692 16.427 1.00 7.57 214 LYS A C 1
ATOM 1432 O O . LYS A 1 189 ? 33.218 -3.306 17.333 1.00 6.46 214 LYS A O 1
ATOM 1438 N N . GLN A 1 190 ? 31.454 -3.019 15.935 1.00 7.07 215 GLN A N 1
ATOM 1439 C CA . GLN A 1 190 ? 30.704 -4.209 16.311 1.00 7.48 215 GLN A CA 1
ATOM 1440 C C . GLN A 1 190 ? 30.542 -4.458 17.807 1.00 8.32 215 GLN A C 1
ATOM 1441 O O . GLN A 1 190 ? 29.782 -3.751 18.469 1.00 8.28 215 GLN A O 1
ATOM 1447 N N . LYS A 1 191 ? 31.253 -5.449 18.337 1.00 8.19 216 LYS A N 1
ATOM 1448 C CA . LYS A 1 191 ? 31.107 -5.820 19.742 1.00 9.27 216 LYS A CA 1
ATOM 1449 C C . LYS A 1 191 ? 32.090 -5.156 20.704 1.00 8.87 216 LYS A C 1
ATOM 1450 O O . LYS A 1 191 ? 32.251 -5.606 21.839 1.00 8.19 216 LYS A O 1
ATOM 1456 N N . GLN A 1 192 ? 32.716 -4.064 20.268 1.00 8.65 217 GLN A N 1
ATOM 1457 C CA . GLN A 1 192 ? 33.637 -3.316 21.129 1.00 8.18 217 GLN A CA 1
ATOM 1458 C C . GLN A 1 192 ? 32.917 -2.857 22.397 1.00 8.89 217 GLN A C 1
ATOM 1459 O O . GLN A 1 192 ? 31.689 -2.739 22.420 1.00 9.08 217 GLN A O 1
ATOM 1465 N N . GLY A 1 193 ? 33.688 -2.588 23.445 1.00 8.35 218 GLY A N 1
ATOM 1466 C CA . GLY A 1 193 ? 33.112 -2.075 24.674 1.00 8.06 218 GLY A CA 1
ATOM 1467 C C . GLY A 1 193 ? 33.047 -0.557 24.672 1.00 8.48 218 GLY A C 1
ATOM 1468 O O . GLY A 1 193 ? 33.299 0.080 23.647 1.00 8.92 218 GLY A O 1
ATOM 1469 N N . PRO A 1 194 ? 32.690 0.057 25.808 1.00 8.13 219 PRO A N 1
ATOM 1470 C CA . PRO A 1 194 ? 32.600 1.516 25.905 1.00 7.57 219 PRO A CA 1
ATOM 1471 C C . PRO A 1 194 ? 33.956 2.198 26.096 1.00 7.40 219 PRO A C 1
ATOM 1472 O O . PRO A 1 194 ? 34.965 1.539 26.358 1.00 8.39 219 PRO A O 1
ATOM 1476 N N . GLY A 1 195 ? 33.970 3.517 25.919 1.00 7.03 220 GLY A N 1
ATOM 1477 C CA . GLY A 1 195 ? 35.142 4.317 26.241 1.00 7.37 220 GLY A CA 1
ATOM 1478 C C . GLY A 1 195 ? 36.321 4.388 25.289 1.00 6.96 220 GLY A C 1
ATOM 1479 O O . GLY A 1 195 ? 37.342 4.975 25.645 1.00 7.10 220 GLY A O 1
ATOM 1480 N N . ASN A 1 196 ? 36.200 3.820 24.093 1.00 6.79 221 ASN A N 1
ATOM 1481 C CA . ASN A 1 196 ? 37.297 3.873 23.128 1.00 6.90 221 ASN A CA 1
ATOM 1482 C C . ASN A 1 196 ? 37.403 5.249 22.470 1.00 7.11 221 ASN A C 1
ATOM 1483 O O . ASN A 1 196 ? 36.394 5.835 22.069 1.00 7.10 221 ASN A O 1
ATOM 1488 N N . ARG A 1 197 ? 38.627 5.771 22.395 1.00 6.43 222 ARG A N 1
ATOM 1489 C CA . ARG A 1 197 ? 38.873 7.132 21.910 1.00 8.40 222 ARG A CA 1
ATOM 1490 C C . ARG A 1 197 ? 40.054 7.226 20.953 1.00 7.42 222 ARG A C 1
ATOM 1491 O O . ARG A 1 197 ? 41.042 6.510 21.103 1.00 6.98 222 ARG A O 1
ATOM 1499 N N . PHE A 1 198 ? 39.951 8.153 20.002 1.00 4.57 223 PHE A N 1
ATOM 1500 C CA . PHE A 1 198 ? 41.001 8.419 19.017 1.00 4.77 223 PHE A CA 1
ATOM 1501 C C . PHE A 1 198 ? 41.292 9.919 18.990 1.00 4.63 223 PHE A C 1
ATOM 1502 O O . PHE A 1 198 ? 40.375 10.730 18.848 1.00 6.52 223 PHE A O 1
ATOM 1510 N N . VAL A 1 199 ? 42.563 10.288 19.137 1.00 4.02 224 VAL A N 1
ATOM 1511 C CA . VAL A 1 199 ? 42.956 11.699 19.140 1.00 4.24 224 VAL A CA 1
ATOM 1512 C C . VAL A 1 199 ? 44.227 11.919 18.317 1.00 4.35 224 VAL A C 1
ATOM 1513 O O . VAL A 1 199 ? 45.217 11.211 18.495 1.00 5.38 224 VAL A O 1
ATOM 1517 N N . GLY A 1 200 ? 44.184 12.902 17.418 1.00 3.84 225 GLY A N 1
ATOM 1518 C CA . GLY A 1 200 ? 45.337 13.231 16.594 1.00 3.55 225 GLY A CA 1
ATOM 1519 C C . GLY A 1 200 ? 45.760 12.149 15.616 1.00 4.28 225 GLY A C 1
ATOM 1520 O O . GLY A 1 200 ? 46.916 12.106 15.197 1.00 4.63 225 GLY A O 1
ATOM 1521 N N . CYS A 1 201 ? 44.815 11.302 15.218 1.00 4.19 226 CYS A N 1
ATOM 1522 C CA . CYS A 1 201 ? 45.103 10.180 14.327 1.00 3.48 226 CYS A CA 1
ATOM 1523 C C . CYS A 1 201 ? 44.869 10.507 12.852 1.00 4.05 226 CYS A C 1
ATOM 1524 O O . CYS A 1 201 ? 44.128 11.432 12.524 1.00 4.48 226 CYS A O 1
ATOM 1527 N N . ARG A 1 202 ? 45.518 9.750 11.967 1.00 3.12 227 ARG A N 1
ATOM 1528 C CA . ARG A 1 202 ? 45.322 9.899 10.521 1.00 3.12 227 ARG A CA 1
ATOM 1529 C C . ARG A 1 202 ? 45.090 8.526 9.899 1.00 2.63 227 ARG A C 1
ATOM 1530 O O . ARG A 1 202 ? 45.789 7.569 10.218 1.00 3.50 227 ARG A O 1
ATOM 1538 N N . ALA A 1 203 ? 44.102 8.440 9.013 1.00 2.48 228 ALA A N 1
ATOM 1539 C CA . ALA A 1 203 ? 43.804 7.200 8.302 1.00 3.04 228 ALA A CA 1
ATOM 1540 C C . ALA A 1 203 ? 43.632 7.541 6.832 1.00 3.99 228 ALA A C 1
ATOM 1541 O O . ALA A 1 203 ? 42.736 8.305 6.466 1.00 3.65 228 ALA A O 1
ATOM 1543 N N . TRP A 1 204 ? 44.503 6.989 5.991 1.00 2.85 229 TRP A N 1
ATOM 1544 C CA . TRP A 1 204 ? 44.459 7.297 4.570 1.00 2.64 229 TRP A CA 1
ATOM 1545 C C . TRP A 1 204 ? 44.791 6.128 3.661 1.00 3.03 229 TRP A C 1
ATOM 1546 O O . TRP A 1 204 ? 45.517 5.213 4.037 1.00 3.00 229 TRP A O 1
ATOM 1557 N N . GLU A 1 205 ? 44.240 6.181 2.453 1.00 3.87 230 GLU A N 1
ATOM 1558 C CA . GLU A 1 205 ? 44.519 5.195 1.419 1.00 4.11 230 GLU A CA 1
ATOM 1559 C C . GLU A 1 205 ? 44.319 3.745 1.851 1.00 4.60 230 GLU A C 1
ATOM 1560 O O . GLU A 1 205 ? 45.088 2.854 1.485 1.00 5.10 230 GLU A O 1
ATOM 1566 N N . ASN A 1 206 ? 43.282 3.527 2.654 1.00 4.06 231 ASN A N 1
ATOM 1567 C CA . ASN A 1 206 ? 42.873 2.181 3.020 1.00 3.62 231 ASN A CA 1
ATOM 1568 C C . ASN A 1 206 ? 41.843 1.777 1.973 1.00 4.27 231 ASN A C 1
ATOM 1569 O O . ASN A 1 206 ? 41.180 2.638 1.390 1.00 5.91 231 ASN A O 1
ATOM 1574 N N . SER A 1 207 ? 41.734 0.483 1.696 1.00 4.53 232 SER A N 1
ATOM 1575 C CA . SER A 1 207 ? 40.832 0.038 0.642 1.00 5.17 232 SER A CA 1
ATOM 1576 C C . SER A 1 207 ? 39.363 0.352 0.912 1.00 6.02 232 SER A C 1
ATOM 1577 O O . SER A 1 207 ? 38.638 0.754 -0.001 1.00 6.86 232 SER A O 1
ATOM 1580 N N . ASP A 1 208 ? 38.934 0.208 2.162 1.00 4.99 233 ASP A N 1
ATOM 1581 C CA . ASP A 1 208 ? 37.536 0.435 2.498 1.00 5.39 233 ASP A CA 1
ATOM 1582 C C . ASP A 1 208 ? 37.301 1.822 3.095 1.00 5.66 233 ASP A C 1
ATOM 1583 O O . ASP A 1 208 ? 37.100 2.779 2.347 1.00 5.12 233 ASP A O 1
ATOM 1588 N N . ASP A 1 209 ? 37.352 1.943 4.421 1.00 4.74 234 ASP A N 1
ATOM 1589 C CA . ASP A 1 209 ? 37.115 3.232 5.082 1.00 4.11 234 ASP A CA 1
ATOM 1590 C C . ASP A 1 209 ? 38.297 3.675 5.941 1.00 3.99 234 ASP A C 1
ATOM 1591 O O . ASP A 1 209 ? 39.134 2.861 6.325 1.00 4.60 234 ASP A O 1
ATOM 1596 N N . GLY A 1 210 ? 38.341 4.966 6.262 1.00 2.94 235 GLY A N 1
ATOM 1597 C CA . GLY A 1 210 ? 39.382 5.477 7.141 1.00 2.82 235 GLY A CA 1
ATOM 1598 C C . GLY A 1 210 ? 39.136 4.998 8.561 1.00 4.37 235 GLY A C 1
ATOM 1599 O O . GLY A 1 210 ? 39.977 4.318 9.149 1.00 4.40 235 GLY A O 1
ATOM 1600 N N . PHE A 1 211 ? 37.982 5.374 9.107 1.00 3.83 236 PHE A N 1
ATOM 1601 C CA . PHE A 1 211 ? 37.530 4.929 10.425 1.00 3.85 236 PHE A CA 1
ATOM 1602 C C . PHE A 1 211 ? 36.176 4.260 10.198 1.00 4.79 236 PHE A C 1
ATOM 1603 O O . PHE A 1 211 ? 35.363 4.769 9.430 1.00 4.70 236 PHE A O 1
ATOM 1611 N N . ASP A 1 212 ? 35.930 3.139 10.871 1.00 5.04 237 ASP A N 1
ATOM 1612 C CA . ASP A 1 212 ? 34.664 2.417 10.721 1.00 5.66 237 ASP A CA 1
ATOM 1613 C C . ASP A 1 212 ? 34.119 1.968 12.077 1.00 5.61 237 ASP A C 1
ATOM 1614 O O . ASP A 1 212 ? 34.749 1.180 12.785 1.00 5.84 237 ASP A O 1
ATOM 1619 N N . LEU A 1 213 ? 32.926 2.466 12.405 1.00 4.93 238 LEU A N 1
ATOM 1620 C CA . LEU A 1 213 ? 32.258 2.196 13.681 1.00 5.41 238 LEU A CA 1
ATOM 1621 C C . LEU A 1 213 ? 31.001 1.335 13.499 1.00 5.72 238 LEU A C 1
ATOM 1622 O O . LEU A 1 213 ? 30.081 1.377 14.320 1.00 7.32 238 LEU A O 1
ATOM 1627 N N . PHE A 1 214 ? 31.011 0.511 12.454 1.00 5.51 239 PHE A N 1
ATOM 1628 C CA . PHE A 1 214 ? 29.884 -0.340 12.061 1.00 6.67 239 PHE A CA 1
ATOM 1629 C C . PHE A 1 214 ? 29.234 -1.167 13.172 1.00 6.43 239 PHE A C 1
ATOM 1630 O O . PHE A 1 214 ? 29.912 -1.893 13.895 1.00 6.40 239 PHE A O 1
ATOM 1638 N N . ASP A 1 215 ? 27.916 -1.030 13.297 1.00 7.47 240 ASP A N 1
ATOM 1639 C CA . ASP A 1 215 ? 27.097 -1.884 14.158 1.00 8.66 240 ASP A CA 1
ATOM 1640 C C . ASP A 1 215 ? 27.441 -1.879 15.653 1.00 8.56 240 ASP A C 1
ATOM 1641 O O . ASP A 1 215 ? 27.318 -2.902 16.326 1.00 9.73 240 ASP A O 1
ATOM 1646 N N . SER A 1 216 ? 27.846 -0.727 16.180 1.00 8.32 241 SER A N 1
ATOM 1647 C CA . SER A 1 216 ? 28.145 -0.620 17.605 1.00 7.72 241 SER A CA 1
ATOM 1648 C C . SER A 1 216 ? 27.313 0.435 18.317 1.00 7.35 241 SER A C 1
ATOM 1649 O O . SER A 1 216 ? 27.229 1.576 17.866 1.00 7.27 241 SER A O 1
ATOM 1652 N N . PRO A 1 217 ? 26.658 0.053 19.427 1.00 7.28 242 PRO A N 1
ATOM 1653 C CA . PRO A 1 217 ? 25.840 0.995 20.194 1.00 7.49 242 PRO A CA 1
ATOM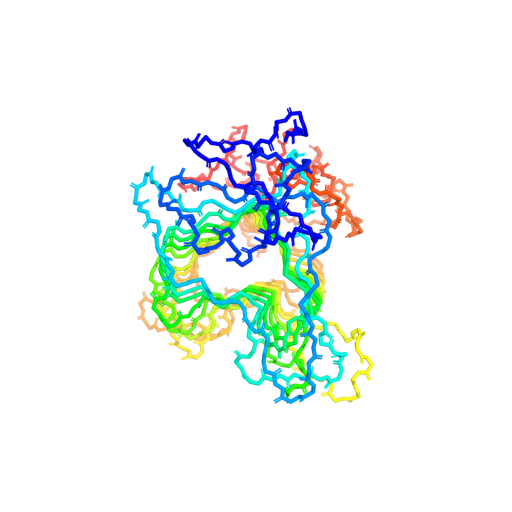 1654 C C . PRO A 1 217 ? 26.685 1.759 21.223 1.00 7.29 242 PRO A C 1
ATOM 1655 O O . PRO A 1 217 ? 26.167 2.599 21.962 1.00 7.64 242 PRO A O 1
ATOM 1659 N N . GLN A 1 218 ? 27.981 1.452 21.272 1.00 6.95 243 GLN A N 1
ATOM 1660 C CA . GLN A 1 218 ? 28.894 2.094 22.215 1.00 8.09 243 GLN A CA 1
ATOM 1661 C C . GLN A 1 218 ? 29.486 3.373 21.629 1.00 8.27 243 GLN A C 1
ATOM 1662 O O . GLN A 1 218 ? 30.028 3.371 20.520 1.00 8.45 243 GLN A O 1
ATOM 1668 N N . LYS A 1 219 ? 29.387 4.460 22.389 1.00 8.42 244 LYS A N 1
ATOM 1669 C CA . LYS A 1 219 ? 29.898 5.759 21.963 1.00 7.70 244 LYS A CA 1
ATOM 1670 C C . LYS A 1 219 ? 31.412 5.776 21.769 1.00 6.92 244 LYS A C 1
ATOM 1671 O O . LYS A 1 219 ? 32.166 5.326 22.635 1.00 6.62 244 LYS A O 1
ATOM 1677 N N . VAL A 1 220 ? 31.834 6.277 20.610 1.00 5.45 245 VAL A N 1
ATOM 1678 C CA . VAL A 1 220 ? 33.247 6.467 20.290 1.00 4.86 245 VAL A CA 1
ATOM 1679 C C . VAL A 1 220 ? 33.491 7.963 20.127 1.00 4.73 245 VAL A C 1
ATOM 1680 O O . VAL A 1 220 ? 32.649 8.681 19.582 1.00 5.14 245 VAL A O 1
ATOM 1684 N N . VAL A 1 221 ? 34.631 8.428 20.626 1.00 3.86 246 VAL A N 1
ATOM 1685 C CA . VAL A 1 221 ? 35.016 9.832 20.514 1.00 4.53 246 VAL A CA 1
ATOM 1686 C C . VAL A 1 221 ? 36.236 9.955 19.602 1.00 4.57 246 VAL A C 1
ATOM 1687 O O . VAL A 1 221 ? 37.235 9.260 19.798 1.00 5.93 246 VAL A O 1
ATOM 1691 N N . ILE A 1 222 ? 36.127 10.816 18.590 1.00 3.19 247 ILE A N 1
ATOM 1692 C CA . ILE A 1 222 ? 37.215 11.067 17.641 1.00 4.22 247 ILE A CA 1
ATOM 1693 C C . ILE A 1 222 ? 37.514 12.568 17.641 1.00 4.61 247 ILE A C 1
ATOM 1694 O O . ILE A 1 222 ? 36.627 13.387 17.394 1.00 4.95 247 ILE A O 1
ATOM 1699 N N . GLU A 1 223 ? 38.763 12.922 17.934 1.00 3.60 248 GLU A N 1
ATOM 1700 C CA . GLU A 1 223 ? 39.163 14.327 18.037 1.00 4.89 248 GLU A CA 1
ATOM 1701 C C . GLU A 1 223 ? 40.444 14.611 17.264 1.00 4.11 248 GLU A C 1
ATOM 1702 O O . GLU A 1 223 ? 41.349 13.778 17.223 1.00 5.14 248 GLU A O 1
ATOM 1708 N N . ASN A 1 224 ? 40.501 15.787 16.641 1.00 4.07 249 ASN A N 1
ATOM 1709 C CA . ASN A 1 224 ? 41.695 16.253 15.932 1.00 5.22 249 ASN A CA 1
ATOM 1710 C C . ASN A 1 224 ? 42.316 15.207 15.007 1.00 5.84 249 ASN A C 1
ATOM 1711 O O . ASN A 1 224 ? 43.536 15.053 14.966 1.00 6.28 249 ASN A O 1
ATOM 1716 N N . SER A 1 225 ? 41.471 14.514 14.246 1.00 4.13 250 SER A N 1
ATOM 1717 C CA . SER A 1 225 ? 41.927 13.431 13.379 1.00 4.09 250 SER A CA 1
ATOM 1718 C C . SER A 1 225 ? 41.644 13.667 11.892 1.00 4.73 250 SER A C 1
ATOM 1719 O O . SER A 1 225 ? 40.877 14.560 11.529 1.00 5.67 250 SER A O 1
ATOM 1722 N N . TRP A 1 226 ? 42.292 12.870 11.042 1.00 3.33 251 TRP A N 1
ATOM 1723 C CA . TRP A 1 226 ? 42.183 13.001 9.588 1.00 3.70 251 TRP A CA 1
ATOM 1724 C C . TRP A 1 226 ? 41.793 11.680 8.931 1.00 4.12 251 TRP A C 1
ATOM 1725 O O . TRP A 1 226 ? 42.269 10.620 9.327 1.00 4.66 251 TRP A O 1
ATOM 1736 N N . ALA A 1 227 ? 40.942 11.755 7.912 1.00 3.78 252 ALA A N 1
ATOM 1737 C CA . ALA A 1 227 ? 40.586 10.582 7.115 1.00 3.38 252 ALA A CA 1
ATOM 1738 C C . ALA A 1 227 ? 40.524 11.028 5.660 1.00 3.50 252 ALA A C 1
ATOM 1739 O O . ALA A 1 227 ? 39.680 11.840 5.290 1.00 3.60 252 ALA A O 1
ATOM 1741 N N . PHE A 1 228 ? 41.430 10.510 4.836 1.00 3.70 253 PHE A N 1
ATOM 1742 C CA . PHE A 1 228 ? 41.511 10.970 3.456 1.00 4.06 253 PHE A CA 1
ATOM 1743 C C . PHE A 1 228 ? 41.943 9.935 2.427 1.00 4.26 253 PHE A C 1
ATOM 1744 O O . PHE A 1 228 ? 42.656 8.980 2.739 1.00 3.44 253 PHE A O 1
ATOM 1752 N N . ARG A 1 229 ? 41.489 10.145 1.194 1.00 3.14 254 ARG A N 1
ATOM 1753 C CA . ARG A 1 229 ? 41.807 9.276 0.064 1.00 3.16 254 ARG A CA 1
ATOM 1754 C C . ARG A 1 229 ? 41.576 7.784 0.297 1.00 3.74 254 ARG A C 1
ATOM 1755 O O . ARG A 1 229 ? 42.332 6.947 -0.198 1.00 5.01 254 ARG A O 1
ATOM 1763 N N . ASN A 1 230 ? 40.536 7.450 1.051 1.00 3.20 255 ASN A N 1
ATOM 1764 C CA . ASN A 1 230 ? 40.184 6.050 1.238 1.00 2.72 255 ASN A CA 1
ATOM 1765 C C . ASN A 1 230 ? 39.310 5.577 0.080 1.00 4.74 255 ASN A C 1
ATOM 1766 O O . ASN A 1 230 ? 38.600 6.374 -0.537 1.00 5.28 255 ASN A O 1
ATOM 1771 N N . GLY A 1 231 ? 39.421 4.292 -0.250 1.00 4.98 256 GLY A N 1
ATOM 1772 C CA . GLY A 1 231 ? 38.637 3.722 -1.335 1.00 5.60 256 GLY A CA 1
ATOM 1773 C C . GLY A 1 231 ? 39.264 3.791 -2.716 1.00 6.32 256 GLY A C 1
ATOM 1774 O O . GLY A 1 231 ? 38.610 3.460 -3.706 1.00 7.14 256 GLY A O 1
ATOM 1775 N N . ILE A 1 232 ? 40.518 4.229 -2.795 1.00 6.28 257 ILE A N 1
ATOM 1776 C CA . ILE A 1 232 ? 41.226 4.301 -4.070 1.00 8.56 257 ILE A CA 1
ATOM 1777 C C . ILE A 1 232 ? 41.972 2.990 -4.327 1.00 9.69 257 ILE A C 1
ATOM 1778 O O . ILE A 1 232 ? 42.602 2.435 -3.428 1.00 10.05 257 ILE A O 1
ATOM 1783 N N . ASN A 1 233 ? 41.870 2.485 -5.553 1.00 10.58 258 ASN A N 1
ATOM 1784 C CA . ASN A 1 233 ? 42.478 1.207 -5.919 1.00 12.42 258 ASN A CA 1
ATOM 1785 C C . ASN A 1 233 ? 43.962 1.331 -6.275 1.00 14.62 258 ASN A C 1
ATOM 1786 O O . ASN A 1 233 ? 44.310 1.625 -7.419 1.00 16.61 258 ASN A O 1
ATOM 1791 N N . TYR A 1 234 ? 44.830 1.105 -5.290 1.00 14.62 259 TYR A N 1
ATOM 1792 C CA . TYR A 1 234 ? 46.279 1.135 -5.503 1.00 16.68 259 TYR A CA 1
ATOM 1793 C C . TYR A 1 234 ? 46.838 -0.282 -5.666 1.00 18.50 259 TYR A C 1
ATOM 1794 O O . TYR A 1 234 ? 48.057 -0.468 -5.707 1.00 20.37 259 TYR A O 1
ATOM 1803 N N . TRP A 1 235 ? 45.953 -1.272 -5.764 1.00 18.75 260 TRP A N 1
ATOM 1804 C CA . TRP A 1 235 ? 46.367 -2.675 -5.783 1.00 19.40 260 TRP A CA 1
ATOM 1805 C C . TRP A 1 235 ? 46.165 -3.432 -7.095 1.00 21.58 260 TRP A C 1
ATOM 1806 O O . TRP A 1 235 ? 46.327 -4.655 -7.138 1.00 23.20 260 TRP A O 1
ATOM 1817 N N . ASN A 1 236 ? 45.820 -2.708 -8.156 1.00 22.61 261 ASN A N 1
ATOM 1818 C CA . ASN A 1 236 ? 45.604 -3.306 -9.476 1.00 24.67 261 ASN A CA 1
ATOM 1819 C C . ASN A 1 236 ? 44.570 -4.436 -9.408 1.00 24.25 261 ASN A C 1
ATOM 1820 O O . ASN A 1 236 ? 44.676 -5.440 -10.118 1.00 25.44 261 ASN A O 1
ATOM 1825 N N . ASP A 1 237 ? 43.584 -4.272 -8.531 1.00 23.14 262 ASP A N 1
ATOM 1826 C CA . ASP A 1 237 ? 42.531 -5.266 -8.363 1.00 21.66 262 ASP A CA 1
ATOM 1827 C C . ASP A 1 237 ? 41.397 -4.988 -9.345 1.00 21.65 262 ASP A C 1
ATOM 1828 O O . ASP A 1 237 ? 40.680 -3.994 -9.217 1.00 21.66 262 ASP A O 1
ATOM 1833 N N . SER A 1 238 ? 41.240 -5.879 -10.321 1.00 21.34 263 SER A N 1
ATOM 1834 C CA . SER A 1 238 ? 40.200 -5.741 -11.337 1.00 21.61 263 SER A CA 1
ATOM 1835 C C . SER A 1 238 ? 38.795 -5.904 -10.759 1.00 20.85 263 SER A C 1
ATOM 1836 O O . SER A 1 238 ? 37.809 -5.544 -11.404 1.00 22.35 263 SER A O 1
ATOM 1839 N N . ALA A 1 239 ? 38.712 -6.439 -9.543 1.00 19.63 264 ALA A N 1
ATOM 1840 C CA . ALA A 1 239 ? 37.432 -6.653 -8.875 1.00 17.64 264 ALA A CA 1
ATOM 1841 C C . ALA A 1 239 ? 37.319 -5.854 -7.574 1.00 17.44 264 ALA A C 1
ATOM 1842 O O . ALA A 1 239 ? 36.586 -6.241 -6.663 1.00 16.57 264 ALA A O 1
ATOM 1844 N N . PHE A 1 240 ? 38.022 -4.725 -7.512 1.00 16.46 265 PHE A N 1
ATOM 1845 C CA . PHE A 1 240 ? 38.036 -3.861 -6.329 1.00 14.94 265 PHE A CA 1
ATOM 1846 C C . PHE A 1 240 ? 36.628 -3.498 -5.851 1.00 14.40 265 PHE A C 1
ATOM 1847 O O . PHE A 1 240 ? 35.773 -3.107 -6.650 1.00 16.30 265 PHE A O 1
ATOM 1855 N N . ALA A 1 241 ? 36.408 -3.593 -4.540 1.00 12.11 266 ALA A N 1
ATOM 1856 C CA . ALA A 1 241 ? 35.093 -3.334 -3.961 1.00 11.30 266 ALA A CA 1
ATOM 1857 C C . ALA A 1 241 ? 35.111 -2.454 -2.706 1.00 10.64 266 ALA A C 1
ATOM 1858 O O . ALA A 1 241 ? 34.154 -2.458 -1.930 1.00 9.74 266 ALA A O 1
ATOM 1860 N N . GLY A 1 242 ? 36.188 -1.697 -2.516 1.00 9.10 267 GLY A N 1
ATOM 1861 C CA . GLY A 1 242 ? 36.273 -0.801 -1.371 1.00 8.98 267 GLY A CA 1
ATOM 1862 C C . GLY A 1 242 ? 35.246 0.318 -1.434 1.00 8.20 267 GLY A C 1
ATOM 1863 O O . GLY A 1 242 ? 35.001 0.878 -2.504 1.00 8.23 267 GLY A O 1
ATOM 1864 N N . ASN A 1 243 ? 34.656 0.649 -0.285 1.00 8.17 268 ASN A N 1
ATOM 1865 C CA . ASN A 1 243 ? 33.607 1.667 -0.204 1.00 9.51 268 ASN A CA 1
ATOM 1866 C C . ASN A 1 243 ? 34.103 3.113 -0.270 1.00 8.45 268 ASN A C 1
ATOM 1867 O O . ASN A 1 243 ? 33.465 3.960 -0.896 1.00 9.73 268 ASN A O 1
ATOM 1872 N N . GLY A 1 244 ? 35.212 3.400 0.407 1.00 6.41 269 GLY A N 1
ATOM 1873 C CA . GLY A 1 244 ? 35.820 4.718 0.315 1.00 5.24 269 GLY A CA 1
ATOM 1874 C C . GLY A 1 244 ? 35.262 5.865 1.136 1.00 3.62 269 GLY A C 1
ATOM 1875 O O . GLY A 1 244 ? 35.200 6.992 0.649 1.00 4.00 269 GLY A O 1
ATOM 1876 N N . ASN A 1 245 ? 34.865 5.603 2.376 1.00 4.43 270 ASN A N 1
ATOM 1877 C CA . ASN A 1 245 ? 34.409 6.683 3.246 1.00 3.30 270 ASN A CA 1
ATOM 1878 C C . ASN A 1 245 ? 35.537 7.109 4.181 1.00 3.99 270 ASN A C 1
ATOM 1879 O O . ASN A 1 245 ? 36.422 6.313 4.496 1.00 4.44 270 ASN A O 1
ATOM 1884 N N . GLY A 1 246 ? 35.533 8.381 4.572 1.00 3.78 271 GLY A N 1
ATOM 1885 C CA . GLY A 1 246 ? 36.529 8.873 5.509 1.00 3.04 271 GLY A CA 1
ATOM 1886 C C . GLY A 1 246 ? 36.199 8.394 6.909 1.00 4.18 271 GLY A C 1
ATOM 1887 O O . GLY A 1 246 ? 36.820 7.460 7.417 1.00 3.83 271 GLY A O 1
ATOM 1888 N N . PHE A 1 247 ? 35.222 9.042 7.538 1.00 2.75 272 PHE A N 1
ATOM 1889 C CA . PHE A 1 247 ? 34.752 8.622 8.850 1.00 4.22 272 PHE A CA 1
ATOM 1890 C C . PHE A 1 247 ? 33.387 7.947 8.692 1.00 4.27 272 PHE A C 1
ATOM 1891 O O . PHE A 1 247 ? 32.380 8.628 8.481 1.00 4.72 272 PHE A O 1
ATOM 1899 N N . LYS A 1 248 ? 33.371 6.614 8.725 1.00 3.18 273 LYS A N 1
ATOM 1900 C CA . LYS A 1 248 ? 32.121 5.848 8.678 1.00 4.07 273 LYS A CA 1
ATOM 1901 C C . LYS A 1 248 ? 31.625 5.741 10.116 1.00 5.51 273 LYS A C 1
ATOM 1902 O O . LYS A 1 248 ? 32.074 4.890 10.887 1.00 5.54 273 LYS A O 1
ATOM 1908 N N . LEU A 1 249 ? 30.683 6.615 10.455 1.00 4.64 274 LEU A N 1
ATOM 1909 C CA . LEU A 1 249 ? 30.253 6.809 11.836 1.00 4.38 274 LEU A CA 1
ATOM 1910 C C . LEU A 1 249 ? 29.043 5.998 12.299 1.00 5.16 274 LEU A C 1
ATOM 1911 O O . LEU A 1 249 ? 28.223 6.485 13.079 1.00 8.21 274 LEU A O 1
ATOM 1916 N N . GLY A 1 250 ? 28.955 4.751 11.845 1.00 5.13 275 GLY A N 1
ATOM 1917 C CA . GLY A 1 250 ? 27.857 3.895 12.261 1.00 6.45 275 GLY A CA 1
ATOM 1918 C C . GLY A 1 250 ? 27.593 2.750 11.309 1.00 6.64 275 GLY A C 1
ATOM 1919 O O . GLY A 1 250 ? 28.387 2.489 10.404 1.00 6.74 275 GLY A O 1
ATOM 1920 N N . GLY A 1 251 ? 26.495 2.037 11.542 1.00 6.35 276 GLY A N 1
ATOM 1921 C CA . GLY A 1 251 ? 26.118 0.955 10.653 1.00 6.69 276 GLY A CA 1
ATOM 1922 C C . GLY A 1 251 ? 25.075 0.011 11.214 1.00 7.13 276 GLY A C 1
ATOM 1923 O O . GLY A 1 251 ? 24.905 -0.093 12.431 1.00 6.98 276 GLY A O 1
ATOM 1924 N N . ASN A 1 252 ? 24.341 -0.627 10.304 1.00 7.65 277 ASN A N 1
ATOM 1925 C CA . ASN A 1 252 ? 23.365 -1.667 10.630 1.00 8.67 277 ASN A CA 1
ATOM 1926 C C . ASN A 1 252 ? 22.255 -1.225 11.587 1.00 8.93 277 ASN A C 1
ATOM 1927 O O . ASN A 1 252 ? 21.700 -2.037 12.332 1.00 10.13 277 ASN A O 1
ATOM 1932 N N . GLN A 1 253 ? 21.924 0.063 11.547 1.00 8.57 278 GLN A N 1
ATOM 1933 C CA . GLN A 1 253 ? 20.867 0.631 12.379 1.00 10.21 278 GLN A CA 1
ATOM 1934 C C . GLN A 1 253 ? 21.118 0.531 13.885 1.00 7.84 278 GLN A C 1
ATOM 1935 O O . GLN A 1 253 ? 20.183 0.587 14.685 1.00 9.96 278 GLN A O 1
ATOM 1941 N N . ALA A 1 254 ? 22.384 0.384 14.268 1.00 8.02 279 ALA A N 1
ATOM 1942 C CA . ALA A 1 254 ? 22.758 0.423 15.675 1.00 7.08 279 ALA A CA 1
ATOM 1943 C C . ALA A 1 254 ? 22.669 1.882 16.122 1.00 6.63 279 ALA A C 1
ATOM 1944 O O . ALA A 1 254 ? 22.934 2.795 15.336 1.00 7.16 279 ALA A O 1
ATOM 1946 N N . VAL A 1 255 ? 22.259 2.102 17.367 1.00 7.20 280 VAL A N 1
ATOM 1947 C CA . VAL A 1 255 ? 22.151 3.455 17.908 1.00 6.90 280 VAL A CA 1
ATOM 1948 C C . VAL A 1 255 ? 23.476 3.851 18.561 1.00 7.42 280 VAL A C 1
ATOM 1949 O O . VAL A 1 255 ? 23.761 3.466 19.695 1.00 8.84 280 VAL A O 1
ATOM 1953 N N . GLY A 1 256 ? 24.298 4.590 17.818 1.00 6.07 281 GLY A N 1
ATOM 1954 C CA . GLY A 1 256 ? 25.601 4.990 18.323 1.00 6.08 281 GLY A CA 1
ATOM 1955 C C . GLY A 1 256 ? 25.762 6.495 18.396 1.00 5.72 281 GLY A C 1
ATOM 1956 O O . GLY A 1 256 ? 25.961 7.152 17.374 1.00 7.00 281 GLY A O 1
ATOM 1957 N N . ASN A 1 257 ? 25.683 7.039 19.606 1.00 6.25 282 ASN A N 1
ATOM 1958 C CA . ASN A 1 257 ? 25.774 8.481 19.810 1.00 6.30 282 ASN A CA 1
ATOM 1959 C C . ASN A 1 257 ? 27.224 8.942 19.880 1.00 7.29 282 ASN A C 1
ATOM 1960 O O . ASN A 1 257 ? 27.708 9.381 20.923 1.00 6.71 282 ASN A O 1
ATOM 1965 N N . HIS A 1 258 ? 27.904 8.855 18.743 1.00 6.16 283 HIS A N 1
ATOM 1966 C CA . HIS A 1 258 ? 29.317 9.204 18.652 1.00 6.04 283 HIS A CA 1
ATOM 1967 C C . HIS A 1 258 ? 29.562 10.705 18.631 1.00 5.46 283 HIS A C 1
ATOM 1968 O O . HIS A 1 258 ? 28.643 11.496 18.399 1.00 6.79 283 HIS A O 1
ATOM 1975 N N . ARG A 1 259 ? 30.806 11.092 18.898 1.00 5.21 284 ARG A N 1
ATOM 1976 C CA . ARG A 1 259 ? 31.189 12.498 18.904 1.00 4.30 284 ARG A CA 1
ATOM 1977 C C . ARG A 1 259 ? 32.476 12.670 18.110 1.00 4.86 284 ARG A C 1
ATOM 1978 O O . ARG A 1 259 ? 33.469 11.997 18.380 1.00 5.54 284 ARG A O 1
ATOM 1986 N N . ILE A 1 260 ? 32.440 13.550 17.114 1.00 4.34 285 ILE A N 1
ATOM 1987 C CA . ILE A 1 260 ? 33.625 13.855 16.320 1.00 3.84 285 ILE A CA 1
ATOM 1988 C C . ILE A 1 260 ? 33.829 15.369 16.221 1.00 3.72 285 ILE A C 1
ATOM 1989 O O . ILE A 1 260 ? 32.917 16.113 15.846 1.00 4.63 285 ILE A O 1
ATOM 1994 N N . THR A 1 261 ? 35.016 15.823 16.625 1.00 4.57 286 THR A N 1
ATOM 1995 C CA . THR A 1 261 ? 35.341 17.251 16.635 1.00 4.51 286 THR A CA 1
ATOM 1996 C C . THR A 1 261 ? 36.727 17.558 16.072 1.00 4.34 286 THR A C 1
ATOM 1997 O O . THR A 1 261 ? 37.635 16.725 16.133 1.00 4.07 286 THR A O 1
ATOM 2001 N N . ARG A 1 262 ? 36.868 18.774 15.544 1.00 3.92 287 ARG A N 1
ATOM 2002 C CA . ARG A 1 262 ? 38.119 19.280 14.971 1.00 3.85 287 ARG A CA 1
ATOM 2003 C C . ARG A 1 262 ? 38.852 18.280 14.089 1.00 5.21 287 ARG A C 1
ATOM 2004 O O . ARG A 1 262 ? 40.080 18.165 14.128 1.00 5.35 287 ARG A O 1
ATOM 2012 N N . SER A 1 263 ? 38.079 17.593 13.256 1.00 4.70 288 SER A N 1
ATOM 2013 C CA . SER A 1 263 ? 38.623 16.581 12.365 1.00 3.65 288 SER A CA 1
ATOM 2014 C C . SER A 1 263 ? 38.459 16.961 10.897 1.00 4.53 288 SER A C 1
ATOM 2015 O O . SER A 1 263 ? 37.675 17.854 10.555 1.00 3.12 288 SER A O 1
ATOM 2018 N N . VAL A 1 264 ? 39.226 16.289 10.039 1.00 3.72 289 VAL A N 1
ATOM 2019 C CA . VAL A 1 264 ? 39.306 16.619 8.618 1.00 3.63 289 VAL A CA 1
ATOM 2020 C C . VAL A 1 264 ? 39.100 15.397 7.727 1.00 3.06 289 VAL A C 1
ATOM 2021 O O . VAL A 1 264 ? 39.691 14.346 7.963 1.00 4.47 289 VAL A O 1
ATOM 2025 N N . ALA A 1 265 ? 38.277 15.555 6.692 1.00 3.10 290 ALA A N 1
ATOM 2026 C CA . ALA A 1 265 ? 38.080 14.503 5.698 1.00 3.07 290 ALA A CA 1
ATOM 2027 C C . ALA A 1 265 ? 38.172 15.107 4.304 1.00 3.14 290 ALA A C 1
ATOM 2028 O O . ALA A 1 265 ? 37.522 16.110 4.013 1.00 3.78 290 ALA A O 1
ATOM 2030 N N . PHE A 1 266 ? 39.002 14.518 3.447 1.00 3.34 291 PHE A N 1
ATOM 2031 C CA . PHE A 1 266 ? 39.117 15.004 2.076 1.00 3.35 291 PHE A CA 1
ATOM 2032 C C . PHE A 1 266 ? 39.509 13.897 1.106 1.00 4.33 291 PHE A C 1
ATOM 2033 O O . PHE A 1 266 ? 40.126 12.903 1.496 1.00 4.00 291 PHE A O 1
ATOM 2041 N N . GLY A 1 267 ? 39.119 14.070 -0.153 1.00 3.47 292 GLY A N 1
ATOM 2042 C CA . GLY A 1 267 ? 39.529 13.150 -1.200 1.00 3.17 292 GLY A CA 1
ATOM 2043 C C . GLY A 1 267 ? 39.071 11.707 -1.106 1.00 4.16 292 GLY A C 1
ATOM 2044 O O . GLY A 1 267 ? 39.604 10.853 -1.812 1.00 4.57 292 GLY A O 1
ATOM 2045 N N . ASN A 1 268 ? 38.112 11.418 -0.229 1.00 3.89 293 ASN A N 1
ATOM 2046 C CA . ASN A 1 268 ? 37.562 10.067 -0.132 1.00 3.56 293 ASN A CA 1
ATOM 2047 C C . ASN A 1 268 ? 36.596 9.856 -1.298 1.00 3.93 293 ASN A C 1
ATOM 2048 O O . ASN A 1 268 ? 35.864 10.771 -1.676 1.00 5.86 293 ASN A O 1
ATOM 2053 N N . VAL A 1 269 ? 36.605 8.656 -1.872 1.00 3.87 294 VAL A N 1
ATOM 2054 C CA . VAL A 1 269 ? 35.759 8.356 -3.029 1.00 5.24 294 VAL A CA 1
ATOM 2055 C C . VAL A 1 269 ? 34.272 8.546 -2.732 1.00 4.76 294 VAL A C 1
ATOM 2056 O O . VAL A 1 269 ? 33.528 9.092 -3.557 1.00 5.70 294 VAL A O 1
ATOM 2060 N N . SER A 1 270 ? 33.849 8.113 -1.548 1.00 4.79 295 SER A N 1
ATOM 2061 C CA . SER A 1 270 ? 32.458 8.239 -1.135 1.00 4.44 295 SER A CA 1
ATOM 2062 C C . SER A 1 270 ? 32.270 9.427 -0.183 1.00 4.90 295 SER A C 1
ATOM 2063 O O . SER A 1 270 ? 32.545 10.566 -0.561 1.00 5.69 295 SER A O 1
ATOM 2066 N N . LYS A 1 271 ? 31.833 9.168 1.049 1.00 5.57 296 LYS A N 1
ATOM 2067 C CA . LYS A 1 271 ? 31.548 10.249 1.997 1.00 5.11 296 LYS A CA 1
ATOM 2068 C C . LYS A 1 271 ? 32.693 10.585 2.944 1.00 5.49 296 LYS A C 1
ATOM 2069 O O . LYS A 1 271 ? 33.335 9.689 3.492 1.00 7.30 296 LYS A O 1
ATOM 2075 N N . GLY A 1 272 ? 32.931 11.881 3.143 1.00 4.06 297 GLY A N 1
ATOM 2076 C CA . GLY A 1 272 ? 33.944 12.312 4.092 1.00 3.96 297 GLY A CA 1
ATOM 2077 C C . GLY A 1 272 ? 33.505 11.972 5.504 1.00 3.24 297 GLY A C 1
ATOM 2078 O O . GLY A 1 272 ? 34.247 11.354 6.266 1.00 3.86 297 GLY A O 1
ATOM 2079 N N . PHE A 1 273 ? 32.305 12.424 5.856 1.00 4.07 298 PHE A N 1
ATOM 2080 C CA . PHE A 1 273 ? 31.666 12.102 7.129 1.00 4.60 298 PHE A CA 1
ATOM 2081 C C . PHE A 1 273 ? 30.388 11.355 6.755 1.00 4.44 298 PHE A C 1
ATOM 2082 O O . PHE A 1 273 ? 29.548 11.872 6.017 1.00 5.34 298 PHE A O 1
ATOM 2090 N N . ASP A 1 274 ? 30.264 10.130 7.256 1.00 4.18 299 ASP A N 1
ATOM 2091 C CA . ASP A 1 274 ? 29.214 9.210 6.825 1.00 4.16 299 ASP A CA 1
ATOM 2092 C C . ASP A 1 274 ? 28.350 8.678 7.967 1.00 5.07 299 ASP A C 1
ATOM 2093 O O . ASP A 1 274 ? 28.860 8.069 8.904 1.00 4.94 299 ASP A O 1
ATOM 2098 N N . GLN A 1 275 ? 27.038 8.890 7.864 1.00 4.46 300 GLN A N 1
ATOM 2099 C CA . GLN A 1 275 ? 26.084 8.364 8.843 1.00 4.42 300 GLN A CA 1
ATOM 2100 C C . GLN A 1 275 ? 26.047 6.833 8.789 1.00 4.90 300 GLN A C 1
ATOM 2101 O O . GLN A 1 275 ? 25.925 6.168 9.818 1.00 5.68 300 GLN A O 1
ATOM 2107 N N . ASN A 1 276 ? 26.149 6.297 7.573 1.00 5.66 301 ASN A N 1
ATOM 2108 C CA . ASN A 1 276 ? 26.077 4.859 7.300 1.00 5.06 301 ASN A CA 1
ATOM 2109 C C . ASN A 1 276 ? 24.956 4.140 8.050 1.00 6.10 301 ASN A C 1
ATOM 2110 O O . ASN A 1 276 ? 25.179 3.114 8.695 1.00 6.15 301 ASN A O 1
ATOM 2115 N N . ASN A 1 277 ? 23.751 4.693 7.960 1.00 5.56 302 ASN A N 1
ATOM 2116 C CA . ASN A 1 277 ? 22.570 4.102 8.583 1.00 6.87 302 ASN A CA 1
ATOM 2117 C C . ASN A 1 277 ? 22.632 3.919 10.098 1.00 7.98 302 ASN A C 1
ATOM 2118 O O . ASN A 1 277 ? 22.012 3.007 10.653 1.00 7.74 302 ASN A O 1
ATOM 2123 N N . ASN A 1 278 ? 23.385 4.794 10.762 1.00 6.70 303 ASN A N 1
ATOM 2124 C CA . ASN A 1 278 ? 23.384 4.856 12.223 1.00 6.88 303 ASN A CA 1
ATOM 2125 C C . ASN A 1 278 ? 21.965 5.298 12.583 1.00 6.59 303 ASN A C 1
ATOM 2126 O O . ASN A 1 278 ? 21.444 6.248 11.995 1.00 6.93 303 ASN A O 1
ATOM 2131 N N . ALA A 1 279 ? 21.316 4.572 13.490 1.00 6.13 304 ALA A N 1
ATOM 2132 C CA . ALA A 1 279 ? 19.968 4.937 13.919 1.00 6.30 304 ALA A CA 1
ATOM 2133 C C . ALA A 1 279 ? 19.985 5.977 15.038 1.00 6.75 304 ALA A C 1
ATOM 2134 O O . ALA A 1 279 ? 18.935 6.471 15.450 1.00 5.66 304 ALA A O 1
ATOM 2136 N N . GLY A 1 280 ? 21.181 6.333 15.501 1.00 5.91 305 GLY A N 1
ATOM 2137 C CA . GLY A 1 280 ? 21.308 7.313 16.565 1.00 6.05 305 GLY A CA 1
ATOM 2138 C C . GLY A 1 280 ? 21.857 8.657 16.124 1.00 5.50 305 GLY A C 1
ATOM 2139 O O . GLY A 1 280 ? 22.448 8.781 15.046 1.00 6.48 305 GLY A O 1
ATOM 2140 N N . GLY A 1 281 ? 21.656 9.666 16.969 1.00 5.39 306 GLY A N 1
ATOM 2141 C CA . GLY A 1 281 ? 22.148 11.001 16.682 1.00 6.18 306 GLY A CA 1
ATOM 2142 C C . GLY A 1 281 ? 23.638 11.133 16.939 1.00 5.66 306 GLY A C 1
ATOM 2143 O O . GLY A 1 281 ? 24.128 10.767 18.005 1.00 6.42 306 GLY A O 1
ATOM 2144 N N . VAL A 1 282 ? 24.358 11.646 15.946 1.00 5.00 307 VAL A N 1
ATOM 2145 C CA . VAL A 1 282 ? 25.802 11.837 16.045 1.00 5.17 307 VAL A CA 1
ATOM 2146 C C . VAL A 1 282 ? 26.123 13.320 16.264 1.00 5.24 307 VAL A C 1
ATOM 2147 O O . VAL A 1 282 ? 25.459 14.195 15.704 1.00 5.78 307 VAL A O 1
ATOM 2151 N N . THR A 1 283 ? 27.124 13.592 17.101 1.00 5.04 308 THR A N 1
ATOM 2152 C CA . THR A 1 283 ? 27.553 14.962 17.382 1.00 4.96 308 THR A CA 1
ATOM 2153 C C . THR A 1 283 ? 28.759 15.303 16.511 1.00 5.47 308 THR A C 1
ATOM 2154 O O . THR A 1 283 ? 29.805 14.658 16.606 1.00 6.03 308 THR A O 1
ATOM 2158 N N . VAL A 1 284 ? 28.597 16.326 15.675 1.00 4.63 309 VAL A N 1
ATOM 2159 C CA . VAL A 1 284 ? 29.608 16.729 14.697 1.00 4.64 309 VAL A CA 1
ATOM 2160 C C . VAL A 1 284 ? 29.868 18.230 14.849 1.00 3.87 309 VAL A C 1
ATOM 2161 O O . VAL A 1 284 ? 29.066 19.057 14.407 1.00 4.02 309 VAL A O 1
ATOM 2165 N N . ILE A 1 285 ? 30.982 18.579 15.490 1.00 3.59 310 ILE A N 1
ATOM 2166 C CA . ILE A 1 285 ? 31.291 19.982 15.792 1.00 4.34 310 ILE A CA 1
ATOM 2167 C C . ILE A 1 285 ? 32.694 20.399 15.342 1.00 4.57 310 ILE A C 1
ATOM 2168 O O . ILE A 1 285 ? 33.676 19.713 15.631 1.00 4.39 310 ILE A O 1
ATOM 2173 N N . ASN A 1 286 ? 32.774 21.538 14.651 1.00 4.03 311 ASN A N 1
ATOM 2174 C CA . ASN A 1 286 ? 34.047 22.107 14.197 1.00 4.09 311 ASN A CA 1
ATOM 2175 C C . ASN A 1 286 ? 34.899 21.174 13.345 1.00 4.59 311 ASN A C 1
ATOM 2176 O O . ASN A 1 286 ? 36.060 20.914 13.663 1.00 4.43 311 ASN A O 1
ATOM 2181 N N . ASN A 1 287 ? 34.326 20.695 12.247 1.00 2.96 312 ASN A N 1
ATOM 2182 C CA . ASN A 1 287 ? 35.048 19.823 11.326 1.00 4.04 312 ASN A CA 1
ATOM 2183 C C . ASN A 1 287 ? 35.166 20.479 9.956 1.00 4.21 312 ASN A C 1
ATOM 2184 O O . ASN A 1 287 ? 34.456 21.439 9.652 1.00 4.54 312 ASN A O 1
ATOM 2189 N N . THR A 1 288 ? 36.086 19.968 9.143 1.00 3.56 313 THR A N 1
ATOM 2190 C CA . THR A 1 288 ? 36.288 20.460 7.783 1.00 3.11 313 THR A CA 1
ATOM 2191 C C . THR A 1 288 ? 36.280 19.277 6.824 1.00 4.32 313 THR A C 1
ATOM 2192 O O . THR A 1 288 ? 36.960 18.277 7.056 1.00 4.87 313 THR A O 1
ATOM 2196 N N . SER A 1 289 ? 35.475 19.386 5.770 1.00 3.08 314 SER A N 1
ATOM 2197 C CA . SER A 1 289 ? 35.366 18.328 4.769 1.00 2.61 314 SER A CA 1
ATOM 2198 C C . SER A 1 289 ? 35.530 18.943 3.377 1.00 2.74 314 SER A C 1
ATOM 2199 O O . SER A 1 289 ? 34.830 19.898 3.034 1.00 5.17 314 SER A O 1
ATOM 2202 N N . TYR A 1 290 ? 36.440 18.377 2.582 1.00 3.41 315 TYR A N 1
ATOM 2203 C CA . TYR A 1 290 ? 36.818 18.941 1.284 1.00 3.80 315 TYR A CA 1
ATOM 2204 C C . TYR A 1 290 ? 36.937 17.920 0.156 1.00 3.73 315 TYR A C 1
ATOM 2205 O O . TYR A 1 290 ? 37.580 16.881 0.306 1.00 4.43 315 TYR A O 1
ATOM 2214 N N . LYS A 1 291 ? 36.295 18.229 -0.969 1.00 4.92 316 LYS A N 1
ATOM 2215 C CA . LYS A 1 291 ? 36.423 17.459 -2.203 1.00 5.81 316 LYS A CA 1
ATOM 2216 C C . LYS A 1 291 ? 36.346 15.934 -2.044 1.00 4.99 316 LYS A C 1
ATOM 2217 O O . LYS A 1 291 ? 37.219 15.197 -2.512 1.00 5.86 316 LYS A O 1
ATOM 2223 N N . ASN A 1 292 ? 35.321 15.476 -1.329 1.00 4.15 317 ASN A N 1
ATOM 2224 C CA . ASN A 1 292 ? 35.019 14.047 -1.234 1.00 3.35 317 ASN A CA 1
ATOM 2225 C C . ASN A 1 292 ? 33.914 13.785 -2.257 1.00 3.58 317 ASN A C 1
ATOM 2226 O O . ASN A 1 292 ? 33.420 14.721 -2.888 1.00 6.04 317 ASN A O 1
ATOM 2231 N N . GLY A 1 293 ? 33.523 12.521 -2.420 1.00 4.12 318 GLY A N 1
ATOM 2232 C CA . GLY A 1 293 ? 32.382 12.220 -3.271 1.00 4.05 318 GLY A CA 1
ATOM 2233 C C . GLY A 1 293 ? 31.167 12.962 -2.732 1.00 3.98 318 GLY A C 1
ATOM 2234 O O . GLY A 1 293 ? 30.391 13.550 -3.487 1.00 4.82 318 GLY A O 1
ATOM 2235 N N . ILE A 1 294 ? 31.029 12.936 -1.407 1.00 3.84 319 ILE A N 1
ATOM 2236 C CA . ILE A 1 294 ? 29.997 13.660 -0.658 1.00 4.04 319 ILE A CA 1
ATOM 2237 C C . ILE A 1 294 ? 30.711 14.113 0.617 1.00 3.36 319 ILE A C 1
ATOM 2238 O O . ILE A 1 294 ? 31.368 13.307 1.268 1.00 4.92 319 ILE A O 1
ATOM 2243 N N . ASN A 1 295 ? 30.613 15.395 0.965 1.00 2.26 320 ASN A N 1
ATOM 2244 C CA . ASN A 1 295 ? 31.318 15.886 2.149 1.00 2.45 320 ASN A CA 1
ATOM 2245 C C . ASN A 1 295 ? 30.724 15.426 3.478 1.00 3.15 320 ASN A C 1
ATOM 2246 O O . ASN A 1 295 ? 31.456 14.948 4.349 1.00 3.88 320 ASN A O 1
ATOM 2251 N N . TYR A 1 296 ? 29.411 15.580 3.636 1.00 3.80 321 TYR A N 1
ATOM 2252 C CA . TYR A 1 296 ? 28.706 15.080 4.819 1.00 5.17 321 TYR A CA 1
ATOM 2253 C C . TYR A 1 296 ? 27.458 14.364 4.323 1.00 5.25 321 TYR A C 1
ATOM 2254 O O . TYR A 1 296 ? 26.618 14.968 3.655 1.00 5.21 321 TYR A O 1
ATOM 2263 N N . GLY A 1 297 ? 27.362 13.069 4.615 1.00 4.96 322 GLY A N 1
ATOM 2264 C CA . GLY A 1 297 ? 26.220 12.288 4.173 1.00 4.87 322 GLY A CA 1
ATOM 2265 C C . GLY A 1 297 ? 25.431 11.721 5.336 1.00 4.85 322 GLY A C 1
ATOM 2266 O O . GLY A 1 297 ? 25.751 10.648 5.857 1.00 6.07 322 GLY A O 1
ATOM 2267 N N . PHE A 1 298 ? 24.419 12.471 5.761 1.00 4.58 323 PHE A N 1
ATOM 2268 C CA . PHE A 1 298 ? 23.538 12.075 6.858 1.00 5.11 323 PHE A CA 1
ATOM 2269 C C . PHE A 1 298 ? 22.091 12.182 6.370 1.00 4.95 323 PHE A C 1
ATOM 2270 O O . PHE A 1 298 ? 21.277 12.920 6.935 1.00 6.20 323 PHE A O 1
ATOM 2278 N N . GLY A 1 299 ? 21.786 11.435 5.312 1.00 4.84 324 GLY A N 1
ATOM 2279 C CA . GLY A 1 299 ? 20.464 11.494 4.706 1.00 4.79 324 GLY A CA 1
ATOM 2280 C C . GLY A 1 299 ? 19.630 10.235 4.852 1.00 6.64 324 GLY A C 1
ATOM 2281 O O . GLY A 1 299 ? 18.739 9.982 4.037 1.00 6.97 324 GLY A O 1
ATOM 2282 N N . SER A 1 300 ? 19.916 9.441 5.881 1.00 5.25 325 SER A N 1
ATOM 2283 C CA . SER A 1 300 ? 19.158 8.223 6.150 1.00 6.47 325 SER A CA 1
ATOM 2284 C C . SER A 1 300 ? 18.354 8.363 7.442 1.00 5.91 325 SER A C 1
ATOM 2285 O O . SER A 1 300 ? 18.659 9.211 8.285 1.00 7.26 325 SER A O 1
ATOM 2288 N N . ASN A 1 301 ? 17.335 7.523 7.599 1.00 6.46 326 ASN A N 1
ATOM 2289 C CA . ASN A 1 301 ? 16.477 7.565 8.781 1.00 7.03 326 ASN A CA 1
ATOM 2290 C C . ASN A 1 301 ? 17.223 7.310 10.087 1.00 6.87 326 ASN A C 1
ATOM 2291 O O . ASN A 1 301 ? 18.263 6.643 10.110 1.00 8.50 326 ASN A O 1
ATOM 2296 N N . VAL A 1 302 ? 16.681 7.863 11.170 1.00 7.25 327 VAL A N 1
ATOM 2297 C CA . VAL A 1 302 ? 17.162 7.592 12.520 1.00 7.70 327 VAL A CA 1
ATOM 2298 C C . VAL A 1 302 ? 15.947 7.151 13.330 1.00 8.09 327 VAL A C 1
ATOM 2299 O O . VAL A 1 302 ? 14.807 7.334 12.896 1.00 8.29 327 VAL A O 1
ATOM 2303 N N . GLN A 1 303 ? 16.188 6.562 14.494 1.00 8.60 328 GLN A N 1
ATOM 2304 C CA . GLN A 1 303 ? 15.104 6.120 15.363 1.00 9.11 328 GLN A CA 1
ATOM 2305 C C . GLN A 1 303 ? 14.430 7.332 16.002 1.00 9.21 328 GLN A C 1
ATOM 2306 O O . GLN A 1 303 ? 15.083 8.341 16.271 1.00 9.67 328 GLN A O 1
ATOM 2312 N N . SER A 1 304 ? 13.118 7.248 16.209 1.00 8.57 329 SER A N 1
ATOM 2313 C CA . SER A 1 304 ? 12.392 8.348 16.839 1.00 7.28 329 SER A CA 1
ATOM 2314 C C . SER A 1 304 ? 13.031 8.643 18.195 1.00 8.15 329 SER A C 1
ATOM 2315 O O . SER A 1 304 ? 13.341 7.724 18.959 1.00 9.53 329 SER A O 1
ATOM 2318 N N . GLY A 1 305 ? 13.262 9.925 18.463 1.00 8.12 330 GLY A N 1
ATOM 2319 C CA . GLY A 1 305 ? 13.913 10.325 19.699 1.00 8.47 330 GLY A CA 1
ATOM 2320 C C . GLY A 1 305 ? 15.375 10.674 19.489 1.00 9.46 330 GLY A C 1
ATOM 2321 O O . GLY A 1 305 ? 16.022 11.226 20.381 1.00 11.67 330 GLY A O 1
ATOM 2322 N N . GLN A 1 306 ? 15.899 10.340 18.313 1.00 8.28 331 GLN A N 1
ATOM 2323 C CA . GLN A 1 306 ? 17.295 10.620 17.976 1.00 8.01 331 GLN A CA 1
ATOM 2324 C C . GLN A 1 306 ? 17.401 11.813 17.038 1.00 8.15 331 GLN A C 1
ATOM 2325 O O . GLN A 1 306 ? 16.553 12.009 16.163 1.00 9.40 331 GLN A O 1
ATOM 2331 N N . LYS A 1 307 ? 18.467 12.590 17.205 1.00 7.33 332 LYS A N 1
ATOM 2332 C CA . LYS A 1 307 ? 18.697 13.772 16.384 1.00 8.11 332 LYS A CA 1
ATOM 2333 C C . LYS A 1 307 ? 20.185 14.101 16.386 1.00 6.95 332 LYS A C 1
ATOM 2334 O O . LYS A 1 307 ? 20.810 14.158 17.444 1.00 8.06 332 LYS A O 1
ATOM 2340 N N . HIS A 1 308 ? 20.756 14.289 15.200 1.00 6.46 333 HIS A N 1
ATOM 2341 C CA . HIS A 1 308 ? 22.163 14.666 15.094 1.00 6.68 333 HIS A CA 1
ATOM 2342 C C . HIS A 1 308 ? 22.337 16.095 15.591 1.00 6.77 333 HIS A C 1
ATOM 2343 O O . HIS A 1 308 ? 21.377 16.864 15.633 1.00 8.02 333 HIS A O 1
ATOM 2350 N N . TYR A 1 309 ? 23.561 16.439 15.978 1.00 6.02 334 TYR A N 1
ATOM 2351 C CA . TYR A 1 309 ? 23.869 17.785 16.442 1.00 5.69 334 TYR A CA 1
ATOM 2352 C C . TYR A 1 309 ? 25.085 18.306 15.677 1.00 4.82 334 TYR A C 1
ATOM 2353 O O . TYR A 1 309 ? 26.200 17.820 15.866 1.00 5.98 334 TYR A O 1
ATOM 2362 N N . PHE A 1 310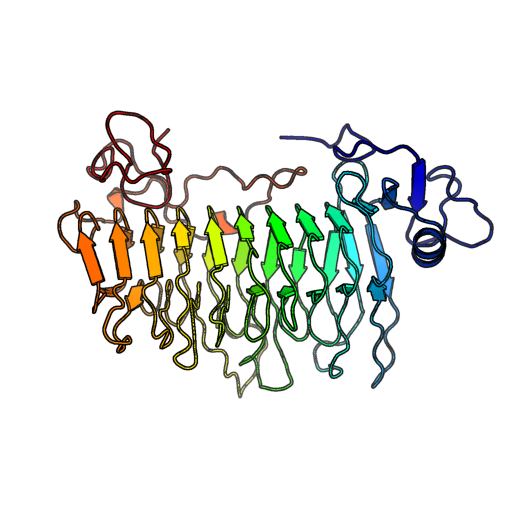 ? 24.850 19.284 14.803 1.00 4.01 335 PHE A N 1
ATOM 2363 C CA . PHE A 1 310 ? 25.892 19.851 13.941 1.00 3.61 335 PHE A CA 1
ATOM 2364 C C . PHE A 1 310 ? 26.121 21.338 14.213 1.00 5.29 335 PHE A C 1
ATOM 2365 O O . PHE A 1 310 ? 25.196 22.142 14.074 1.00 5.53 335 PHE A O 1
ATOM 2373 N N . ARG A 1 311 ? 27.362 21.705 14.534 1.00 4.37 336 ARG A N 1
ATOM 2374 C CA . ARG A 1 311 ? 27.734 23.107 14.754 1.00 5.26 336 ARG A CA 1
ATOM 2375 C C . ARG A 1 311 ? 29.131 23.411 14.208 1.00 4.79 336 ARG A C 1
ATOM 2376 O O . ARG A 1 311 ? 30.032 22.581 14.297 1.00 4.82 336 ARG A O 1
ATOM 2384 N N . ASN A 1 312 ? 29.295 24.609 13.650 1.00 4.50 337 ASN A N 1
ATOM 2385 C CA . ASN A 1 312 ? 30.605 25.128 13.234 1.00 3.80 337 ASN A CA 1
ATOM 2386 C C . ASN A 1 312 ? 31.388 24.304 12.214 1.00 4.57 337 ASN A C 1
ATOM 2387 O O . ASN A 1 312 ? 32.622 24.342 12.209 1.00 4.00 337 ASN A O 1
ATOM 2392 N N . ASN A 1 313 ? 30.688 23.582 11.344 1.00 4.20 338 ASN A N 1
ATOM 2393 C CA . ASN A 1 313 ? 31.357 22.745 10.350 1.00 4.22 338 ASN A CA 1
ATOM 2394 C C . ASN A 1 313 ? 31.539 23.438 9.007 1.00 4.46 338 ASN A C 1
ATOM 2395 O O . ASN A 1 313 ? 30.782 24.338 8.646 1.00 5.31 338 ASN A O 1
ATOM 2400 N N . VAL A 1 314 ? 32.543 22.984 8.263 1.00 4.56 339 VAL A N 1
ATOM 2401 C CA . VAL A 1 314 ? 32.851 23.522 6.943 1.00 4.52 339 VAL A CA 1
ATOM 2402 C C . VAL A 1 314 ? 32.773 22.440 5.871 1.00 4.43 339 VAL A C 1
ATOM 2403 O O . VAL A 1 314 ? 33.264 21.328 6.059 1.00 5.19 339 VAL A O 1
ATOM 2407 N N . SER A 1 315 ? 32.135 22.782 4.755 1.00 4.83 340 SER A N 1
ATOM 2408 C CA . SER A 1 315 ? 32.081 21.920 3.579 1.00 4.40 340 SER A CA 1
ATOM 2409 C C . SER A 1 315 ? 32.562 22.736 2.386 1.00 4.88 340 SER A C 1
ATOM 2410 O O . SER A 1 315 ? 32.121 23.869 2.190 1.00 5.65 340 SER A O 1
ATOM 2413 N N . LEU A 1 316 ? 33.473 22.165 1.602 1.00 5.35 341 LEU A N 1
ATOM 2414 C CA . LEU A 1 316 ? 34.000 22.844 0.423 1.00 6.46 341 LEU A CA 1
ATOM 2415 C C . LEU A 1 316 ? 34.195 21.890 -0.753 1.00 6.34 341 LEU A C 1
ATOM 2416 O O . LEU A 1 316 ? 34.739 20.797 -0.594 1.00 5.91 341 LEU A O 1
ATOM 2421 N N . SER A 1 317 ? 33.707 22.305 -1.920 1.00 6.17 342 SER A N 1
ATOM 2422 C CA . SER A 1 317 ? 33.886 21.573 -3.175 1.00 6.57 342 SER A CA 1
ATOM 2423 C C . SER A 1 317 ? 33.255 20.179 -3.280 1.00 7.12 342 SER A C 1
ATOM 2424 O O . SER A 1 317 ? 33.768 19.309 -3.986 1.00 8.75 342 SER A O 1
ATOM 2427 N N . ALA A 1 318 ? 32.146 19.983 -2.571 1.00 6.45 343 ALA A N 1
ATOM 2428 C CA . ALA A 1 318 ? 31.322 18.773 -2.661 1.00 5.82 343 ALA A CA 1
ATOM 2429 C C . ALA A 1 318 ? 30.031 19.032 -1.891 1.00 5.41 343 ALA A C 1
ATOM 2430 O O . ALA A 1 318 ? 29.929 20.029 -1.171 1.00 6.77 343 ALA A O 1
ATOM 2432 N N . SER A 1 319 ? 29.038 18.162 -2.053 1.00 6.22 344 SER A N 1
ATOM 2433 C CA . SER A 1 319 ? 27.727 18.409 -1.454 1.00 6.37 344 SER A CA 1
ATOM 2434 C C . SER A 1 319 ? 27.552 17.959 -0.009 1.00 5.96 344 SER A C 1
ATOM 2435 O O . SER A 1 319 ? 28.333 17.163 0.517 1.00 5.12 344 SER A O 1
ATOM 2438 N N . VAL A 1 320 ? 26.496 18.479 0.614 1.00 6.06 345 VAL A N 1
ATOM 2439 C CA . VAL A 1 320 ? 26.154 18.176 1.998 1.00 6.29 345 VAL A CA 1
ATOM 2440 C C . VAL A 1 320 ? 24.675 17.841 2.116 1.00 6.05 345 VAL A C 1
ATOM 2441 O O . VAL A 1 320 ? 23.824 18.557 1.592 1.00 6.60 345 VAL A O 1
ATOM 2445 N N . THR A 1 321 ? 24.382 16.757 2.820 1.00 5.14 346 THR A N 1
ATOM 2446 C CA . THR A 1 321 ? 23.007 16.387 3.125 1.00 5.39 346 THR A CA 1
ATOM 2447 C C . THR A 1 321 ? 22.970 15.991 4.593 1.00 6.38 346 THR A C 1
ATOM 2448 O O . THR A 1 321 ? 23.496 14.945 4.976 1.00 5.65 346 THR A O 1
ATOM 2452 N N . VAL A 1 322 ? 22.409 16.869 5.419 1.00 6.16 347 VAL A N 1
ATOM 2453 C CA . VAL A 1 322 ? 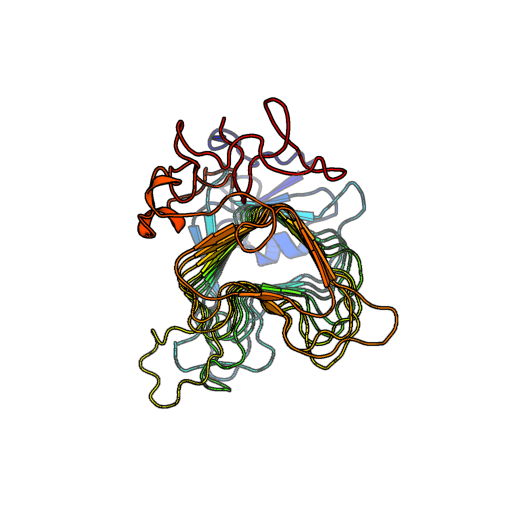22.311 16.621 6.850 1.00 7.30 347 VAL A CA 1
ATOM 2454 C C . VAL A 1 322 ? 20.860 16.740 7.312 1.00 8.97 347 VAL A C 1
ATOM 2455 O O . VAL A 1 322 ? 20.363 17.834 7.604 1.00 9.42 347 VAL A O 1
ATOM 2459 N N . SER A 1 323 ? 20.182 15.597 7.333 1.00 8.12 348 SER A N 1
ATOM 2460 C CA . SER A 1 323 ? 18.789 15.513 7.753 1.00 9.34 348 SER A CA 1
ATOM 2461 C C . SER A 1 323 ? 18.682 14.954 9.172 1.00 8.23 348 SER A C 1
ATOM 2462 O O . SER A 1 323 ? 19.669 14.478 9.731 1.00 7.48 348 SER A O 1
ATOM 2465 N N . ASN A 1 324 ? 17.482 15.023 9.749 1.00 7.16 349 ASN A N 1
ATOM 2466 C CA . ASN A 1 324 ? 17.231 14.554 11.115 1.00 7.10 349 ASN A CA 1
ATOM 2467 C C . ASN A 1 324 ? 18.243 15.161 12.084 1.00 6.63 349 ASN A C 1
ATOM 2468 O O . ASN A 1 324 ? 18.811 14.456 12.925 1.00 8.07 349 ASN A O 1
ATOM 2473 N N . ALA A 1 325 ? 18.455 16.469 11.980 1.00 7.83 350 ALA A N 1
ATOM 2474 C CA . ALA A 1 325 ? 19.492 17.109 12.777 1.00 8.36 350 ALA A CA 1
ATOM 2475 C C . ALA A 1 325 ? 19.167 18.489 13.322 1.00 7.92 350 ALA A C 1
ATOM 2476 O O . ALA A 1 325 ? 18.340 19.221 12.774 1.00 10.12 350 ALA A O 1
ATOM 2478 N N . ASP A 1 326 ? 19.806 18.798 14.446 1.00 6.80 351 ASP A N 1
ATOM 2479 C CA . ASP A 1 326 ? 19.803 20.131 15.029 1.00 7.66 351 ASP A CA 1
ATOM 2480 C C . ASP A 1 326 ? 21.075 20.740 14.444 1.00 7.09 351 ASP A C 1
ATOM 2481 O O . ASP A 1 326 ? 22.177 20.481 14.933 1.00 8.02 351 ASP A O 1
ATOM 2486 N N . ALA A 1 327 ? 20.921 21.522 13.380 1.00 7.09 352 ALA A N 1
ATOM 2487 C CA . ALA A 1 327 ? 22.073 22.059 12.664 1.00 6.73 352 ALA A CA 1
ATOM 2488 C C . ALA A 1 327 ? 22.005 23.560 12.422 1.00 8.51 352 ALA A C 1
ATOM 2489 O O . ALA A 1 327 ? 21.027 24.070 11.877 1.00 9.77 352 ALA A O 1
ATOM 2491 N N . LYS A 1 328 ? 23.055 24.259 12.841 1.00 7.88 353 LYS A N 1
ATOM 2492 C CA . LYS A 1 328 ? 23.202 25.685 12.575 1.00 8.83 353 LYS A CA 1
ATOM 2493 C C . LYS A 1 328 ? 24.663 26.094 12.733 1.00 8.22 353 LYS A C 1
ATOM 2494 O O . LYS A 1 328 ? 25.476 25.331 13.261 1.00 8.10 353 LYS A O 1
ATOM 2500 N N . SER A 1 329 ? 24.997 27.280 12.231 1.00 7.28 354 SER A N 1
ATOM 2501 C CA . SER A 1 329 ? 26.368 27.790 12.265 1.00 6.46 354 SER A CA 1
ATOM 2502 C C . SER A 1 329 ? 27.353 26.934 11.468 1.00 6.68 354 SER A C 1
ATOM 2503 O O . SER A 1 329 ? 28.537 26.857 11.797 1.00 5.70 354 SER A O 1
ATOM 2506 N N . ASN A 1 330 ? 26.848 26.296 10.416 1.00 5.62 355 ASN A N 1
ATOM 2507 C CA . ASN A 1 330 ? 27.678 25.528 9.492 1.00 4.31 355 ASN A CA 1
ATOM 2508 C C . ASN A 1 330 ? 27.783 26.330 8.194 1.00 5.57 355 ASN A C 1
ATOM 2509 O O . ASN A 1 330 ? 26.957 27.206 7.933 1.00 5.23 355 ASN A O 1
ATOM 2514 N N . SER A 1 331 ? 28.790 26.035 7.377 1.00 5.45 356 SER A N 1
ATOM 2515 C CA . SER A 1 331 ? 28.986 26.787 6.141 1.00 5.06 356 SER A CA 1
ATOM 2516 C C . SER A 1 331 ? 27.834 26.610 5.150 1.00 6.87 356 SER A C 1
ATOM 2517 O O . SER A 1 331 ? 27.661 27.431 4.247 1.00 7.54 356 SER A O 1
ATOM 2520 N N . TRP A 1 332 ? 27.039 25.557 5.342 1.00 6.40 357 TRP A N 1
ATOM 2521 C CA . TRP A 1 332 ? 25.905 25.260 4.467 1.00 6.66 357 TRP A CA 1
ATOM 2522 C C . TRP A 1 332 ? 24.546 25.694 5.020 1.00 7.64 357 TRP A C 1
ATOM 2523 O O . TRP A 1 332 ? 23.505 25.378 4.438 1.00 8.76 357 TRP A O 1
ATOM 2534 N N . ASP A 1 333 ? 24.540 26.372 6.163 1.00 7.91 358 ASP A N 1
ATOM 2535 C CA . ASP A 1 333 ? 23.294 26.934 6.671 1.00 8.33 358 ASP A CA 1
ATOM 2536 C C . ASP A 1 333 ? 23.418 28.380 7.153 1.00 9.37 358 ASP A C 1
ATOM 2537 O O . ASP A 1 333 ? 23.504 29.289 6.328 1.00 11.37 358 ASP A O 1
ATOM 2542 N N . THR A 1 334 ? 23.464 28.601 8.462 1.00 9.63 359 THR A N 1
ATOM 2543 C CA . THR A 1 334 ? 23.506 29.961 8.996 1.00 10.71 359 THR A CA 1
ATOM 2544 C C . THR A 1 334 ? 24.907 30.522 9.238 1.00 11.02 359 THR A C 1
ATOM 2545 O O . THR A 1 334 ? 25.058 31.701 9.567 1.00 12.16 359 THR A O 1
ATOM 2549 N N . GLY A 1 335 ? 25.925 29.677 9.101 1.00 10.09 360 GLY A N 1
ATOM 2550 C CA . GLY A 1 335 ? 27.292 30.151 9.230 1.00 8.69 360 GLY A CA 1
ATOM 2551 C C . GLY A 1 335 ? 27.733 30.813 7.937 1.00 8.48 360 GLY A C 1
ATOM 2552 O O . GLY A 1 335 ? 27.012 30.751 6.941 1.00 9.06 360 GLY A O 1
ATOM 2553 N N . PRO A 1 336 ? 28.897 31.476 7.918 1.00 8.02 361 PRO A N 1
ATOM 2554 C CA . PRO A 1 336 ? 29.376 32.131 6.697 1.00 7.61 361 PRO A CA 1
ATOM 2555 C C . PRO A 1 336 ? 29.781 31.113 5.624 1.00 7.68 361 PRO A C 1
ATOM 2556 O O . PRO A 1 336 ? 30.190 29.994 5.941 1.00 8.65 361 PRO A O 1
ATOM 2560 N N . ALA A 1 337 ? 29.653 31.506 4.360 1.00 9.03 362 ALA A N 1
ATOM 2561 C CA . ALA A 1 337 ? 29.993 30.639 3.232 1.00 8.50 362 ALA A CA 1
ATOM 2562 C C . ALA A 1 337 ? 31.494 30.369 3.132 1.00 8.56 362 ALA A C 1
ATOM 2563 O O . ALA A 1 337 ? 32.312 31.246 3.417 1.00 9.33 362 ALA A O 1
ATOM 2565 N N . ALA A 1 338 ? 31.844 29.147 2.738 1.00 6.95 363 ALA A N 1
ATOM 2566 C CA . ALA A 1 338 ? 33.241 28.761 2.560 1.00 6.91 363 ALA A CA 1
ATOM 2567 C C . ALA A 1 338 ? 33.622 28.677 1.086 1.00 6.68 363 ALA A C 1
ATOM 2568 O O . ALA A 1 338 ? 32.876 28.134 0.266 1.00 7.68 363 ALA A O 1
ATOM 2570 N N . SER A 1 339 ? 34.784 29.233 0.756 1.00 5.81 364 SER A N 1
ATOM 2571 C CA . SER A 1 339 ? 35.329 29.171 -0.598 1.00 5.74 364 SER A CA 1
ATOM 2572 C C . SER A 1 339 ? 36.842 28.979 -0.515 1.00 5.94 364 SER A C 1
ATOM 2573 O O . SER A 1 339 ? 37.427 29.036 0.571 1.00 5.91 364 SER A O 1
ATOM 2576 N N . ALA A 1 340 ? 37.473 28.752 -1.663 1.00 6.01 365 ALA A N 1
ATOM 2577 C CA . ALA A 1 340 ? 38.909 28.503 -1.709 1.00 6.28 365 ALA A CA 1
ATOM 2578 C C . ALA A 1 340 ? 39.751 29.585 -1.029 1.00 5.97 365 ALA A C 1
ATOM 2579 O O . ALA A 1 340 ? 40.731 29.277 -0.354 1.00 6.62 365 ALA A O 1
ATOM 2581 N N . SER A 1 341 ? 39.345 30.843 -1.176 1.00 5.70 366 SER A N 1
ATOM 2582 C CA . SER A 1 341 ? 40.097 31.956 -0.601 1.00 5.81 366 SER A CA 1
ATOM 2583 C C . SER A 1 341 ? 40.110 31.979 0.929 1.00 5.26 366 SER A C 1
ATOM 2584 O O . SER A 1 341 ? 40.918 32.686 1.528 1.00 6.94 366 SER A O 1
ATOM 2587 N N . ASP A 1 342 ? 39.227 31.204 1.558 1.00 4.72 367 ASP A N 1
ATOM 2588 C CA . ASP A 1 342 ? 39.170 31.144 3.020 1.00 4.67 367 ASP A CA 1
ATOM 2589 C C . ASP A 1 342 ? 40.293 30.321 3.638 1.00 4.59 367 ASP A C 1
ATOM 2590 O O . ASP A 1 342 ? 40.444 30.294 4.859 1.00 6.04 367 ASP A O 1
ATOM 2595 N N . PHE A 1 343 ? 41.082 29.656 2.801 1.00 5.70 368 PHE A N 1
ATOM 2596 C CA . PHE A 1 343 ? 42.142 28.791 3.300 1.00 6.88 368 PHE A CA 1
ATOM 2597 C C . PHE A 1 343 ? 43.522 29.195 2.802 1.00 6.34 368 PHE A C 1
ATOM 2598 O O . PHE A 1 343 ? 43.689 29.570 1.642 1.00 8.02 368 PHE A O 1
ATOM 2606 N N . VAL A 1 344 ? 44.504 29.135 3.698 1.00 6.30 369 VAL A N 1
ATOM 2607 C CA . VAL A 1 344 ? 45.881 29.483 3.357 1.00 5.32 369 VAL A CA 1
ATOM 2608 C C . VAL A 1 344 ? 46.407 28.541 2.276 1.00 5.36 369 VAL A C 1
ATOM 2609 O O . VAL A 1 344 ? 47.051 28.979 1.318 1.00 6.43 369 VAL A O 1
ATOM 2613 N N . SER A 1 345 ? 46.083 27.257 2.408 1.00 5.47 370 SER A N 1
ATOM 2614 C CA . SER A 1 345 ? 46.504 26.260 1.433 1.00 6.00 370 SER A CA 1
ATOM 2615 C C . SER A 1 345 ? 45.501 25.127 1.274 1.00 4.77 370 SER A C 1
ATOM 2616 O O . SER A 1 345 ? 44.845 24.722 2.236 1.00 5.61 370 SER A O 1
ATOM 2619 N N . LEU A 1 346 ? 45.396 24.632 0.043 1.00 4.70 371 LEU A N 1
ATOM 2620 C CA . LEU A 1 346 ? 44.584 23.463 -0.277 1.00 5.74 371 LEU A CA 1
ATOM 2621 C C . LEU A 1 346 ? 45.476 22.418 -0.957 1.00 5.69 371 LEU A C 1
ATOM 2622 O O . LEU A 1 346 ? 44.999 21.541 -1.682 1.00 6.43 371 LEU A O 1
ATOM 2627 N N . ASP A 1 347 ? 46.781 22.532 -0.717 1.00 6.13 372 ASP A N 1
ATOM 2628 C CA . ASP A 1 347 ? 47.761 21.578 -1.232 1.00 5.71 372 ASP A CA 1
ATOM 2629 C C . ASP A 1 347 ? 47.653 20.313 -0.384 1.00 4.99 372 ASP A C 1
ATOM 2630 O O . ASP A 1 347 ? 48.238 20.224 0.696 1.00 4.69 372 ASP A O 1
ATOM 2635 N N . THR A 1 348 ? 46.940 19.322 -0.909 1.00 4.35 373 THR A N 1
ATOM 2636 C CA . THR A 1 348 ? 46.676 18.098 -0.165 1.00 4.56 373 THR A CA 1
ATOM 2637 C C . THR A 1 348 ? 47.896 17.229 0.119 1.00 5.40 373 THR A C 1
ATOM 2638 O O . THR A 1 348 ? 47.814 16.310 0.933 1.00 5.81 373 THR A O 1
ATOM 2642 N N . SER A 1 349 ? 49.023 17.515 -0.532 1.00 4.69 374 SER A N 1
ATOM 2643 C CA . SER A 1 349 ? 50.238 16.735 -0.291 1.00 3.89 374 SER A CA 1
ATOM 2644 C C . SER A 1 349 ? 50.784 16.974 1.114 1.00 3.98 374 SER A C 1
ATOM 2645 O O . SER A 1 349 ? 51.566 16.174 1.628 1.00 4.83 374 SER A O 1
ATOM 2648 N N . LEU A 1 350 ? 50.346 18.064 1.741 1.00 4.51 375 LEU A N 1
ATOM 2649 C CA . LEU A 1 350 ? 50.791 18.406 3.089 1.00 4.63 375 LEU A CA 1
ATOM 2650 C C . LEU A 1 350 ? 50.188 17.519 4.178 1.00 4.80 375 LEU A C 1
ATOM 2651 O O . LEU A 1 350 ? 50.673 17.515 5.302 1.00 4.98 375 LEU A O 1
ATOM 2656 N N . ALA A 1 351 ? 49.152 16.753 3.843 1.00 4.42 376 ALA A N 1
ATOM 2657 C CA . ALA A 1 351 ? 48.459 15.934 4.839 1.00 4.16 376 ALA A CA 1
ATOM 2658 C C . ALA A 1 351 ? 49.302 14.822 5.457 1.00 5.35 376 ALA A C 1
ATOM 2659 O O . ALA A 1 351 ? 49.071 14.428 6.603 1.00 5.01 376 ALA A O 1
ATOM 2661 N N . THR A 1 352 ? 50.284 14.328 4.709 1.00 5.53 377 THR A N 1
ATOM 2662 C CA . THR A 1 352 ? 51.114 13.221 5.180 1.00 5.15 377 THR A CA 1
ATOM 2663 C C . THR A 1 352 ? 52.549 13.603 5.524 1.00 5.18 377 THR A C 1
ATOM 2664 O O . THR A 1 352 ? 53.431 12.740 5.590 1.00 6.75 377 THR A O 1
ATOM 2668 N N . VAL A 1 353 ? 52.787 14.893 5.743 1.00 4.69 378 VAL A N 1
ATOM 2669 C CA . VAL A 1 353 ? 54.103 15.339 6.183 1.00 6.13 378 VAL A CA 1
ATOM 2670 C C . VAL A 1 353 ? 54.394 14.693 7.540 1.00 5.83 378 VAL A C 1
ATOM 2671 O O . VAL A 1 353 ? 53.474 14.358 8.292 1.00 4.80 378 VAL A O 1
ATOM 2675 N N . SER A 1 354 ? 55.673 14.482 7.831 1.00 5.20 379 SER A N 1
ATOM 2676 C CA . SER A 1 354 ? 56.081 13.776 9.041 1.00 5.98 379 SER A CA 1
ATOM 2677 C C . SER A 1 354 ? 55.643 14.421 10.354 1.00 5.10 379 SER A C 1
ATOM 2678 O O . SER A 1 354 ? 55.722 15.637 10.526 1.00 6.11 379 SER A O 1
ATOM 2681 N N . ARG A 1 355 ? 55.188 13.579 11.279 1.00 5.39 380 ARG A N 1
ATOM 2682 C CA . ARG A 1 355 ? 54.882 14.005 12.642 1.00 4.37 380 ARG A CA 1
ATOM 2683 C C . ARG A 1 355 ? 56.207 14.306 13.335 1.00 6.70 380 ARG A C 1
ATOM 2684 O O . ARG A 1 355 ? 57.271 13.906 12.851 1.00 6.22 380 ARG A O 1
ATOM 2692 N N . ASP A 1 356 ? 56.143 15.010 14.463 1.00 5.68 381 ASP A N 1
ATOM 2693 C CA . ASP A 1 356 ? 57.323 15.179 15.313 1.00 5.96 381 ASP A CA 1
ATOM 2694 C C . ASP A 1 356 ? 57.672 13.771 15.793 1.00 5.24 381 ASP A C 1
ATOM 2695 O O . ASP A 1 356 ? 56.822 12.874 15.756 1.00 6.79 381 ASP A O 1
ATOM 2700 N N . ASN A 1 357 ? 58.897 13.567 16.267 1.00 5.09 382 ASN A N 1
ATOM 2701 C CA . ASN A 1 357 ? 59.259 12.243 16.753 1.00 5.72 382 ASN A CA 1
ATOM 2702 C C . 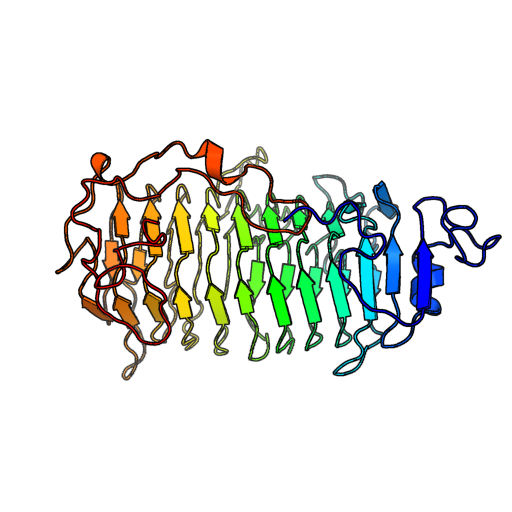ASN A 1 357 ? 58.528 11.852 18.040 1.00 5.13 382 ASN A C 1
ATOM 2703 O O . ASN A 1 357 ? 58.571 10.694 18.446 1.00 6.26 382 ASN A O 1
ATOM 2708 N N . ASP A 1 358 ? 57.834 12.808 18.662 1.00 4.88 383 ASP A N 1
ATOM 2709 C CA . ASP A 1 358 ? 57.015 12.493 19.832 1.00 6.54 383 ASP A CA 1
ATOM 2710 C C . ASP A 1 358 ? 55.573 12.169 19.442 1.00 6.44 383 ASP A C 1
ATOM 2711 O O . ASP A 1 358 ? 54.753 11.824 20.293 1.00 8.76 383 ASP A O 1
ATOM 2716 N N . GLY A 1 359 ? 55.277 12.295 18.148 1.00 5.09 384 GLY A N 1
ATOM 2717 C CA . GLY A 1 359 ? 53.953 11.977 17.642 1.00 4.73 384 GLY A CA 1
ATOM 2718 C C . GLY A 1 359 ? 53.111 13.159 17.201 1.00 4.20 384 GLY A C 1
ATOM 2719 O O . GLY A 1 359 ? 52.140 12.983 16.466 1.00 5.69 384 GLY A O 1
ATOM 2720 N N . THR A 1 360 ? 53.490 14.364 17.614 1.00 4.00 385 THR A N 1
ATOM 2721 C CA . THR A 1 360 ? 52.704 15.558 17.308 1.00 4.26 385 THR A CA 1
ATOM 2722 C C . THR A 1 360 ? 52.489 15.762 15.812 1.00 4.53 385 THR A C 1
ATOM 2723 O O . THR A 1 360 ? 53.432 15.696 15.025 1.00 4.70 385 THR A O 1
ATOM 2727 N N . LEU A 1 361 ? 51.233 15.986 15.429 1.00 5.14 386 LEU A N 1
ATOM 2728 C CA . LEU A 1 361 ? 50.888 16.240 14.033 1.00 4.55 386 LEU A CA 1
ATOM 2729 C C . LEU A 1 361 ? 51.678 17.428 13.499 1.00 5.29 386 LEU A C 1
ATOM 2730 O O . LEU A 1 361 ? 51.964 18.380 14.231 1.00 6.93 386 LEU A O 1
ATOM 2735 N N . PRO A 1 362 ? 52.068 17.375 12.219 1.00 6.16 387 PRO A N 1
ATOM 2736 C CA . PRO A 1 362 ? 52.829 18.477 11.629 1.00 6.95 387 PRO A CA 1
ATOM 2737 C C . PRO A 1 362 ? 51.963 19.725 11.525 1.00 7.97 387 PRO A C 1
ATOM 2738 O O . PRO A 1 362 ? 50.751 19.642 11.303 1.00 7.36 387 PRO A O 1
ATOM 2742 N N . GLU A 1 363 ? 52.586 20.876 11.740 1.00 9.51 388 GLU A N 1
ATOM 2743 C CA . GLU A 1 363 ? 51.893 22.150 11.648 1.00 10.10 388 GLU A CA 1
ATOM 2744 C C . GLU A 1 363 ? 52.089 22.680 10.231 1.00 8.89 388 GLU A C 1
ATOM 2745 O O . GLU A 1 363 ? 53.180 23.123 9.872 1.00 10.48 388 GLU A O 1
ATOM 2751 N N . THR A 1 364 ? 51.049 22.568 9.409 1.00 7.48 389 THR A N 1
ATOM 2752 C CA . THR A 1 364 ? 51.112 23.033 8.025 1.00 7.32 389 THR A CA 1
ATOM 2753 C C . THR A 1 364 ? 49.982 24.021 7.756 1.00 6.45 389 THR A C 1
ATOM 2754 O O . THR A 1 364 ? 49.145 24.268 8.622 1.00 8.47 389 THR A O 1
ATOM 2758 N N . SER A 1 365 ? 49.953 24.564 6.543 1.00 7.14 390 SER A N 1
ATOM 2759 C CA . SER A 1 365 ? 48.928 25.526 6.156 1.00 6.10 390 SER A CA 1
ATOM 2760 C C . SER A 1 365 ? 47.666 24.890 5.575 1.00 5.80 390 SER A C 1
ATOM 2761 O O . SER A 1 365 ? 46.699 25.595 5.278 1.00 6.56 390 SER A O 1
ATOM 2764 N N . LEU A 1 366 ? 47.671 23.567 5.419 1.00 5.39 391 LEU A N 1
ATOM 2765 C CA . LEU A 1 366 ? 46.541 22.859 4.817 1.00 3.90 391 LEU A CA 1
ATOM 2766 C C . LEU A 1 366 ? 45.255 22.968 5.636 1.00 5.20 391 LEU A C 1
ATOM 2767 O O . LEU A 1 366 ? 45.183 22.509 6.778 1.00 4.93 391 LEU A O 1
ATOM 2772 N N . PHE A 1 367 ? 44.247 23.582 5.023 1.00 3.87 392 PHE A N 1
ATOM 2773 C CA . PHE A 1 367 ? 42.938 23.808 5.639 1.00 4.83 392 PHE A CA 1
ATOM 2774 C C . PHE A 1 367 ? 42.944 24.831 6.769 1.00 5.74 392 PHE A C 1
ATOM 2775 O O . PHE A 1 367 ? 41.951 24.981 7.476 1.00 5.68 392 PHE A O 1
ATOM 2783 N N . ARG A 1 368 ? 44.061 25.531 6.949 1.00 5.58 393 ARG A N 1
ATOM 2784 C CA . ARG A 1 368 ? 44.107 26.606 7.937 1.00 6.05 393 ARG A CA 1
ATOM 2785 C C . ARG A 1 368 ? 43.440 27.839 7.333 1.00 5.01 393 ARG A C 1
ATOM 2786 O O . ARG A 1 368 ? 43.494 28.046 6.122 1.00 6.14 393 ARG A O 1
ATOM 2794 N N . LEU A 1 369 ? 42.778 28.631 8.173 1.00 4.97 394 LEU A N 1
ATOM 2795 C CA . LEU A 1 369 ? 42.042 29.803 7.702 1.00 4.55 394 LEU A CA 1
ATOM 2796 C C . LEU A 1 369 ? 42.930 30.985 7.335 1.00 4.46 394 LEU A C 1
ATOM 2797 O O . LEU A 1 369 ? 43.896 31.296 8.035 1.00 5.86 394 LEU A O 1
ATOM 2802 N N . SER A 1 370 ? 42.605 31.633 6.220 1.00 4.44 395 SER A N 1
ATOM 2803 C CA . SER A 1 370 ? 43.311 32.840 5.807 1.00 6.55 395 SER A CA 1
ATOM 2804 C C . SER A 1 370 ? 42.929 33.985 6.745 1.00 6.54 395 SER A C 1
ATOM 2805 O O . SER A 1 370 ? 41.834 33.999 7.311 1.00 6.15 395 SER A O 1
ATOM 2808 N N . ALA A 1 371 ? 43.838 34.940 6.908 1.00 8.08 396 ALA A N 1
ATOM 2809 C CA . ALA A 1 371 ? 43.636 36.053 7.833 1.00 7.46 396 ALA A CA 1
ATOM 2810 C C . ALA A 1 371 ? 42.395 36.897 7.555 1.00 7.02 396 ALA A C 1
ATOM 2811 O O . ALA A 1 371 ? 41.798 37.450 8.479 1.00 7.30 396 ALA A O 1
ATOM 2813 N N . ASN A 1 372 ? 41.998 36.981 6.290 1.00 6.94 397 ASN A N 1
ATOM 2814 C CA . ASN A 1 372 ? 40.870 37.823 5.907 1.00 6.11 397 ASN A CA 1
ATOM 2815 C C . ASN A 1 372 ? 39.543 37.082 5.760 1.00 6.88 397 ASN A C 1
ATOM 2816 O O . ASN A 1 372 ? 38.554 37.650 5.288 1.00 7.69 397 ASN A O 1
ATOM 2821 N N . SER A 1 373 ? 39.514 35.828 6.202 1.00 6.42 398 SER A N 1
ATOM 2822 C CA . SER A 1 373 ? 38.304 35.012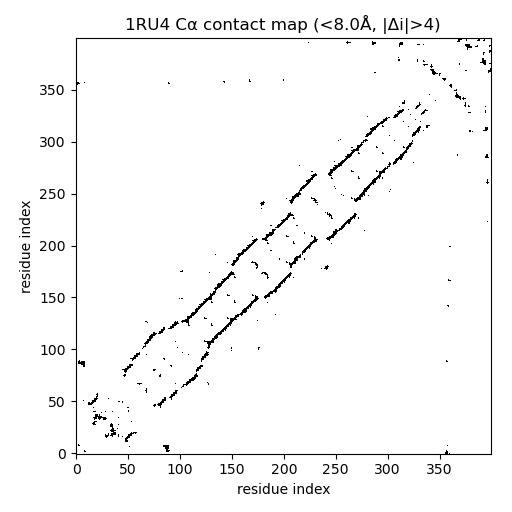 6.119 1.00 5.17 398 SER A CA 1
ATOM 2823 C C . SER A 1 373 ? 37.220 35.423 7.114 1.00 5.66 398 SER A C 1
ATOM 2824 O O . SER A 1 373 ? 37.506 35.720 8.276 1.00 6.77 398 SER A O 1
ATOM 2827 N N . LYS A 1 374 ? 35.971 35.409 6.656 1.00 6.35 399 LYS A N 1
ATOM 2828 C CA . LYS A 1 374 ? 34.837 35.708 7.525 1.00 6.65 399 LYS A CA 1
ATOM 2829 C C . LYS A 1 374 ? 34.473 34.520 8.421 1.00 6.27 399 LYS A C 1
ATOM 2830 O O . LYS A 1 374 ? 33.576 34.619 9.261 1.00 7.87 399 LYS A O 1
ATOM 2836 N N . LEU A 1 375 ? 35.188 33.408 8.261 1.00 6.07 400 LEU A N 1
ATOM 2837 C CA . LEU A 1 375 ? 34.956 32.230 9.095 1.00 6.16 400 LEU A CA 1
ATOM 2838 C C . LEU A 1 375 ? 35.544 32.407 10.496 1.00 6.75 400 LEU A C 1
ATOM 2839 O O . LEU A 1 375 ? 35.158 31.705 11.430 1.00 5.77 400 LEU A O 1
ATOM 2844 N N . ILE A 1 376 ? 36.451 33.371 10.640 1.00 5.89 401 ILE A N 1
ATOM 2845 C CA . ILE A 1 376 ? 37.079 33.656 11.928 1.00 6.81 401 ILE A CA 1
ATOM 2846 C C . ILE A 1 376 ? 36.071 34.254 12.917 1.00 7.14 401 ILE A C 1
ATOM 2847 O O . ILE A 1 376 ? 35.329 35.182 12.580 1.00 8.60 401 ILE A O 1
ATOM 2852 N N . ASN A 1 377 ? 36.026 33.673 14.118 1.00 7.45 402 ASN A N 1
ATOM 2853 C CA . ASN A 1 377 ? 35.134 34.103 15.202 1.00 7.35 402 ASN A CA 1
ATOM 2854 C C . ASN A 1 377 ? 33.646 34.006 14.863 1.00 8.80 402 ASN A C 1
ATOM 2855 O O . ASN A 1 377 ? 32.816 34.619 15.534 1.00 10.21 402 ASN A O 1
ATOM 2860 N N . ALA A 1 378 ? 33.311 33.200 13.858 1.00 8.78 403 ALA A N 1
ATOM 2861 C CA . ALA A 1 378 ? 31.940 33.105 13.364 1.00 7.96 403 ALA A CA 1
ATOM 2862 C C . ALA A 1 378 ? 31.105 31.959 13.937 1.00 7.54 403 ALA A C 1
ATOM 2863 O O . ALA A 1 378 ? 29.912 31.852 13.644 1.00 7.94 403 ALA A O 1
ATOM 2865 N N . GLY A 1 379 ? 31.723 31.113 14.756 1.00 6.14 404 GLY A N 1
ATOM 2866 C CA . GLY A 1 379 ? 31.015 29.966 15.296 1.00 7.15 404 GLY A CA 1
ATOM 2867 C C . GLY A 1 379 ? 30.350 30.171 16.642 1.00 7.05 404 GLY A C 1
ATOM 2868 O O . GLY A 1 379 ? 30.500 31.221 17.273 1.00 7.91 404 GLY A O 1
ATOM 2869 N N . THR A 1 380 ? 29.589 29.166 17.067 1.00 6.61 405 THR A N 1
ATOM 2870 C CA . THR A 1 380 ? 28.930 29.188 18.369 1.00 7.29 405 THR A CA 1
ATOM 2871 C C . THR A 1 380 ? 29.865 28.647 19.446 1.00 6.57 405 THR A C 1
ATOM 2872 O O . THR A 1 380 ? 30.716 27.794 19.176 1.00 6.26 405 THR A O 1
ATOM 2876 N N . LYS A 1 381 ? 29.708 29.154 20.665 1.00 8.24 406 LYS A N 1
ATOM 2877 C CA . LYS A 1 381 ? 30.546 28.745 21.788 1.00 8.80 406 LYS A CA 1
ATOM 2878 C C . LYS A 1 381 ? 30.081 27.424 22.396 1.00 11.12 406 LYS A C 1
ATOM 2879 O O . LYS A 1 381 ? 29.511 27.396 23.491 1.00 13.28 406 LYS A O 1
ATOM 2885 N N . GLU A 1 382 ? 30.347 26.331 21.689 1.00 9.51 407 GLU A N 1
ATOM 2886 C CA . GLU A 1 382 ? 29.964 25.003 22.152 1.00 9.82 407 GLU A CA 1
ATOM 2887 C C . GLU A 1 382 ? 30.799 24.570 23.346 1.00 10.75 407 GLU A C 1
ATOM 2888 O O . GLU A 1 382 ? 31.995 24.856 23.415 1.00 10.35 407 GLU A O 1
ATOM 2894 N N . SER A 1 383 ? 30.166 23.870 24.280 1.00 12.42 408 SER A N 1
ATOM 2895 C CA . SER A 1 383 ? 30.855 23.407 25.479 1.00 13.47 408 SER A CA 1
ATOM 2896 C C . SER A 1 383 ? 32.047 22.515 25.137 1.00 13.44 408 SER A C 1
ATOM 2897 O O . SER A 1 383 ? 31.971 21.666 24.248 1.00 12.90 408 SER A O 1
ATOM 2900 N N . ASN A 1 384 ? 33.163 22.768 25.814 1.00 13.27 409 ASN A N 1
ATOM 2901 C CA . ASN A 1 384 ? 34.392 21.992 25.656 1.00 13.29 409 ASN A CA 1
ATOM 2902 C C . ASN A 1 384 ? 35.109 22.156 24.312 1.00 11.74 409 ASN A C 1
ATOM 2903 O O . ASN A 1 384 ? 35.951 21.337 23.947 1.00 10.85 409 ASN A O 1
ATOM 2908 N N . ILE A 1 385 ? 34.768 23.209 23.576 1.00 9.74 410 ILE A N 1
ATOM 2909 C CA . ILE A 1 385 ? 35.471 23.528 22.335 1.00 9.80 410 ILE A CA 1
ATOM 2910 C C . ILE A 1 385 ? 36.390 24.717 22.608 1.00 9.75 410 ILE A C 1
ATOM 2911 O O . ILE A 1 385 ? 35.932 25.784 23.020 1.00 11.39 410 ILE A O 1
ATOM 2916 N N . SER A 1 386 ? 37.689 24.511 22.413 1.00 9.94 411 SER A N 1
ATOM 2917 C CA . SER A 1 386 ? 38.677 25.563 22.628 1.00 11.23 411 SER A CA 1
ATOM 2918 C C . SER A 1 386 ? 38.604 26.606 21.520 1.00 11.16 411 SER A C 1
ATOM 2919 O O . SER A 1 386 ? 38.213 26.299 20.390 1.00 10.98 411 SER A O 1
ATOM 2922 N N . TYR A 1 387 ? 38.972 27.840 21.849 1.00 9.77 412 TYR A N 1
ATOM 2923 C CA . TYR A 1 387 ? 38.988 28.911 20.862 1.00 10.47 412 TYR A CA 1
ATOM 2924 C C . TYR A 1 387 ? 39.817 30.105 21.302 1.00 11.15 412 TYR A C 1
ATOM 2925 O O . TYR A 1 387 ? 40.126 30.268 22.483 1.00 12.70 412 TYR A O 1
ATOM 2934 N N . SER A 1 388 ? 40.205 30.913 20.322 1.00 11.70 413 SER A N 1
ATOM 2935 C CA . SER A 1 388 ? 40.886 32.175 20.567 1.00 12.88 413 SER A CA 1
ATOM 2936 C C . SER A 1 388 ? 39.942 33.271 20.082 1.00 12.49 413 SER A C 1
ATOM 2937 O O . SER A 1 388 ? 38.932 32.984 19.441 1.00 11.65 413 SER A O 1
ATOM 2940 N N . GLY A 1 389 ? 40.249 34.520 20.402 1.00 14.02 414 GLY A N 1
ATOM 2941 C CA . GLY A 1 389 ? 39.370 35.604 20.005 1.00 13.44 414 GLY A CA 1
ATOM 2942 C C . GLY A 1 389 ? 38.030 35.556 20.718 1.00 14.30 414 GLY A C 1
ATOM 2943 O O . GLY A 1 389 ? 37.939 35.083 21.854 1.00 16.30 414 GLY A O 1
ATOM 2944 N N . SER A 1 390 ? 36.980 36.002 20.033 1.00 13.20 415 SER A N 1
ATOM 2945 C CA . SER A 1 390 ? 35.646 36.092 20.624 1.00 13.54 415 SER A CA 1
ATOM 2946 C C . SER A 1 390 ? 34.794 34.821 20.586 1.00 12.61 415 SER A C 1
ATOM 2947 O O . SER A 1 390 ? 33.890 34.661 21.406 1.00 13.21 415 SER A O 1
ATOM 2950 N N . ALA A 1 391 ? 35.083 33.921 19.649 1.00 11.58 416 ALA A N 1
ATOM 2951 C CA . ALA A 1 391 ? 34.306 32.688 19.499 1.00 9.18 416 ALA A CA 1
ATOM 2952 C C . ALA A 1 391 ? 35.049 31.697 18.607 1.00 8.86 416 ALA A C 1
ATOM 2953 O O . ALA A 1 391 ? 36.007 32.067 17.938 1.00 8.30 416 ALA A O 1
ATOM 2955 N N . PRO A 1 392 ? 34.643 30.413 18.614 1.00 7.46 417 PRO A N 1
ATOM 2956 C CA . PRO A 1 392 ? 35.324 29.428 17.766 1.00 6.96 417 PRO A CA 1
ATOM 2957 C C . PRO A 1 392 ? 35.220 29.794 16.285 1.00 5.89 417 PRO A C 1
ATOM 2958 O O . PRO A 1 392 ? 34.175 30.265 15.826 1.00 7.00 417 PRO A O 1
ATOM 2962 N N . ASP A 1 393 ? 36.316 29.613 15.551 1.00 5.79 418 ASP A N 1
ATOM 2963 C CA . ASP A 1 393 ? 36.311 29.835 14.106 1.00 5.17 418 ASP A CA 1
ATOM 2964 C C . ASP A 1 393 ? 35.626 28.626 13.467 1.00 4.68 418 ASP A C 1
ATOM 2965 O O . ASP A 1 393 ? 35.720 27.513 13.987 1.00 6.78 418 ASP A O 1
ATOM 2970 N N . LEU A 1 394 ? 34.956 28.829 12.336 1.00 4.67 419 LEU A N 1
ATOM 2971 C CA . LEU A 1 394 ? 34.325 27.703 11.649 1.00 3.89 419 LEU A CA 1
ATOM 2972 C C . LEU A 1 394 ? 35.388 26.736 11.122 1.00 5.14 419 LEU A C 1
ATOM 2973 O O . LEU A 1 394 ? 36.446 27.161 10.657 1.00 5.74 419 LEU A O 1
ATOM 2978 N N . GLY A 1 395 ? 35.110 25.439 11.231 1.00 4.46 420 GLY A N 1
ATOM 2979 C CA . GLY A 1 395 ? 36.046 24.437 10.751 1.00 3.71 420 GLY A CA 1
ATOM 2980 C C . GLY A 1 395 ? 36.922 23.788 11.810 1.00 4.36 420 GLY A C 1
ATOM 2981 O O . GLY A 1 395 ? 36.821 24.086 13.001 1.00 4.76 420 GLY A O 1
ATOM 2982 N N . ALA A 1 396 ? 37.825 22.926 11.351 1.00 5.01 421 ALA A N 1
ATOM 2983 C CA . ALA A 1 396 ? 38.691 22.144 12.229 1.00 4.80 421 ALA A CA 1
ATOM 2984 C C . ALA A 1 396 ? 39.871 22.891 12.843 1.00 5.09 421 ALA A C 1
ATOM 2985 O O . ALA A 1 396 ? 40.461 22.414 13.813 1.00 5.35 421 ALA A O 1
ATOM 2987 N N . PHE A 1 397 ? 40.216 24.050 12.288 1.00 5.50 422 PHE A N 1
ATOM 2988 C CA . PHE A 1 397 ? 41.397 24.780 12.748 1.00 6.82 422 PHE A CA 1
ATOM 2989 C C . PHE A 1 397 ? 41.163 26.213 13.190 1.00 7.28 422 PHE A C 1
ATOM 2990 O O . PHE A 1 397 ? 40.705 27.056 12.417 1.00 7.45 422 PHE A O 1
ATOM 2998 N N . GLU A 1 398 ? 41.524 26.483 14.439 1.00 8.29 423 GLU A N 1
ATOM 2999 C CA . GLU A 1 398 ? 41.424 27.816 15.007 1.00 9.45 423 GLU A CA 1
ATOM 3000 C C . GLU A 1 398 ? 42.604 28.650 14.508 1.00 11.06 423 GLU A C 1
ATOM 3001 O O . GLU A 1 398 ? 43.757 28.231 14.627 1.00 10.98 423 GLU A O 1
ATOM 3007 N N . ARG A 1 399 ? 42.305 29.808 13.920 1.00 13.12 424 ARG A N 1
ATOM 3008 C CA . ARG A 1 399 ? 43.326 30.721 13.406 1.00 18.10 424 ARG A CA 1
ATOM 3009 C C . ARG A 1 399 ? 44.132 31.289 14.572 1.00 21.42 424 ARG A C 1
ATOM 3010 O O . ARG A 1 399 ? 43.623 32.086 15.360 1.00 22.45 424 ARG A O 1
ATOM 3018 N N . ASN A 1 400 ? 45.382 30.846 14.688 1.00 26.44 425 ASN A N 1
ATOM 3019 C CA . ASN A 1 400 ? 46.266 31.289 15.765 1.00 30.58 425 ASN A CA 1
ATOM 3020 C C . ASN A 1 400 ? 47.598 31.819 15.234 1.00 32.45 425 ASN A C 1
ATOM 3021 O O . ASN A 1 400 ? 47.789 31.823 13.998 1.00 34.39 425 ASN A O 1
#